Protein AF-A0A1Q7GPV8-F1 (afdb_monomer)

Sequence (602 aa):
MKRSWLGILMLTAGCQPEAHRLLLVDFTLADPLKLETTAAPWHDAGYRVEYRRFYPHLTRADLARYRTVVVLAGREPERTSDALTIGDLAILTEWIRRDGVVVLAYEPDLSAARKAGTLDRWIMNRWLAAQGAGITIGDDPVDVPAVPLPSSSLDNAGFAPFPAGRNHPLSVRNRSQMLARGTSNALVAASRVGDGLIVVASRNLLAAAREDPRTRDFLVALARWTRRPAEWATVDAAVRPAPLRLANAPKQILVHAPLLAPPAGADAMLLPEPVQPLDREDKPLIPSWIAHQGLRVLWSRYTPQSFESSLDFAETAALNALATIIPAPALADTIGTRNIWRSTAEELQTTSFRWFPGVALIELPSAGADEVDRHGDLTPVPCGLDSLFWRSSLRPAYRTLARLGGAHPDVLAGVALDLDSAMTPYADAGFCDADYRVGLAGLGLERAELDRLTALPPVVRYDTLLERGFLARYFTALENAVAERATAMRTEVRRLHPDVRFAFRATTPPADWFSIGLLRGLSSHEAPALLLVRERHARELMQLYNERGIVALSAFQLAPEQGRSTADWARLRPLVFGEHAGFWLDGTSSDSLARVIRRFAK

Nearest PDB structures (foldseek):
  3eoe-assembly1_D  TM=2.294E-01  e=2.016E-03  Toxoplasma gondii
  6li1-assembly1_A  TM=4.814E-01  e=2.347E-01  Homo sapiens
  3eoe-assembly1_C  TM=2.144E-01  e=5.839E-03  Toxoplasma gondii
  7z4r-assembly1_A  TM=2.244E-01  e=9.663E-03  Plasmodium falciparum 3D7
  5v56-assembly1_A  TM=5.575E-01  e=7.128E+00  Homo sapiens

Structure (mmCIF, N/CA/C/O backbone):
data_AF-A0A1Q7GPV8-F1
#
_entry.id   AF-A0A1Q7GPV8-F1
#
loop_
_atom_site.group_PDB
_atom_site.id
_atom_site.type_symbol
_atom_site.label_atom_id
_atom_site.label_alt_id
_atom_site.label_comp_id
_atom_site.label_asym_id
_atom_site.label_entity_id
_atom_site.label_seq_id
_atom_site.pdbx_PDB_ins_code
_atom_site.Cartn_x
_atom_site.Cartn_y
_atom_site.Cartn_z
_atom_site.occupancy
_atom_site.B_iso_or_equiv
_atom_site.auth_seq_id
_atom_site.auth_comp_id
_atom_site.auth_asym_id
_atom_site.auth_atom_id
_atom_site.pdbx_PDB_model_num
ATOM 1 N N . MET A 1 1 ? 15.267 -38.244 -43.825 1.00 46.03 1 MET A N 1
ATOM 2 C CA . MET A 1 1 ? 14.420 -37.046 -43.599 1.00 46.03 1 MET A CA 1
ATOM 3 C C . MET A 1 1 ? 13.696 -37.008 -42.243 1.00 46.03 1 MET A C 1
ATOM 5 O O . MET A 1 1 ? 13.482 -35.912 -41.754 1.00 46.03 1 MET A O 1
ATOM 9 N N . LYS A 1 2 ? 13.389 -38.131 -41.563 1.00 40.62 2 LYS A N 1
ATOM 10 C CA . LYS A 1 2 ? 12.730 -38.110 -40.229 1.00 40.62 2 LYS A CA 1
ATOM 11 C C . LYS A 1 2 ? 13.640 -37.794 -39.020 1.00 40.62 2 LYS A C 1
ATOM 13 O O . LYS A 1 2 ? 13.133 -37.412 -37.976 1.00 40.62 2 LYS A O 1
ATOM 18 N N . ARG A 1 3 ? 14.971 -37.906 -39.146 1.00 37.28 3 ARG A N 1
ATOM 19 C CA . ARG A 1 3 ? 15.926 -37.603 -38.052 1.00 37.28 3 ARG A CA 1
ATOM 20 C C . ARG A 1 3 ? 16.262 -36.112 -37.896 1.00 37.28 3 ARG A C 1
ATOM 22 O O . ARG A 1 3 ? 16.587 -35.692 -36.796 1.00 37.28 3 ARG A O 1
ATOM 29 N N . SER A 1 4 ? 16.113 -35.305 -38.948 1.00 40.06 4 SER A N 1
ATOM 30 C CA . SER A 1 4 ? 16.374 -33.855 -38.892 1.00 40.06 4 SER A CA 1
ATOM 31 C C . SER A 1 4 ? 15.231 -33.058 -38.250 1.00 40.06 4 SER A C 1
ATOM 33 O O . SER A 1 4 ? 15.464 -31.972 -37.738 1.00 40.06 4 SER A O 1
ATOM 35 N N . TRP A 1 5 ? 14.010 -33.604 -38.221 1.00 41.25 5 TRP A N 1
ATOM 36 C CA . TRP A 1 5 ? 12.854 -32.959 -37.584 1.00 41.25 5 TRP A CA 1
ATOM 37 C C . TRP A 1 5 ? 12.851 -33.099 -36.055 1.00 41.25 5 TRP A C 1
ATOM 39 O O . TRP A 1 5 ? 12.454 -32.164 -35.368 1.00 41.25 5 TRP A O 1
ATOM 49 N N . LEU A 1 6 ? 13.361 -34.211 -35.505 1.00 39.81 6 LEU A N 1
ATOM 50 C CA . LEU A 1 6 ? 13.476 -34.373 -34.047 1.00 39.81 6 LEU A CA 1
ATOM 51 C C . LEU A 1 6 ? 14.547 -33.456 -33.428 1.00 39.81 6 LEU A C 1
ATOM 53 O O . LEU A 1 6 ? 14.364 -32.987 -32.310 1.00 39.81 6 LEU A O 1
ATOM 57 N N . GLY A 1 7 ? 15.632 -33.164 -34.157 1.00 36.66 7 GLY A N 1
ATOM 58 C CA . GLY A 1 7 ? 16.676 -32.240 -33.694 1.00 36.66 7 GLY A CA 1
ATOM 59 C C . GLY A 1 7 ? 16.202 -30.785 -33.618 1.00 36.66 7 GLY A C 1
ATOM 60 O O . GLY A 1 7 ? 16.536 -30.082 -32.672 1.00 36.66 7 GLY A O 1
ATOM 61 N N . ILE A 1 8 ? 15.360 -30.354 -34.566 1.00 48.59 8 ILE A N 1
ATOM 62 C CA . ILE A 1 8 ? 14.782 -29.000 -34.582 1.00 48.59 8 ILE A CA 1
ATOM 63 C C . ILE A 1 8 ? 13.717 -28.843 -33.482 1.00 48.59 8 ILE A C 1
ATOM 65 O O . ILE A 1 8 ? 13.699 -27.820 -32.807 1.00 48.59 8 ILE A O 1
ATOM 69 N N . LEU A 1 9 ? 12.902 -29.875 -33.219 1.00 43.34 9 LEU A N 1
ATOM 70 C CA . LEU A 1 9 ? 11.907 -29.862 -32.133 1.00 43.34 9 LEU A CA 1
ATOM 71 C C . LEU A 1 9 ? 12.531 -29.878 -30.723 1.00 43.34 9 LEU A C 1
ATOM 73 O O . LEU A 1 9 ? 11.992 -29.241 -29.818 1.00 43.34 9 LEU A O 1
ATOM 77 N N . MET A 1 10 ? 13.678 -30.543 -30.525 1.00 37.94 10 MET A N 1
ATOM 78 C CA . MET A 1 10 ? 14.405 -30.494 -29.244 1.00 37.94 10 MET A CA 1
ATOM 79 C C . MET A 1 10 ? 15.175 -29.179 -29.026 1.00 37.94 10 MET A C 1
ATOM 81 O O . MET A 1 10 ? 15.314 -28.756 -27.882 1.00 37.94 10 MET A O 1
ATOM 85 N N . LEU A 1 11 ? 15.607 -28.488 -30.088 1.00 39.78 11 LEU A N 1
ATOM 86 C CA . LEU A 1 11 ? 16.243 -27.165 -29.979 1.00 39.78 11 LEU A CA 1
ATOM 87 C C . LEU A 1 11 ? 15.236 -26.039 -29.682 1.00 39.78 11 LEU A C 1
ATOM 89 O O . LEU A 1 11 ? 15.587 -25.070 -29.015 1.00 39.78 11 LEU A O 1
ATOM 93 N N . THR A 1 12 ? 13.970 -26.169 -30.090 1.00 42.94 12 THR A N 1
ATOM 94 C CA . THR A 1 12 ? 12.934 -25.163 -29.786 1.00 42.94 12 THR A CA 1
ATOM 95 C C . THR A 1 12 ? 12.341 -25.282 -28.381 1.00 42.94 12 THR A C 1
ATOM 97 O O . THR A 1 12 ? 11.853 -24.291 -27.846 1.00 42.94 12 THR A O 1
ATOM 100 N N . ALA A 1 13 ? 12.396 -26.462 -27.755 1.00 34.91 13 ALA A N 1
ATOM 101 C CA . ALA A 1 13 ? 11.860 -26.668 -26.406 1.00 34.91 13 ALA A CA 1
ATOM 102 C C . ALA A 1 13 ? 12.842 -26.265 -25.282 1.00 34.91 13 ALA A C 1
ATOM 104 O O . ALA A 1 13 ? 12.414 -26.031 -24.155 1.00 34.91 13 ALA A O 1
ATOM 105 N N . GLY A 1 14 ? 14.144 -26.159 -25.579 1.00 33.00 14 GLY A N 1
ATOM 106 C CA . GLY A 1 14 ? 15.197 -25.886 -24.589 1.00 33.00 14 GLY A CA 1
ATOM 107 C C . GLY A 1 14 ? 15.601 -24.415 -24.400 1.00 33.00 14 GLY A C 1
ATOM 108 O O . GLY A 1 14 ? 16.368 -24.131 -23.487 1.00 33.00 14 GLY A O 1
ATOM 109 N N . CYS A 1 15 ? 15.108 -23.477 -25.220 1.00 43.75 15 CYS A N 1
ATOM 110 C CA . CYS A 1 15 ? 15.633 -22.098 -25.282 1.00 43.75 15 CYS A CA 1
ATOM 111 C C . CYS A 1 15 ? 14.698 -20.985 -24.766 1.00 43.75 15 CYS A C 1
ATOM 113 O O . CYS A 1 15 ? 15.036 -19.816 -24.917 1.00 43.75 15 CYS A O 1
ATOM 115 N N . GLN A 1 16 ? 13.531 -21.281 -24.179 1.00 53.62 16 GLN A N 1
ATOM 116 C CA . GLN A 1 16 ? 12.544 -20.235 -23.838 1.00 53.62 16 GLN A CA 1
ATOM 117 C C . GLN A 1 16 ? 12.203 -19.966 -22.354 1.00 53.62 16 GLN A C 1
ATOM 119 O O . GLN A 1 16 ? 11.311 -19.145 -22.132 1.00 53.62 16 GLN A O 1
ATOM 124 N N . PRO A 1 17 ? 12.856 -20.531 -21.314 1.00 62.19 17 PRO A N 1
ATOM 125 C CA . PRO A 1 17 ? 12.422 -20.256 -19.942 1.00 62.19 17 PRO A CA 1
ATOM 126 C C . PRO A 1 17 ? 12.602 -18.780 -19.543 1.00 62.19 17 PRO A C 1
ATOM 128 O O . PRO A 1 17 ? 11.768 -18.252 -18.816 1.00 62.19 17 PRO A O 1
ATOM 131 N N . GLU A 1 18 ? 13.630 -18.087 -20.043 1.00 63.81 18 GLU A N 1
ATOM 132 C CA . GLU A 1 18 ? 13.923 -16.680 -19.703 1.00 63.81 18 GLU A CA 1
ATOM 133 C C . GLU A 1 18 ? 12.984 -15.675 -20.386 1.00 63.81 18 GLU A C 1
ATOM 135 O O . GLU A 1 18 ? 12.588 -14.681 -19.779 1.00 63.81 18 GLU A O 1
ATOM 140 N N . ALA A 1 19 ? 12.553 -15.952 -21.623 1.00 70.75 19 ALA A N 1
ATOM 141 C CA . ALA A 1 19 ? 11.663 -15.070 -22.390 1.00 70.75 19 ALA A CA 1
ATOM 142 C C . ALA A 1 19 ? 10.269 -14.900 -21.757 1.00 70.75 19 ALA A C 1
ATOM 144 O O . ALA A 1 19 ? 9.507 -14.014 -22.147 1.00 70.75 19 ALA A O 1
ATOM 145 N N . HIS A 1 20 ? 9.942 -15.761 -20.796 1.00 86.75 20 HIS A N 1
ATOM 146 C CA . HIS A 1 20 ? 8.705 -15.745 -20.031 1.00 86.75 20 HIS A CA 1
ATOM 147 C C . HIS A 1 20 ? 8.895 -15.239 -18.604 1.00 86.75 20 HIS A C 1
ATOM 149 O O . HIS A 1 20 ? 7.932 -15.229 -17.849 1.00 86.75 20 HIS A O 1
ATOM 155 N N . ARG A 1 21 ? 10.100 -14.831 -18.200 1.00 95.06 21 ARG A N 1
ATOM 156 C CA . ARG A 1 21 ? 10.359 -14.358 -16.839 1.00 95.06 21 ARG A CA 1
ATOM 157 C C . ARG A 1 21 ? 10.449 -12.845 -16.817 1.00 95.06 21 ARG A C 1
ATOM 159 O O . ARG A 1 21 ? 11.179 -12.238 -17.603 1.00 95.06 21 ARG A O 1
ATOM 166 N N . LEU A 1 22 ? 9.696 -12.264 -15.894 1.00 97.25 22 LEU A N 1
ATOM 167 C CA . LEU A 1 22 ? 9.656 -10.836 -15.643 1.00 97.25 22 LEU A CA 1
ATOM 168 C C . LEU A 1 22 ? 10.121 -10.585 -14.216 1.00 97.25 22 LEU A C 1
ATOM 170 O O . LEU A 1 22 ? 9.566 -11.175 -13.293 1.00 97.25 22 LEU A O 1
ATOM 174 N N . LEU A 1 23 ? 11.112 -9.715 -14.046 1.00 98.19 23 LEU A N 1
ATOM 175 C CA . LEU A 1 23 ? 11.481 -9.194 -12.735 1.00 98.19 23 LEU A CA 1
ATOM 176 C C . LEU A 1 23 ? 10.681 -7.923 -12.468 1.00 98.19 23 LEU A C 1
ATOM 178 O O . LEU A 1 23 ? 10.746 -6.975 -13.247 1.00 98.19 23 LEU A O 1
ATOM 182 N N . LEU A 1 24 ? 9.950 -7.892 -11.366 1.00 98.19 24 LEU A N 1
ATOM 183 C CA . LEU A 1 24 ? 9.352 -6.681 -10.833 1.00 98.19 24 LEU A CA 1
ATOM 184 C C . LEU A 1 24 ? 10.223 -6.203 -9.667 1.00 98.19 24 LEU A C 1
ATOM 186 O O . LEU A 1 24 ? 10.534 -6.974 -8.757 1.00 98.19 24 LEU A O 1
ATOM 190 N N . VAL A 1 25 ? 10.624 -4.935 -9.700 1.00 97.25 25 VAL A N 1
ATOM 191 C CA . VAL A 1 25 ? 11.254 -4.247 -8.566 1.00 97.25 25 VAL A CA 1
ATOM 192 C C . VAL A 1 25 ? 10.448 -3.008 -8.218 1.00 97.25 25 VAL A C 1
ATOM 194 O O . VAL A 1 25 ? 9.912 -2.331 -9.096 1.00 97.25 25 VAL A O 1
ATOM 197 N N . ASP A 1 26 ? 10.349 -2.729 -6.924 1.00 95.50 26 ASP A N 1
ATOM 198 C CA . ASP A 1 26 ? 9.580 -1.610 -6.402 1.00 95.50 26 ASP A CA 1
ATOM 199 C C . ASP A 1 26 ? 10.391 -0.869 -5.350 1.00 95.50 26 ASP A C 1
ATOM 201 O O . ASP A 1 26 ? 10.612 -1.376 -4.251 1.00 95.50 26 ASP A O 1
ATOM 205 N N . PHE A 1 27 ? 10.784 0.354 -5.681 1.00 93.38 27 PHE A N 1
ATOM 206 C CA . PHE A 1 27 ? 11.590 1.211 -4.816 1.00 93.38 27 PHE A CA 1
ATOM 207 C C . PHE A 1 27 ? 10.818 1.729 -3.586 1.00 93.38 27 PHE A C 1
ATOM 209 O O . PHE A 1 27 ? 11.410 2.232 -2.631 1.00 93.38 27 PHE A O 1
ATOM 216 N N . THR A 1 28 ? 9.494 1.537 -3.542 1.00 90.31 28 THR A N 1
ATOM 217 C CA . THR A 1 28 ? 8.682 1.761 -2.334 1.00 90.31 28 THR A CA 1
ATOM 218 C C . THR A 1 28 ? 8.642 0.550 -1.394 1.00 90.31 28 THR A C 1
ATOM 220 O O . THR A 1 28 ? 8.182 0.689 -0.265 1.00 90.31 28 THR A O 1
ATOM 223 N N . LEU A 1 29 ? 9.170 -0.613 -1.805 1.00 92.06 29 LEU A N 1
ATOM 224 C CA . LEU A 1 29 ? 9.114 -1.892 -1.071 1.00 92.06 29 LEU A CA 1
ATOM 225 C C . LEU A 1 29 ? 7.683 -2.318 -0.702 1.00 92.06 29 LEU A C 1
ATOM 227 O O . LEU A 1 29 ? 7.457 -2.873 0.384 1.00 92.06 29 LEU A O 1
ATOM 231 N N . ALA A 1 30 ? 6.709 -2.023 -1.571 1.00 91.12 30 ALA A N 1
ATOM 232 C CA . ALA A 1 30 ? 5.316 -2.308 -1.276 1.00 91.12 30 ALA A CA 1
ATOM 233 C C . ALA A 1 30 ? 5.104 -3.790 -0.953 1.00 91.12 30 ALA A C 1
ATOM 235 O O . ALA A 1 30 ? 5.774 -4.686 -1.462 1.00 91.12 30 ALA A O 1
ATOM 236 N N . ASP A 1 31 ? 4.143 -4.054 -0.079 1.00 92.06 31 ASP A N 1
ATOM 237 C CA . ASP A 1 31 ? 3.734 -5.423 0.177 1.00 92.06 31 ASP A CA 1
ATOM 238 C C . ASP A 1 31 ? 3.207 -6.088 -1.110 1.00 92.06 31 ASP A C 1
ATOM 240 O O . ASP A 1 31 ? 2.516 -5.405 -1.877 1.00 92.06 31 ASP A O 1
ATOM 244 N N . PRO A 1 32 ? 3.482 -7.388 -1.344 1.00 91.56 32 PRO A N 1
ATOM 245 C CA . PRO A 1 32 ? 2.958 -8.143 -2.485 1.00 91.56 32 PRO A CA 1
ATOM 246 C C . PRO A 1 32 ? 1.468 -7.914 -2.755 1.00 91.56 32 PRO A C 1
ATOM 248 O O . PRO A 1 32 ? 1.084 -7.715 -3.906 1.00 91.56 32 PRO A O 1
ATOM 251 N N . LEU A 1 33 ? 0.657 -7.782 -1.696 1.00 88.38 33 LEU A N 1
ATOM 252 C CA . LEU A 1 33 ? -0.781 -7.500 -1.783 1.00 88.38 33 LEU A CA 1
ATOM 253 C C . LEU A 1 33 ? -1.115 -6.248 -2.610 1.00 88.38 33 LEU A C 1
ATOM 255 O O . LEU A 1 33 ? -2.163 -6.179 -3.246 1.00 88.38 33 LEU A O 1
ATOM 259 N N . LYS A 1 34 ? -0.233 -5.241 -2.611 1.00 88.50 34 LYS A N 1
ATOM 260 C CA . LYS A 1 34 ? -0.411 -3.990 -3.368 1.00 88.50 34 LYS A CA 1
ATOM 261 C C . LYS A 1 34 ? 0.028 -4.104 -4.827 1.00 88.50 34 LYS A C 1
ATOM 263 O O . LYS A 1 34 ? -0.253 -3.202 -5.614 1.00 88.50 34 LYS A O 1
ATOM 268 N N . LEU A 1 35 ? 0.753 -5.162 -5.183 1.00 92.06 35 LEU A N 1
ATOM 269 C CA . LEU A 1 35 ? 1.338 -5.360 -6.510 1.00 92.06 35 LEU A CA 1
ATOM 270 C C . LEU A 1 35 ? 0.612 -6.427 -7.328 1.00 92.06 35 LEU A C 1
ATOM 272 O O . LEU A 1 35 ? 0.841 -6.507 -8.533 1.00 92.06 35 LEU A O 1
ATOM 276 N N . GLU A 1 36 ? -0.317 -7.161 -6.717 1.00 87.88 36 GLU A N 1
ATOM 277 C CA . GLU A 1 36 ? -1.197 -8.128 -7.378 1.00 87.88 36 GLU A CA 1
ATOM 278 C C . GLU A 1 36 ? -1.871 -7.557 -8.635 1.00 87.88 36 GLU A C 1
ATOM 280 O O . GLU A 1 36 ? -1.841 -8.152 -9.715 1.00 87.88 36 GLU A O 1
ATOM 285 N N . THR A 1 37 ? -2.425 -6.345 -8.538 1.00 87.88 37 THR A N 1
ATOM 286 C CA . THR A 1 37 ? -3.101 -5.693 -9.670 1.00 87.88 37 THR A CA 1
ATOM 287 C C . THR A 1 37 ? -2.133 -5.285 -10.777 1.00 87.88 37 THR A C 1
ATOM 289 O O . THR A 1 37 ? -2.477 -5.386 -11.954 1.00 87.88 37 THR A O 1
ATOM 292 N N . THR A 1 38 ? -0.918 -4.878 -10.406 1.00 93.38 38 THR A N 1
ATOM 293 C CA . THR A 1 38 ? 0.163 -4.529 -11.334 1.00 93.38 38 THR A CA 1
ATOM 294 C C . THR A 1 38 ? 0.703 -5.764 -12.049 1.00 93.38 38 THR A C 1
ATOM 296 O O . THR A 1 38 ? 1.016 -5.690 -13.235 1.00 93.38 38 THR A O 1
ATOM 299 N N . ALA A 1 39 ? 0.815 -6.899 -11.353 1.00 94.44 39 ALA A N 1
ATOM 300 C CA . ALA A 1 39 ? 1.356 -8.149 -11.881 1.00 94.44 39 ALA A CA 1
ATOM 301 C C . ALA A 1 39 ? 0.357 -8.904 -12.774 1.00 94.44 39 ALA A C 1
ATOM 303 O O . ALA A 1 39 ? 0.769 -9.520 -13.762 1.00 94.44 39 ALA A O 1
ATOM 304 N N . ALA A 1 40 ? -0.944 -8.830 -12.468 1.00 91.38 40 ALA A N 1
ATOM 305 C CA . ALA A 1 40 ? -1.979 -9.627 -13.127 1.00 91.38 40 ALA A CA 1
ATOM 306 C C . ALA A 1 40 ? -1.968 -9.546 -14.672 1.00 91.38 40 ALA A C 1
ATOM 308 O O . ALA A 1 40 ? -1.951 -10.605 -15.302 1.00 91.38 40 ALA A O 1
ATOM 309 N N . PRO A 1 41 ? -1.876 -8.367 -15.328 1.00 93.50 41 PRO A N 1
ATOM 310 C CA . PRO A 1 41 ? -1.849 -8.307 -16.792 1.00 93.50 41 PRO A CA 1
ATOM 311 C C . PRO A 1 41 ? -0.646 -9.015 -17.429 1.00 93.50 41 PRO A C 1
ATOM 313 O O . PRO A 1 41 ? -0.757 -9.588 -18.514 1.00 93.50 41 PRO A O 1
ATOM 316 N N . TRP A 1 42 ? 0.507 -8.996 -16.757 1.00 95.19 42 TRP A N 1
ATOM 317 C CA . TRP A 1 42 ? 1.711 -9.689 -17.218 1.00 95.19 42 TRP A CA 1
ATOM 318 C C . TRP A 1 42 ? 1.554 -11.200 -17.072 1.00 95.19 42 TRP A C 1
ATOM 320 O O . TRP A 1 42 ? 1.893 -11.949 -17.992 1.00 95.19 42 TRP A O 1
ATOM 330 N N . HIS A 1 43 ? 0.982 -11.645 -15.953 1.00 92.81 43 HIS A N 1
ATOM 331 C CA . HIS A 1 43 ? 0.657 -13.049 -15.733 1.00 92.81 43 HIS A CA 1
ATOM 332 C C . HIS A 1 43 ? -0.336 -13.573 -16.786 1.00 92.81 43 HIS A C 1
ATOM 334 O O . HIS A 1 43 ? -0.071 -14.579 -17.443 1.00 92.81 43 HIS A O 1
ATOM 340 N N . ASP A 1 44 ? -1.407 -12.822 -17.056 1.00 91.88 44 ASP A N 1
ATOM 341 C CA . ASP A 1 44 ? -2.405 -13.107 -18.101 1.00 91.88 44 ASP A CA 1
ATOM 342 C C . ASP A 1 44 ? -1.807 -13.125 -19.526 1.00 91.88 44 ASP A C 1
ATOM 344 O O . ASP A 1 44 ? -2.344 -13.743 -20.457 1.00 91.88 44 ASP A O 1
ATOM 348 N N . ALA A 1 45 ? -0.678 -12.439 -19.726 1.00 91.81 45 ALA A N 1
ATOM 349 C CA . ALA A 1 45 ? 0.110 -12.471 -20.956 1.00 91.81 45 ALA A CA 1
ATOM 350 C C . ALA A 1 45 ? 1.102 -13.650 -21.021 1.00 91.81 45 ALA A C 1
ATOM 352 O O . ALA A 1 45 ? 1.803 -13.804 -22.028 1.00 91.81 45 ALA A O 1
ATOM 353 N N . GLY A 1 46 ? 1.147 -14.503 -19.995 1.00 92.88 46 GLY A N 1
ATOM 354 C CA . GLY A 1 46 ? 1.983 -15.699 -19.913 1.00 92.88 46 GLY A CA 1
ATOM 355 C C . GLY A 1 46 ? 3.383 -15.464 -19.342 1.00 92.88 46 GLY A C 1
ATOM 356 O O . GLY A 1 46 ? 4.270 -16.287 -19.594 1.00 92.88 46 GLY A O 1
ATOM 357 N N . TYR A 1 47 ? 3.601 -14.354 -18.625 1.00 95.00 47 TYR A N 1
ATOM 358 C CA . TYR A 1 47 ? 4.815 -14.160 -17.836 1.00 95.00 47 TYR A CA 1
ATOM 359 C C . TYR A 1 47 ? 4.729 -14.882 -16.488 1.00 95.00 47 TYR A C 1
ATOM 361 O O . TYR A 1 47 ? 3.721 -14.848 -15.787 1.00 95.00 47 TYR A O 1
ATOM 369 N N . ARG A 1 48 ? 5.855 -15.454 -16.077 1.00 95.56 48 ARG A N 1
ATOM 370 C CA . ARG A 1 48 ? 6.180 -15.748 -14.687 1.00 95.56 48 ARG A CA 1
ATOM 371 C C . ARG A 1 48 ? 6.757 -14.471 -14.070 1.00 95.56 48 ARG A C 1
ATOM 373 O O . ARG A 1 48 ? 7.913 -14.135 -14.334 1.00 95.56 48 ARG A O 1
ATOM 380 N N . VAL A 1 49 ? 5.936 -13.752 -13.310 1.00 96.88 49 VAL A N 1
ATOM 381 C CA . VAL A 1 49 ? 6.314 -12.489 -12.660 1.00 96.88 49 VAL A CA 1
ATOM 382 C C . VAL A 1 49 ? 6.976 -12.802 -11.325 1.00 96.88 49 VAL A C 1
ATOM 384 O O . VAL A 1 49 ? 6.354 -13.402 -10.458 1.00 96.88 49 VAL A O 1
ATOM 387 N N . GLU A 1 50 ? 8.238 -12.424 -11.158 1.00 97.06 50 GLU A N 1
ATOM 388 C CA . GLU A 1 50 ? 8.976 -12.582 -9.907 1.00 97.06 50 GLU A CA 1
ATOM 389 C C . GLU A 1 50 ? 9.254 -11.196 -9.307 1.00 97.06 50 GLU A C 1
ATOM 391 O O . GLU A 1 50 ? 9.795 -10.324 -9.981 1.00 97.06 50 GLU A O 1
ATOM 396 N N . TYR A 1 51 ? 8.869 -10.976 -8.052 1.00 97.38 51 TYR A N 1
ATOM 397 C CA . TYR A 1 51 ? 9.014 -9.720 -7.324 1.00 97.38 51 TYR A CA 1
ATOM 398 C C . TYR A 1 51 ? 10.130 -9.810 -6.285 1.00 97.38 51 TYR A C 1
ATOM 400 O O . TYR A 1 51 ? 10.085 -10.657 -5.392 1.00 97.38 51 TYR A O 1
ATOM 408 N N . ARG A 1 52 ? 11.121 -8.915 -6.367 1.00 96.31 52 ARG A N 1
ATOM 409 C CA . ARG A 1 52 ? 12.167 -8.778 -5.343 1.00 96.31 52 ARG A CA 1
ATOM 410 C C . ARG A 1 52 ? 11.902 -7.540 -4.489 1.00 96.31 52 ARG A C 1
ATOM 412 O O . ARG A 1 52 ? 12.306 -6.437 -4.845 1.00 96.31 52 ARG A O 1
ATOM 419 N N . ARG A 1 53 ? 11.222 -7.742 -3.356 1.00 92.69 53 ARG A N 1
ATOM 420 C CA . ARG A 1 53 ? 10.827 -6.670 -2.426 1.00 92.69 53 ARG A CA 1
ATOM 421 C C . ARG A 1 53 ? 12.018 -6.017 -1.745 1.00 92.69 53 ARG A C 1
ATOM 423 O O . ARG A 1 53 ? 12.262 -4.841 -1.938 1.00 92.69 53 ARG A O 1
ATOM 430 N N . PHE A 1 54 ? 12.759 -6.785 -0.952 1.00 92.56 54 PHE A N 1
ATOM 431 C CA . PHE A 1 54 ? 13.716 -6.264 0.030 1.00 92.56 54 PHE A CA 1
ATOM 432 C C . PHE A 1 54 ? 15.140 -6.052 -0.511 1.00 92.56 54 PHE A C 1
ATOM 434 O O . PHE A 1 54 ? 16.094 -6.043 0.259 1.00 92.56 54 PHE A O 1
ATOM 441 N N . TYR A 1 55 ? 15.274 -5.925 -1.833 1.00 94.00 55 TYR A N 1
ATOM 442 C CA . TYR A 1 55 ? 16.480 -5.464 -2.524 1.00 94.00 55 TYR A CA 1
ATOM 443 C C . TYR A 1 55 ? 16.078 -4.987 -3.932 1.00 94.00 55 TYR A C 1
ATOM 445 O O . TYR A 1 55 ? 16.210 -5.742 -4.904 1.00 94.00 55 TYR A O 1
ATOM 453 N N . PRO A 1 56 ? 15.506 -3.775 -4.067 1.00 93.62 56 PRO A N 1
ATOM 454 C CA . PRO A 1 56 ? 14.940 -3.300 -5.332 1.00 93.62 56 PRO A CA 1
ATOM 455 C C . PRO A 1 56 ? 16.008 -2.909 -6.371 1.00 93.62 56 PRO A C 1
ATOM 457 O O . PRO A 1 56 ? 15.660 -2.558 -7.497 1.00 93.62 56 PRO A O 1
ATOM 460 N N . HIS A 1 57 ? 17.297 -3.004 -6.027 1.00 95.12 57 HIS A N 1
ATOM 461 C CA . HIS A 1 57 ? 18.410 -2.724 -6.933 1.00 95.12 57 HIS A CA 1
ATOM 462 C C . HIS A 1 57 ? 18.701 -3.884 -7.880 1.00 95.12 57 HIS A C 1
ATOM 464 O O . HIS A 1 57 ? 18.569 -5.058 -7.526 1.00 95.12 57 HIS A O 1
ATOM 470 N N . LEU A 1 58 ? 19.113 -3.556 -9.100 1.00 96.44 58 LEU A N 1
ATOM 471 C CA . LEU A 1 58 ? 19.390 -4.504 -10.170 1.00 96.44 58 LEU A CA 1
ATOM 472 C C . LEU A 1 58 ? 20.818 -5.046 -10.082 1.00 96.44 58 LEU A C 1
ATOM 474 O O . LEU A 1 58 ? 21.778 -4.333 -9.792 1.00 96.44 58 LEU A O 1
ATOM 478 N N . THR A 1 59 ? 20.969 -6.328 -10.398 1.00 96.00 59 THR A N 1
ATOM 479 C CA . THR A 1 59 ? 22.241 -7.054 -10.332 1.00 96.00 59 THR A CA 1
ATOM 480 C C . THR A 1 59 ? 22.583 -7.676 -11.679 1.00 96.00 59 THR A C 1
ATOM 482 O O . THR A 1 59 ? 21.725 -7.839 -12.548 1.00 96.00 59 THR A O 1
ATOM 485 N N . ARG A 1 60 ? 23.845 -8.068 -11.880 1.00 95.94 60 ARG A N 1
ATOM 486 C CA . ARG A 1 60 ? 24.250 -8.707 -13.145 1.00 95.94 60 ARG A CA 1
ATOM 487 C C . ARG A 1 60 ? 23.588 -10.068 -13.372 1.00 95.94 60 ARG A C 1
ATOM 489 O O . ARG A 1 60 ? 23.331 -10.417 -14.520 1.00 95.94 60 ARG A O 1
ATOM 496 N N . ALA A 1 61 ? 23.299 -10.822 -12.312 1.00 94.94 61 ALA A N 1
ATOM 497 C CA . ALA A 1 61 ? 22.604 -12.106 -12.399 1.00 94.94 61 ALA A CA 1
ATOM 498 C C . ALA A 1 61 ? 21.187 -11.966 -12.974 1.00 94.94 61 ALA A C 1
ATOM 500 O O . ALA A 1 61 ? 20.694 -12.889 -13.621 1.00 94.94 61 ALA A O 1
ATOM 501 N N . ASP A 1 62 ? 20.549 -10.808 -12.785 1.00 96.38 62 ASP A N 1
ATOM 502 C CA . ASP A 1 62 ? 19.197 -10.569 -13.282 1.00 96.38 62 ASP A CA 1
ATOM 503 C C . ASP A 1 62 ? 19.145 -10.577 -14.820 1.00 96.38 62 ASP A C 1
ATOM 505 O O . ASP A 1 62 ? 18.229 -11.164 -15.397 1.00 96.38 62 ASP A O 1
ATOM 509 N N . LEU A 1 63 ? 20.185 -10.053 -15.482 1.00 95.38 63 LEU A N 1
ATOM 510 C CA . LEU A 1 63 ? 20.323 -10.033 -16.948 1.00 95.38 63 LEU A CA 1
ATOM 511 C C . LEU A 1 63 ? 20.337 -11.428 -17.588 1.00 95.38 63 LEU A C 1
ATOM 513 O O . LEU A 1 63 ? 20.098 -11.546 -18.785 1.00 95.38 63 LEU A O 1
ATOM 517 N N . ALA A 1 64 ? 20.704 -12.461 -16.826 1.00 92.00 64 ALA A N 1
ATOM 518 C CA . ALA A 1 64 ? 20.747 -13.846 -17.295 1.00 92.00 64 ALA A CA 1
ATOM 519 C C . ALA A 1 64 ? 19.477 -14.632 -16.936 1.00 92.00 64 ALA A C 1
ATOM 521 O O . ALA A 1 64 ? 19.313 -15.760 -17.374 1.00 92.00 64 ALA A O 1
ATOM 522 N N . ARG A 1 65 ? 18.600 -14.087 -16.086 1.00 93.88 65 ARG A N 1
ATOM 523 C CA . ARG A 1 65 ? 17.408 -14.794 -15.592 1.00 93.88 65 ARG A CA 1
ATOM 524 C C . ARG A 1 65 ? 16.117 -14.238 -16.174 1.00 93.88 65 ARG A C 1
ATOM 526 O O . ARG A 1 65 ? 15.141 -14.980 -16.297 1.00 93.88 65 ARG A O 1
ATOM 533 N N . TYR A 1 66 ? 16.102 -12.949 -16.489 1.00 96.50 66 TYR A N 1
ATOM 534 C CA . TYR A 1 66 ? 14.903 -12.222 -16.867 1.00 96.50 66 TYR A CA 1
ATOM 535 C C . TYR A 1 66 ? 15.124 -11.491 -18.179 1.00 96.50 66 TYR A C 1
ATOM 537 O O . TYR A 1 66 ? 16.091 -10.753 -18.344 1.00 96.50 66 TYR A O 1
ATOM 545 N N . ARG A 1 67 ? 14.167 -11.632 -19.092 1.00 94.12 67 ARG A N 1
ATOM 546 C CA . ARG A 1 67 ? 14.153 -10.832 -20.316 1.00 94.12 67 ARG A CA 1
ATOM 547 C C . ARG A 1 67 ? 13.517 -9.463 -20.096 1.00 94.12 67 ARG A C 1
ATOM 549 O O . ARG A 1 67 ? 13.948 -8.469 -20.678 1.00 94.12 67 ARG A O 1
ATOM 556 N N . THR A 1 68 ? 12.484 -9.407 -19.262 1.00 97.56 68 THR A N 1
ATOM 557 C CA . THR A 1 68 ? 11.719 -8.187 -18.988 1.00 97.56 68 THR A CA 1
ATOM 558 C C . THR A 1 68 ? 11.927 -7.752 -17.544 1.00 97.56 68 THR A C 1
ATOM 560 O O . THR A 1 68 ? 11.876 -8.580 -16.637 1.00 97.56 68 THR A O 1
ATOM 563 N N . VAL A 1 69 ? 12.121 -6.452 -17.329 1.00 98.38 69 VAL A N 1
ATOM 564 C CA . VAL A 1 69 ? 12.106 -5.833 -16.003 1.00 98.38 69 VAL A CA 1
ATOM 565 C C . VAL A 1 69 ? 11.053 -4.731 -15.952 1.00 98.38 69 VAL A C 1
ATOM 567 O O . VAL A 1 69 ? 10.976 -3.889 -16.848 1.00 98.38 69 VAL A O 1
ATOM 570 N N . VAL A 1 70 ? 10.239 -4.747 -14.901 1.00 98.50 70 VAL A N 1
ATOM 571 C CA . VAL A 1 70 ? 9.322 -3.665 -14.541 1.00 98.50 70 VAL A CA 1
ATOM 572 C C . VAL A 1 70 ? 9.898 -2.963 -13.323 1.00 98.50 70 VAL A C 1
ATOM 574 O O . VAL A 1 70 ? 10.024 -3.555 -12.253 1.00 98.50 70 VAL A O 1
ATOM 577 N N . VAL A 1 71 ? 10.255 -1.696 -13.507 1.00 98.25 71 VAL A N 1
ATOM 578 C CA . VAL A 1 71 ? 10.797 -0.830 -12.465 1.00 98.25 71 VAL A CA 1
ATOM 579 C C . VAL A 1 71 ? 9.694 0.108 -12.008 1.00 98.25 71 VAL A C 1
ATOM 581 O O . VAL A 1 71 ? 9.347 1.051 -12.723 1.00 98.25 71 VAL A O 1
ATOM 584 N N . LEU A 1 72 ? 9.147 -0.147 -10.821 1.00 97.31 72 LEU A N 1
ATOM 585 C CA . LEU A 1 72 ? 8.240 0.780 -10.157 1.00 97.31 72 LEU A CA 1
ATOM 586 C C . LEU A 1 72 ? 9.069 1.779 -9.359 1.00 97.31 72 LEU A C 1
ATOM 588 O O . LEU A 1 72 ? 9.738 1.407 -8.393 1.00 97.31 72 LEU A O 1
ATOM 592 N N . ALA A 1 73 ? 9.056 3.033 -9.803 1.00 93.06 73 ALA A N 1
ATOM 593 C CA . ALA A 1 73 ? 9.853 4.085 -9.196 1.00 93.06 73 ALA A CA 1
ATOM 594 C C . ALA A 1 73 ? 9.447 4.366 -7.748 1.00 93.06 73 ALA A C 1
ATOM 596 O O . ALA A 1 73 ? 8.339 4.033 -7.309 1.00 93.06 73 ALA A O 1
ATOM 597 N N . GLY A 1 74 ? 10.368 5.009 -7.037 1.00 87.62 74 GLY A N 1
ATOM 598 C CA . GLY A 1 74 ? 10.137 5.528 -5.706 1.00 87.62 74 GLY A CA 1
ATOM 599 C C . GLY A 1 74 ? 9.275 6.790 -5.705 1.00 87.62 74 GLY A C 1
ATOM 600 O O . GLY A 1 74 ? 8.675 7.197 -6.703 1.00 87.62 74 GLY A O 1
ATOM 601 N N . ARG A 1 75 ? 9.202 7.411 -4.530 1.00 87.56 75 ARG A N 1
ATOM 602 C CA . ARG A 1 75 ? 8.457 8.639 -4.247 1.00 87.56 75 ARG A CA 1
ATOM 603 C C . ARG A 1 75 ? 9.388 9.798 -3.859 1.00 87.56 75 ARG A C 1
ATOM 605 O O . ARG A 1 75 ? 8.895 10.844 -3.433 1.00 87.56 75 ARG A O 1
ATOM 612 N N . GLU A 1 76 ? 10.698 9.652 -4.055 1.00 85.75 76 GLU A N 1
ATOM 613 C CA . GLU A 1 76 ? 11.698 10.684 -3.757 1.00 85.75 76 GLU A CA 1
ATOM 614 C C . GLU A 1 76 ? 11.600 11.862 -4.744 1.00 85.75 76 GLU A C 1
ATOM 616 O O . GLU A 1 76 ? 11.335 11.647 -5.930 1.00 85.75 76 GLU A O 1
ATOM 621 N N . PRO A 1 77 ? 11.875 13.119 -4.338 1.00 83.50 77 PRO A N 1
ATOM 622 C CA . PRO A 1 77 ? 12.299 13.597 -3.029 1.00 83.50 77 PRO A CA 1
ATOM 623 C C . PRO A 1 77 ? 11.169 13.863 -2.030 1.00 83.50 77 PRO A C 1
ATOM 625 O O . PRO A 1 77 ? 11.469 14.181 -0.879 1.00 83.50 77 PRO A O 1
ATOM 628 N N . GLU A 1 78 ? 9.907 13.852 -2.462 1.00 84.25 78 GLU A N 1
ATOM 629 C CA . GLU A 1 78 ? 8.805 14.386 -1.651 1.00 84.25 78 GLU A CA 1
ATOM 630 C C . GLU A 1 78 ? 8.252 13.406 -0.626 1.00 84.25 78 GLU A C 1
ATOM 632 O O . GLU A 1 78 ? 7.601 13.823 0.333 1.00 84.25 78 GLU A O 1
ATOM 637 N N . ARG A 1 79 ? 8.514 12.113 -0.805 1.00 80.38 79 ARG A N 1
ATOM 638 C CA . ARG A 1 79 ? 8.276 11.095 0.210 1.00 80.38 79 ARG A CA 1
ATOM 639 C C . ARG A 1 79 ? 9.459 10.147 0.256 1.00 80.38 79 ARG A C 1
ATOM 641 O O . ARG A 1 79 ? 10.087 9.896 -0.769 1.00 80.38 79 ARG A O 1
ATOM 648 N N . THR A 1 80 ? 9.713 9.609 1.439 1.00 76.25 80 THR A N 1
ATOM 649 C CA . THR A 1 80 ? 10.851 8.734 1.662 1.00 76.25 80 THR A CA 1
ATOM 650 C C . THR A 1 80 ? 10.628 7.380 0.991 1.00 76.25 80 THR A C 1
ATOM 652 O O . THR A 1 80 ? 9.583 6.735 1.128 1.00 76.25 80 THR A O 1
ATOM 655 N N . SER A 1 81 ? 11.580 7.002 0.146 1.00 81.38 81 SER A N 1
ATOM 656 C CA . SER A 1 81 ? 11.684 5.692 -0.492 1.00 81.38 81 SER A CA 1
ATOM 657 C C . SER A 1 81 ? 13.099 5.506 -1.019 1.00 81.38 81 SER A C 1
ATOM 659 O O . SER A 1 81 ? 13.906 6.434 -1.007 1.00 81.38 81 SER A O 1
ATOM 661 N N . ASP A 1 82 ? 13.380 4.337 -1.576 1.00 87.44 82 ASP A N 1
ATOM 662 C CA . ASP A 1 82 ? 14.608 4.173 -2.339 1.00 87.44 82 ASP A CA 1
ATOM 663 C C . ASP A 1 82 ? 14.440 4.898 -3.683 1.00 87.44 82 ASP A C 1
ATOM 665 O O . ASP A 1 82 ? 13.317 5.151 -4.132 1.00 87.44 82 ASP A O 1
ATOM 669 N N . ALA A 1 83 ? 15.550 5.242 -4.325 1.00 90.31 83 ALA A N 1
ATOM 670 C CA . ALA A 1 83 ? 15.570 5.810 -5.668 1.00 90.31 83 ALA A CA 1
ATOM 671 C C . ALA A 1 83 ? 16.530 5.010 -6.550 1.00 90.31 83 ALA A C 1
ATOM 673 O O . ALA A 1 83 ? 17.439 4.337 -6.054 1.00 90.31 83 ALA A O 1
ATOM 674 N N . LEU A 1 84 ? 16.357 5.115 -7.868 1.00 93.69 84 LEU A N 1
ATOM 675 C CA . LEU A 1 84 ? 17.275 4.505 -8.832 1.00 93.69 84 LEU A CA 1
ATOM 676 C C . LEU A 1 84 ? 18.719 4.983 -8.614 1.00 93.69 84 LEU A C 1
ATOM 678 O O . LEU A 1 84 ? 19.011 6.180 -8.636 1.00 93.69 84 LEU A O 1
ATOM 682 N N . THR A 1 85 ? 19.640 4.036 -8.468 1.00 93.88 85 THR A N 1
ATOM 683 C CA . THR A 1 85 ? 21.068 4.311 -8.277 1.00 93.88 85 THR A CA 1
ATOM 684 C C . THR A 1 85 ? 21.812 4.375 -9.607 1.00 93.88 85 THR A C 1
ATOM 686 O O . THR A 1 85 ? 21.333 3.931 -10.652 1.00 93.88 85 THR A O 1
ATOM 689 N N . ILE A 1 86 ? 23.050 4.875 -9.580 1.00 94.00 86 ILE A N 1
ATOM 690 C CA . ILE A 1 86 ? 23.932 4.841 -10.761 1.00 94.00 86 ILE A CA 1
ATOM 691 C C . ILE A 1 86 ? 24.159 3.403 -11.260 1.00 94.00 86 ILE A C 1
ATOM 693 O O . ILE A 1 86 ? 24.225 3.182 -12.473 1.00 94.00 86 ILE A O 1
ATOM 697 N N . GLY A 1 87 ? 24.243 2.425 -10.353 1.00 95.19 87 GLY A N 1
ATOM 698 C CA . GLY A 1 87 ? 24.363 1.013 -10.704 1.00 95.19 87 GLY A CA 1
ATOM 699 C C . GLY A 1 87 ? 23.129 0.474 -11.416 1.00 95.19 87 GLY A C 1
ATOM 700 O O . GLY A 1 87 ? 23.266 -0.179 -12.451 1.00 95.19 87 GLY A O 1
ATOM 701 N N . ASP A 1 88 ? 21.934 0.823 -10.939 1.00 97.00 88 ASP A N 1
ATOM 702 C CA . ASP A 1 88 ? 20.677 0.417 -11.575 1.00 97.00 88 ASP A CA 1
ATOM 703 C C . ASP A 1 88 ? 20.619 0.899 -13.028 1.00 97.00 88 ASP A C 1
ATOM 705 O O . ASP A 1 88 ? 20.347 0.122 -13.943 1.00 97.00 88 ASP A O 1
ATOM 709 N N . LEU A 1 89 ? 20.979 2.163 -13.276 1.00 97.00 89 LEU A N 1
ATOM 710 C CA . LEU A 1 89 ? 21.021 2.736 -14.626 1.00 97.00 89 LEU A CA 1
ATOM 711 C C . LEU A 1 89 ? 22.028 2.030 -15.546 1.00 97.00 89 LEU A C 1
ATOM 713 O O . LEU A 1 89 ? 21.789 1.905 -16.756 1.00 97.00 89 LEU A O 1
ATOM 717 N N . ALA A 1 90 ? 23.157 1.576 -14.995 1.00 96.12 90 ALA A N 1
ATOM 718 C CA . ALA A 1 90 ? 24.145 0.804 -15.738 1.00 96.12 90 ALA A CA 1
ATOM 719 C C . ALA A 1 90 ? 23.581 -0.566 -16.146 1.00 96.12 90 ALA A C 1
ATOM 721 O O . ALA A 1 90 ? 23.683 -0.934 -17.319 1.00 96.12 90 ALA A O 1
ATOM 722 N N . ILE A 1 91 ? 22.916 -1.269 -15.223 1.00 97.81 91 ILE A N 1
ATOM 723 C CA . ILE A 1 91 ? 22.281 -2.562 -15.506 1.00 97.81 91 ILE A CA 1
ATOM 724 C C . ILE A 1 91 ? 21.126 -2.411 -16.497 1.00 97.81 91 ILE A C 1
ATOM 726 O O . ILE A 1 91 ? 21.078 -3.167 -17.460 1.00 97.81 91 ILE A O 1
ATOM 730 N N . LEU A 1 92 ? 20.264 -1.398 -16.362 1.00 97.88 92 LEU A N 1
ATOM 731 C CA . LEU A 1 92 ? 19.201 -1.118 -17.339 1.00 97.88 92 LEU A CA 1
ATOM 732 C C . LEU A 1 92 ? 19.752 -0.870 -18.750 1.00 97.88 92 LEU A C 1
ATOM 734 O O . LEU A 1 92 ? 19.168 -1.313 -19.739 1.00 97.88 92 LEU A O 1
ATOM 738 N N . THR A 1 93 ? 20.889 -0.174 -18.856 1.00 96.62 93 THR A N 1
ATOM 739 C CA . THR A 1 93 ? 21.564 0.066 -20.143 1.00 96.62 93 THR A CA 1
ATOM 740 C C . THR A 1 93 ? 22.101 -1.231 -20.748 1.00 96.62 93 THR A C 1
ATOM 742 O O . THR A 1 93 ? 22.034 -1.425 -21.961 1.00 96.62 93 THR A O 1
ATOM 745 N N . GLU A 1 94 ? 22.646 -2.126 -19.925 1.00 96.31 94 GLU A N 1
ATOM 746 C CA . GLU A 1 94 ? 23.078 -3.450 -20.375 1.00 96.31 94 GLU A CA 1
ATOM 747 C C . GLU A 1 94 ? 21.885 -4.317 -20.801 1.00 96.31 94 GLU A C 1
ATOM 749 O O . GLU A 1 94 ? 21.954 -4.998 -21.822 1.00 96.31 94 GLU A O 1
ATOM 754 N N . TRP A 1 95 ? 20.772 -4.208 -20.079 1.00 96.50 95 TRP A N 1
ATOM 755 C CA . TRP A 1 95 ? 19.533 -4.942 -20.315 1.00 96.50 95 TRP A CA 1
ATOM 756 C C . TRP A 1 95 ? 18.981 -4.726 -21.724 1.00 96.50 95 TRP A C 1
ATOM 758 O O . TRP A 1 95 ? 18.785 -5.678 -22.475 1.00 96.50 95 TRP A O 1
ATOM 768 N N . ILE A 1 96 ? 18.800 -3.464 -22.122 1.00 94.75 96 ILE A N 1
ATOM 769 C CA . ILE A 1 96 ? 18.285 -3.114 -23.455 1.00 94.75 96 ILE A CA 1
ATOM 770 C C . ILE A 1 96 ? 19.272 -3.454 -24.579 1.00 94.75 96 ILE A C 1
ATOM 772 O O . ILE A 1 96 ? 18.860 -3.741 -25.697 1.00 94.75 96 ILE A O 1
ATOM 776 N N . ARG A 1 97 ? 20.585 -3.448 -24.307 1.00 93.12 97 ARG A N 1
ATOM 777 C CA . ARG A 1 97 ? 21.601 -3.846 -25.299 1.00 93.12 97 ARG A CA 1
ATOM 778 C C . ARG A 1 97 ? 21.597 -5.348 -25.567 1.00 93.12 97 ARG A C 1
ATOM 780 O O . ARG A 1 97 ? 22.072 -5.764 -26.618 1.00 93.12 97 ARG A O 1
ATOM 787 N N . ARG A 1 98 ? 21.072 -6.140 -24.633 1.00 91.62 98 ARG A N 1
ATOM 788 C CA . ARG A 1 98 ? 20.916 -7.594 -24.726 1.00 91.62 98 ARG A CA 1
ATOM 789 C C . ARG A 1 98 ? 19.487 -7.987 -25.106 1.00 91.62 98 ARG A C 1
ATOM 791 O O . ARG A 1 98 ? 18.960 -8.914 -24.520 1.00 91.62 98 ARG A O 1
ATOM 798 N N . ASP A 1 99 ? 18.847 -7.244 -26.010 1.00 91.12 99 ASP A N 1
ATOM 799 C CA . ASP A 1 99 ? 17.471 -7.488 -26.492 1.00 91.12 99 ASP A CA 1
ATOM 800 C C . ASP A 1 99 ? 16.342 -7.466 -25.435 1.00 91.12 99 ASP A C 1
ATOM 802 O O . ASP A 1 99 ? 15.179 -7.782 -25.725 1.00 91.12 99 ASP A O 1
ATOM 806 N N . GLY A 1 100 ? 16.665 -7.053 -24.209 1.00 95.25 100 GLY A N 1
ATOM 807 C CA . GLY A 1 100 ? 15.732 -7.056 -23.099 1.00 95.25 100 GLY A CA 1
ATOM 808 C C . GLY A 1 100 ? 14.729 -5.902 -23.134 1.00 95.25 100 GLY A C 1
ATOM 809 O O . GLY A 1 100 ? 14.870 -4.912 -23.861 1.00 95.25 100 GLY A O 1
ATOM 810 N N . VAL A 1 101 ? 13.700 -6.034 -22.299 1.00 97.31 101 VAL A N 1
ATOM 811 C CA . VAL A 1 101 ? 12.611 -5.059 -22.176 1.00 97.31 101 VAL A CA 1
ATOM 812 C C . VAL A 1 101 ? 12.668 -4.376 -20.818 1.00 97.31 101 VAL A C 1
ATOM 814 O O . VAL A 1 101 ? 12.630 -5.046 -19.788 1.00 97.31 101 VAL A O 1
ATOM 817 N N . VAL A 1 102 ? 12.691 -3.045 -20.823 1.00 98.50 102 VAL A N 1
ATOM 818 C CA . VAL A 1 102 ? 12.619 -2.211 -19.621 1.00 98.50 102 VAL A CA 1
ATOM 819 C C . VAL A 1 102 ? 11.298 -1.457 -19.613 1.00 98.50 102 VAL A C 1
ATOM 821 O O . VAL A 1 102 ? 11.029 -0.651 -20.501 1.00 98.50 102 VAL A O 1
ATOM 824 N N . VAL A 1 103 ? 10.487 -1.686 -18.586 1.00 98.56 103 VAL A N 1
ATOM 825 C CA . VAL A 1 103 ? 9.261 -0.930 -18.326 1.00 98.56 103 VAL A CA 1
ATOM 826 C C . VAL A 1 103 ? 9.529 0.000 -17.150 1.00 98.56 103 VAL A C 1
ATOM 828 O O . VAL A 1 103 ? 9.720 -0.457 -16.025 1.00 98.56 103 VAL A O 1
ATOM 831 N N . LEU A 1 104 ? 9.561 1.304 -17.410 1.00 98.44 104 LEU A N 1
ATOM 832 C CA . LEU A 1 104 ? 9.695 2.335 -16.387 1.00 98.44 104 LEU A CA 1
ATOM 833 C C . LEU A 1 104 ? 8.309 2.816 -15.973 1.00 98.44 104 LEU A C 1
ATOM 835 O O . LEU A 1 104 ? 7.583 3.406 -16.779 1.00 98.44 104 LEU A O 1
ATOM 839 N N . ALA A 1 105 ? 7.963 2.578 -14.713 1.00 97.06 105 ALA A N 1
ATOM 840 C CA . ALA A 1 105 ? 6.724 3.043 -14.120 1.00 97.06 105 ALA A CA 1
ATOM 841 C C . ALA A 1 105 ? 7.019 4.181 -13.145 1.00 97.06 105 ALA A C 1
ATOM 843 O O . ALA A 1 105 ? 7.465 3.941 -12.025 1.00 97.06 105 ALA A O 1
ATOM 844 N N . TYR A 1 106 ? 6.805 5.423 -13.575 1.00 94.94 106 TYR A N 1
ATOM 845 C CA . TYR A 1 106 ? 7.043 6.584 -12.718 1.00 94.94 106 TYR A CA 1
ATOM 846 C C . TYR A 1 106 ? 5.900 6.781 -11.719 1.00 94.94 106 TYR A C 1
ATOM 848 O O . TYR A 1 106 ? 4.735 6.525 -12.035 1.00 94.94 106 TYR A O 1
ATOM 856 N N . GLU A 1 107 ? 6.215 7.292 -10.532 1.00 91.12 107 GLU A N 1
ATOM 857 C CA . GLU A 1 107 ? 5.197 7.725 -9.578 1.00 91.12 107 GLU A CA 1
ATOM 858 C C . GLU A 1 107 ? 4.571 9.050 -10.054 1.00 91.12 107 GLU A C 1
ATOM 860 O O . GLU A 1 107 ? 5.309 9.998 -10.351 1.00 91.12 107 GLU A O 1
ATOM 865 N N . PRO A 1 108 ? 3.237 9.144 -10.176 1.00 85.81 108 PRO A N 1
ATOM 866 C CA . PRO A 1 108 ? 2.555 10.414 -10.392 1.00 85.81 108 PRO A CA 1
ATOM 867 C C . PRO A 1 108 ? 2.281 11.145 -9.071 1.00 85.81 108 PRO A C 1
ATOM 869 O O . PRO A 1 108 ? 2.166 10.531 -8.012 1.00 85.81 108 PRO A O 1
ATOM 872 N N . ASP A 1 109 ? 2.087 12.461 -9.131 1.00 83.56 109 ASP A N 1
ATOM 873 C CA . ASP A 1 109 ? 1.710 13.233 -7.943 1.00 83.56 109 ASP A CA 1
ATOM 874 C C . ASP A 1 109 ? 0.378 12.748 -7.325 1.00 83.56 109 ASP A C 1
ATOM 876 O O . ASP A 1 109 ? -0.640 12.575 -8.007 1.00 83.56 109 ASP A O 1
ATOM 880 N N . LEU A 1 110 ? 0.364 12.591 -5.995 1.00 70.94 110 LEU A N 1
ATOM 881 C CA . LEU A 1 110 ? -0.797 12.113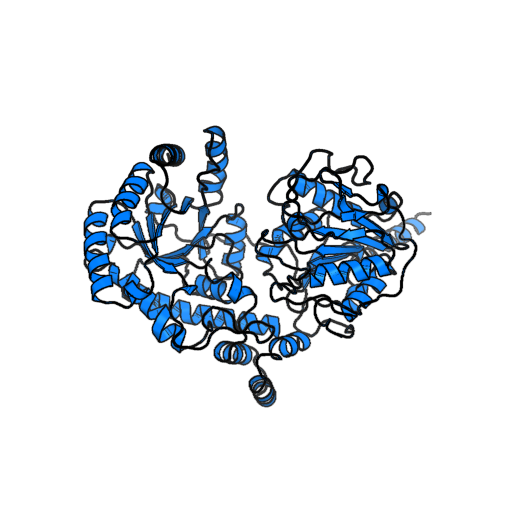 -5.231 1.00 70.94 110 LEU A CA 1
ATOM 882 C C . LEU A 1 110 ? -1.925 13.153 -5.204 1.00 70.94 110 LEU A C 1
ATOM 884 O O . LEU A 1 110 ? -3.109 12.814 -5.256 1.00 70.94 110 LEU A O 1
ATOM 888 N N . SER A 1 111 ? -1.571 14.435 -5.106 1.00 67.62 111 SER A N 1
ATOM 889 C CA . SER A 1 111 ? -2.492 15.563 -5.246 1.00 67.62 111 SER A CA 1
ATOM 890 C C . SER A 1 111 ? -1.756 16.833 -5.670 1.00 67.62 111 SER A C 1
ATOM 892 O O . SER A 1 111 ? -0.537 16.905 -5.563 1.00 67.62 111 SER A O 1
ATOM 894 N N . ALA A 1 112 ? -2.487 17.879 -6.076 1.00 65.38 112 ALA A N 1
ATOM 895 C CA . ALA A 1 112 ? -1.876 19.185 -6.358 1.00 65.38 112 ALA A CA 1
ATOM 896 C C . ALA A 1 112 ? -1.096 19.756 -5.150 1.00 65.38 112 ALA A C 1
ATOM 898 O O . ALA A 1 112 ? -0.167 20.536 -5.326 1.00 65.38 112 ALA A O 1
ATOM 899 N N . ALA A 1 113 ? -1.456 19.345 -3.928 1.00 62.09 113 ALA A N 1
ATOM 900 C CA . ALA A 1 113 ? -0.784 19.725 -2.686 1.00 62.09 113 ALA A CA 1
ATOM 901 C C . ALA A 1 113 ? 0.217 18.668 -2.174 1.00 62.09 113 ALA A C 1
ATOM 903 O O . ALA A 1 113 ? 0.931 18.925 -1.209 1.00 62.09 113 ALA A O 1
ATOM 904 N N . ARG A 1 114 ? 0.255 17.469 -2.773 1.00 70.31 114 ARG A N 1
ATOM 905 C CA . ARG A 1 114 ? 1.113 16.345 -2.369 1.00 70.31 114 ARG A CA 1
ATOM 906 C C . ARG A 1 114 ? 1.811 15.765 -3.593 1.00 70.31 114 ARG A C 1
ATOM 908 O O . ARG A 1 114 ? 1.276 14.879 -4.261 1.00 70.31 114 ARG A O 1
ATOM 915 N N . LYS A 1 115 ? 3.009 16.278 -3.850 1.00 79.94 115 LYS A N 1
ATOM 916 C CA . LYS A 1 115 ? 3.917 15.784 -4.886 1.00 79.94 115 LYS A CA 1
ATOM 917 C C . LYS A 1 115 ? 4.571 14.466 -4.465 1.00 79.94 115 LYS A C 1
ATOM 919 O O . LYS A 1 115 ? 4.636 14.170 -3.270 1.00 79.94 115 LYS A O 1
ATOM 924 N N . ALA A 1 116 ? 5.020 13.679 -5.435 1.00 83.56 116 ALA A N 1
ATOM 925 C CA . ALA A 1 116 ? 5.786 12.454 -5.206 1.00 83.56 116 ALA A CA 1
ATOM 926 C C . ALA A 1 116 ? 6.657 12.138 -6.425 1.00 83.56 116 ALA A C 1
ATOM 928 O O . ALA A 1 116 ? 6.215 12.365 -7.546 1.00 83.56 116 ALA A O 1
ATOM 929 N N . GLY A 1 117 ? 7.848 11.569 -6.227 1.00 87.31 117 GLY A N 1
ATOM 930 C CA . GLY A 1 117 ? 8.635 10.949 -7.300 1.00 87.31 117 GLY A CA 1
ATOM 931 C C . GLY A 1 117 ? 9.379 11.912 -8.234 1.00 87.31 117 GLY A C 1
ATOM 932 O O . GLY A 1 117 ? 9.758 11.506 -9.335 1.00 87.31 117 GLY A O 1
ATOM 933 N N . THR A 1 118 ? 9.599 13.181 -7.861 1.00 90.06 118 THR A N 1
ATOM 934 C CA . THR A 1 118 ? 10.319 14.129 -8.739 1.00 90.06 118 THR A CA 1
ATOM 935 C C . THR A 1 118 ? 11.766 13.704 -9.028 1.00 90.06 118 THR A C 1
ATOM 937 O O . THR A 1 118 ? 12.243 13.896 -10.147 1.00 90.06 118 THR A O 1
ATOM 940 N N . LEU A 1 119 ? 12.481 13.108 -8.067 1.00 92.19 119 LEU A N 1
ATOM 941 C CA . LEU A 1 119 ? 13.867 12.653 -8.237 1.00 92.19 119 LEU A CA 1
ATOM 942 C C . LEU A 1 119 ? 13.885 11.456 -9.176 1.00 92.19 119 LEU A C 1
ATOM 944 O O . LEU A 1 119 ? 14.649 11.447 -10.136 1.00 92.19 119 LEU A O 1
ATOM 948 N N . ASP A 1 120 ? 13.004 10.488 -8.943 1.00 92.56 120 ASP A N 1
ATOM 949 C CA . ASP A 1 120 ? 12.855 9.316 -9.795 1.00 92.56 120 ASP A CA 1
ATOM 950 C C . ASP A 1 120 ? 12.518 9.697 -11.242 1.00 92.56 120 ASP A C 1
ATOM 952 O O . ASP A 1 120 ? 13.210 9.270 -12.170 1.00 92.56 120 ASP A O 1
ATOM 956 N N . ARG A 1 121 ? 11.523 10.573 -11.456 1.00 93.88 121 ARG A N 1
ATOM 957 C CA . ARG A 1 121 ? 11.189 11.097 -12.794 1.00 93.88 121 ARG A CA 1
ATOM 958 C C . ARG A 1 121 ? 12.379 11.798 -13.437 1.00 93.88 121 ARG A C 1
ATOM 960 O O . ARG A 1 121 ? 12.648 11.595 -14.623 1.00 93.88 121 ARG A O 1
ATOM 967 N N . TRP A 1 122 ? 13.115 12.601 -12.669 1.00 95.12 122 TRP A N 1
ATOM 968 C CA . TRP A 1 122 ? 14.317 13.274 -13.153 1.00 95.12 122 TRP A CA 1
ATOM 969 C C . TRP A 1 122 ? 15.382 12.264 -13.597 1.00 95.12 122 TRP A C 1
ATOM 971 O O . TRP A 1 122 ? 15.915 12.388 -14.701 1.00 95.12 122 TRP A O 1
ATOM 981 N N . ILE A 1 123 ? 15.655 11.237 -12.786 1.00 95.94 123 ILE A N 1
ATOM 982 C CA . ILE A 1 123 ? 16.631 10.180 -13.084 1.00 95.94 123 ILE A CA 1
ATOM 983 C C . ILE A 1 123 ? 16.212 9.401 -14.335 1.00 95.94 123 ILE A C 1
ATOM 985 O O . ILE A 1 123 ? 17.017 9.244 -15.259 1.00 95.94 123 ILE A O 1
ATOM 989 N N . MET A 1 124 ? 14.946 8.985 -14.410 1.00 96.88 124 MET A N 1
ATOM 990 C CA . MET A 1 124 ? 14.378 8.313 -15.579 1.00 96.88 124 MET A CA 1
ATOM 991 C C . MET A 1 124 ? 14.523 9.169 -16.838 1.00 96.88 124 MET A C 1
ATOM 993 O O . MET A 1 124 ? 15.005 8.674 -17.852 1.00 96.88 124 MET A O 1
ATOM 997 N N . ASN A 1 125 ? 14.206 10.465 -16.776 1.00 97.12 125 ASN A N 1
ATOM 998 C CA . ASN A 1 125 ? 14.373 11.388 -17.902 1.00 97.12 125 ASN A CA 1
ATOM 999 C C . ASN A 1 125 ? 15.840 11.519 -18.344 1.00 97.12 125 ASN A C 1
ATOM 1001 O O . ASN A 1 125 ? 16.121 11.548 -19.546 1.00 97.12 125 ASN A O 1
ATOM 1005 N N . ARG A 1 126 ? 16.800 11.561 -17.406 1.00 97.00 126 ARG A N 1
ATOM 1006 C CA . ARG A 1 126 ? 18.235 11.567 -17.748 1.00 97.00 126 ARG A CA 1
ATOM 1007 C C . ARG A 1 126 ? 18.666 10.277 -18.425 1.00 97.00 126 ARG A C 1
ATOM 1009 O O . ARG A 1 126 ? 19.421 10.333 -19.396 1.00 97.00 126 ARG A O 1
ATOM 1016 N N . TRP A 1 127 ? 18.174 9.139 -17.951 1.00 97.44 127 TRP A N 1
ATOM 1017 C CA . TRP A 1 127 ? 18.470 7.848 -18.554 1.00 97.44 127 TRP A CA 1
ATOM 1018 C C . TRP A 1 127 ? 17.825 7.693 -19.938 1.00 97.44 127 TRP A C 1
ATOM 1020 O O . TR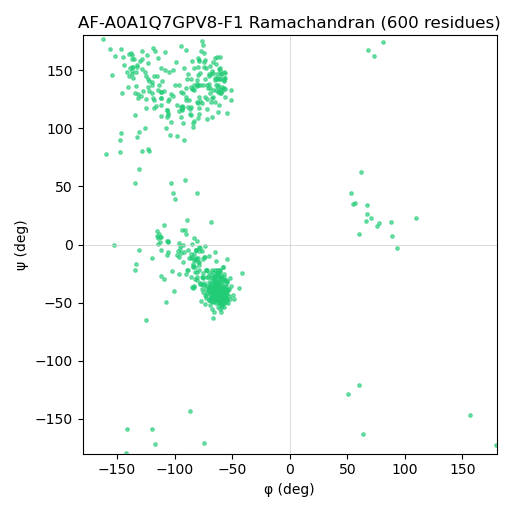P A 1 127 ? 18.524 7.356 -20.890 1.00 97.44 127 TRP A O 1
ATOM 1030 N N . LEU A 1 128 ? 16.544 8.041 -20.098 1.00 97.50 128 LEU A N 1
ATOM 1031 C CA . LEU A 1 128 ? 15.832 8.043 -21.384 1.00 97.50 128 LEU A CA 1
ATOM 1032 C C . LEU A 1 128 ? 16.542 8.921 -22.425 1.00 97.50 128 LEU A C 1
ATOM 1034 O O . LEU A 1 128 ? 16.722 8.509 -23.575 1.00 97.50 128 LEU A O 1
ATOM 1038 N N . ALA A 1 129 ? 16.998 10.110 -22.020 1.00 96.31 129 ALA A N 1
ATOM 1039 C CA . ALA A 1 129 ? 17.791 10.990 -22.872 1.00 96.31 129 ALA A CA 1
ATOM 1040 C C . ALA A 1 129 ? 19.142 10.361 -23.249 1.00 96.31 129 ALA A C 1
ATOM 1042 O O . ALA A 1 129 ? 19.545 10.440 -24.410 1.00 96.31 129 ALA A O 1
ATOM 1043 N N . ALA A 1 130 ? 19.818 9.697 -22.305 1.00 96.81 130 ALA A N 1
ATOM 1044 C CA . ALA A 1 130 ? 21.084 9.018 -22.566 1.00 96.81 130 ALA A CA 1
ATOM 1045 C C . ALA A 1 130 ? 20.937 7.873 -23.582 1.00 96.81 130 ALA A C 1
ATOM 1047 O O . ALA A 1 130 ? 21.778 7.731 -24.469 1.00 96.81 130 ALA A O 1
ATOM 1048 N N . GLN A 1 131 ? 19.827 7.127 -23.529 1.00 96.81 131 GLN A N 1
ATOM 1049 C CA . GLN A 1 131 ? 19.514 6.095 -24.526 1.00 96.81 131 GLN A CA 1
ATOM 1050 C C . GLN A 1 131 ? 19.042 6.669 -25.871 1.00 96.81 131 GLN A C 1
ATOM 1052 O O . GLN A 1 131 ? 18.933 5.931 -26.844 1.00 96.81 131 GLN A O 1
ATOM 1057 N N . GLY A 1 132 ? 18.756 7.974 -25.957 1.00 96.06 132 GLY A N 1
ATOM 1058 C CA . GLY A 1 132 ? 18.196 8.596 -27.158 1.00 96.06 132 GLY A CA 1
ATOM 1059 C C . GLY A 1 132 ? 16.736 8.208 -27.420 1.00 96.06 132 GLY A C 1
ATOM 1060 O O . GLY A 1 132 ? 16.283 8.313 -28.562 1.00 96.06 132 GLY A O 1
ATOM 1061 N N . ALA A 1 133 ? 16.005 7.779 -26.382 1.00 95.56 133 ALA A N 1
ATOM 1062 C CA . ALA A 1 133 ? 14.655 7.219 -26.481 1.00 95.56 133 ALA A CA 1
ATOM 1063 C C . ALA A 1 133 ? 13.617 8.214 -27.023 1.00 95.56 133 ALA A C 1
ATOM 1065 O O . ALA A 1 133 ? 12.579 7.817 -27.532 1.00 95.56 133 ALA A O 1
ATOM 1066 N N . GLY A 1 134 ? 13.870 9.523 -26.924 1.00 95.56 134 GLY A N 1
ATOM 1067 C CA . GLY A 1 134 ? 12.933 10.539 -27.411 1.00 95.56 134 GLY A CA 1
ATOM 1068 C C . GLY A 1 134 ? 11.612 10.588 -26.637 1.00 95.56 134 GLY A C 1
ATOM 1069 O O . GLY A 1 134 ? 10.638 11.107 -27.168 1.00 95.56 134 GLY A O 1
ATOM 1070 N N . ILE A 1 135 ? 11.590 10.060 -25.410 1.00 96.44 135 ILE A N 1
ATOM 1071 C CA . ILE A 1 135 ? 10.467 10.120 -24.471 1.00 96.44 135 ILE A CA 1
ATOM 1072 C C . ILE A 1 135 ? 10.911 10.958 -23.272 1.00 96.44 135 ILE A C 1
ATOM 1074 O O . ILE A 1 135 ? 11.994 10.723 -22.734 1.00 96.44 135 ILE A O 1
ATOM 1078 N N . THR A 1 136 ? 10.068 11.896 -22.848 1.00 97.06 136 THR A N 1
ATOM 1079 C CA . THR A 1 136 ? 10.268 12.703 -21.639 1.00 97.06 136 THR A CA 1
ATOM 1080 C C . THR A 1 136 ? 8.989 12.708 -20.811 1.00 97.06 136 THR A C 1
ATOM 1082 O O . THR A 1 136 ? 7.914 13.008 -21.333 1.00 97.06 136 THR A O 1
ATOM 1085 N N . ILE A 1 137 ? 9.109 12.407 -19.522 1.00 96.50 137 ILE A N 1
ATOM 1086 C CA . ILE A 1 137 ? 8.035 12.503 -18.532 1.00 96.50 137 ILE A CA 1
ATOM 1087 C C . ILE A 1 137 ? 7.898 13.973 -18.124 1.00 96.50 137 ILE A C 1
ATOM 1089 O O . ILE A 1 137 ? 8.883 14.570 -17.687 1.00 96.50 137 ILE A O 1
ATOM 1093 N N . GLY A 1 138 ? 6.715 14.560 -18.313 1.00 93.50 138 GLY A N 1
ATOM 1094 C CA . GLY A 1 138 ? 6.426 15.944 -17.929 1.00 93.50 138 GLY A CA 1
ATOM 1095 C C . GLY A 1 138 ? 6.237 16.136 -16.421 1.00 93.50 138 GLY A C 1
ATOM 1096 O O . GLY A 1 138 ? 6.141 15.172 -15.667 1.00 93.50 138 GLY A O 1
ATOM 1097 N N . ASP A 1 139 ? 6.138 17.393 -15.989 1.00 85.44 139 ASP A N 1
ATOM 1098 C CA . ASP A 1 139 ? 6.049 17.750 -14.566 1.00 85.44 139 ASP A CA 1
ATOM 1099 C C . ASP A 1 139 ? 4.611 17.957 -14.076 1.00 85.44 139 ASP A C 1
ATOM 1101 O O . ASP A 1 139 ? 4.334 17.725 -12.904 1.00 85.44 139 ASP A O 1
ATOM 1105 N N . ASP A 1 140 ? 3.680 18.316 -14.962 1.00 87.19 140 ASP A N 1
ATOM 1106 C CA . ASP A 1 140 ? 2.302 18.634 -14.574 1.00 87.19 140 ASP A CA 1
ATOM 1107 C C . ASP A 1 140 ? 1.386 17.408 -14.687 1.00 87.19 140 ASP A C 1
ATOM 1109 O O . ASP A 1 140 ? 1.182 16.904 -15.796 1.00 87.19 140 ASP A O 1
ATOM 1113 N N . PRO A 1 141 ? 0.807 16.912 -13.580 1.00 88.00 141 PRO A N 1
ATOM 1114 C CA . PRO A 1 141 ? -0.051 15.742 -13.627 1.00 88.00 141 PRO A CA 1
ATOM 1115 C C . PRO A 1 141 ? -1.383 16.041 -14.332 1.00 88.00 141 PRO A C 1
ATOM 1117 O O . PRO A 1 141 ? -1.978 17.110 -14.191 1.00 88.00 141 PRO A O 1
ATOM 1120 N N . VAL A 1 142 ? -1.894 15.044 -15.046 1.00 89.06 142 VAL A N 1
ATOM 1121 C CA . VAL A 1 142 ? -3.200 15.024 -15.706 1.00 89.06 142 VAL A CA 1
ATOM 1122 C C . VAL A 1 142 ? -3.995 13.810 -15.239 1.00 89.06 142 VAL A C 1
ATOM 1124 O O . VAL A 1 142 ? -3.437 12.739 -15.012 1.00 89.06 142 VAL A O 1
ATOM 1127 N N . ASP A 1 143 ? -5.308 13.967 -15.120 1.00 90.25 143 ASP A N 1
ATOM 1128 C CA . ASP A 1 143 ? -6.239 12.881 -14.805 1.00 90.25 143 ASP A CA 1
ATOM 1129 C C . ASP A 1 143 ? -7.287 12.821 -15.918 1.00 90.25 143 ASP A C 1
ATOM 1131 O O . ASP A 1 143 ? -8.332 13.472 -15.872 1.00 90.25 143 ASP A O 1
ATOM 1135 N N . VAL A 1 144 ? -6.914 12.156 -17.012 1.00 90.75 144 VAL A N 1
ATOM 1136 C CA . VAL A 1 144 ? -7.733 12.041 -18.222 1.00 90.75 144 VAL A CA 1
ATOM 1137 C C . VAL A 1 144 ? -7.753 10.589 -18.695 1.00 90.75 144 VAL A C 1
ATOM 1139 O O . VAL A 1 144 ? -6.754 9.884 -18.533 1.00 90.75 144 VAL A O 1
ATOM 1142 N N . PRO A 1 145 ? -8.852 10.123 -19.314 1.00 91.56 145 PRO A N 1
ATOM 1143 C CA . PRO A 1 145 ? -8.880 8.807 -19.936 1.00 91.56 145 PRO A CA 1
ATOM 1144 C C . PRO A 1 145 ? -7.780 8.660 -20.993 1.00 91.56 145 PRO A C 1
ATOM 1146 O O . PRO A 1 145 ? -7.498 9.596 -21.747 1.00 91.56 145 PRO A O 1
ATOM 1149 N N . ALA A 1 146 ? -7.202 7.466 -21.077 1.00 92.00 146 ALA A N 1
ATOM 1150 C CA . ALA A 1 146 ? -6.290 7.094 -22.144 1.00 92.00 146 ALA A CA 1
ATOM 1151 C C . ALA A 1 146 ? -7.058 6.485 -23.317 1.00 92.00 146 ALA A C 1
ATOM 1153 O O . ALA A 1 146 ? -8.014 5.737 -23.136 1.00 92.00 146 ALA A O 1
ATOM 1154 N N . VAL A 1 147 ? -6.616 6.789 -24.532 1.00 92.00 147 VAL A N 1
ATOM 1155 C CA . VAL A 1 147 ? -7.135 6.227 -25.779 1.00 92.00 147 VAL A CA 1
ATOM 1156 C C . VAL A 1 147 ? -6.000 5.456 -26.458 1.00 92.00 147 VAL A C 1
ATOM 1158 O O . VAL A 1 147 ? -4.992 6.087 -26.804 1.00 92.00 147 VAL A O 1
ATOM 1161 N N . PRO A 1 148 ? -6.126 4.129 -26.652 1.00 89.31 148 PRO A N 1
ATOM 1162 C CA . PRO A 1 148 ? -5.183 3.348 -27.451 1.00 89.31 148 PRO A CA 1
ATOM 1163 C C . PRO A 1 148 ? -5.072 3.915 -28.868 1.00 89.31 148 PRO A C 1
ATOM 1165 O O . PRO A 1 148 ? -6.068 4.367 -29.441 1.00 89.31 148 PRO A O 1
ATOM 1168 N N . LEU A 1 149 ? -3.876 3.902 -29.458 1.00 83.19 149 LEU A N 1
ATOM 1169 C CA . LEU A 1 149 ? -3.716 4.381 -30.830 1.00 83.19 149 LEU A CA 1
ATOM 1170 C C . LEU A 1 149 ? -4.011 3.290 -31.874 1.00 83.19 149 LEU A C 1
ATOM 1172 O O . LEU A 1 149 ? -3.447 2.203 -31.768 1.00 83.19 149 LEU A O 1
ATOM 1176 N N . PRO A 1 150 ? -4.770 3.601 -32.949 1.00 62.75 150 PRO A N 1
ATOM 1177 C CA . PRO A 1 150 ? -4.978 2.704 -34.096 1.00 62.75 150 PRO A CA 1
ATOM 1178 C C . PRO A 1 150 ? -3.696 2.251 -34.789 1.00 62.75 150 PRO A C 1
ATOM 1180 O O . PRO A 1 150 ? -3.660 1.187 -35.388 1.00 62.75 150 PRO A O 1
ATOM 1183 N N . SER A 1 151 ? -2.654 3.080 -34.722 1.00 58.19 151 SER A N 1
ATOM 1184 C CA . SER A 1 151 ? -1.332 2.806 -35.282 1.00 58.19 151 SER A CA 1
ATOM 1185 C C . SER A 1 151 ? -0.362 2.170 -34.281 1.00 58.19 151 SER A C 1
ATOM 1187 O O . SER A 1 151 ? 0.795 1.958 -34.633 1.00 58.19 151 SER A O 1
ATOM 1189 N N . SER A 1 152 ? -0.780 1.937 -33.031 1.00 60.22 152 SER A N 1
ATOM 1190 C CA . SER A 1 152 ? 0.027 1.160 -32.087 1.00 60.22 152 SER A CA 1
ATOM 1191 C C . SER A 1 152 ? -0.078 -0.313 -32.473 1.00 60.22 152 SER A C 1
ATOM 1193 O O . SER A 1 152 ? -1.171 -0.779 -32.774 1.00 60.22 152 SER A O 1
ATOM 1195 N N . SER A 1 153 ? 1.025 -1.062 -32.453 1.00 61.19 153 SER A N 1
ATOM 1196 C CA . SER A 1 153 ? 1.063 -2.506 -32.772 1.00 61.19 153 SER A CA 1
ATOM 1197 C C . SER A 1 153 ? 0.351 -3.390 -31.730 1.00 61.19 153 SER A C 1
ATOM 1199 O O . SER A 1 153 ? 0.584 -4.592 -31.639 1.00 61.19 153 SER A O 1
ATOM 1201 N N . LEU A 1 154 ? -0.530 -2.797 -30.923 1.00 72.44 154 LEU A N 1
ATOM 1202 C CA . LEU A 1 154 ? -1.352 -3.439 -29.910 1.00 72.44 154 LEU A CA 1
ATOM 1203 C C . LEU A 1 154 ? -2.701 -3.857 -30.521 1.00 72.44 154 LEU A C 1
ATOM 1205 O O . LEU A 1 154 ? -3.754 -3.476 -30.012 1.00 72.44 154 LEU A O 1
ATOM 1209 N N . ASP A 1 155 ? -2.674 -4.652 -31.599 1.00 59.06 155 ASP A N 1
ATOM 1210 C CA . ASP A 1 155 ? -3.828 -4.986 -32.466 1.00 59.06 155 ASP A CA 1
ATOM 1211 C C . ASP A 1 155 ? -5.060 -5.574 -31.733 1.00 59.06 155 ASP A C 1
ATOM 1213 O O . ASP A 1 155 ? -6.151 -5.635 -32.294 1.00 59.06 155 ASP A O 1
ATOM 1217 N N . ASN A 1 156 ? -4.916 -5.978 -30.464 1.00 60.66 156 ASN A N 1
ATOM 1218 C CA . ASN A 1 156 ? -5.971 -6.580 -29.640 1.00 60.66 156 ASN A CA 1
ATOM 1219 C C . ASN A 1 156 ? -6.437 -5.718 -28.449 1.00 60.66 156 ASN A C 1
ATOM 1221 O O . ASN A 1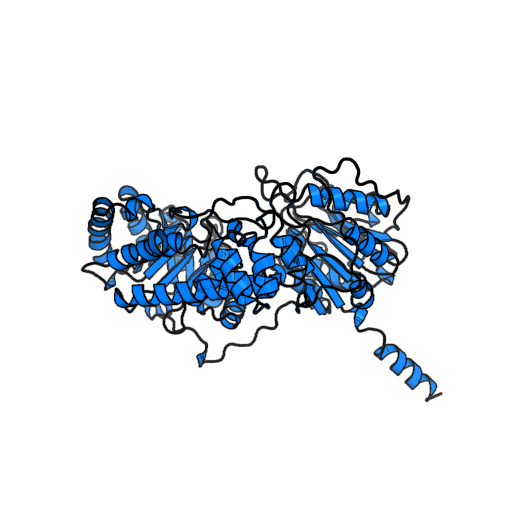 156 ? -7.275 -6.178 -27.679 1.00 60.66 156 ASN A O 1
ATOM 1225 N N . ALA A 1 157 ? -5.909 -4.505 -28.255 1.00 61.38 157 ALA A N 1
ATOM 1226 C CA . ALA A 1 157 ? -6.239 -3.678 -27.085 1.00 61.38 157 ALA A CA 1
ATOM 1227 C C . ALA A 1 157 ? -7.631 -3.012 -27.153 1.00 61.38 157 ALA A C 1
ATOM 1229 O O . ALA A 1 157 ? -8.104 -2.462 -26.159 1.00 61.38 157 ALA A O 1
ATOM 1230 N N . GLY A 1 158 ? -8.281 -3.024 -28.325 1.00 64.81 158 GLY A N 1
ATOM 1231 C CA . GLY A 1 158 ? -9.449 -2.183 -28.601 1.00 64.81 158 GLY A CA 1
ATOM 1232 C C . GLY A 1 158 ? -9.083 -0.691 -28.669 1.00 64.81 158 GLY A C 1
ATOM 1233 O O . GLY A 1 158 ? -7.987 -0.289 -28.301 1.00 64.81 158 GLY A O 1
ATOM 1234 N N . PHE A 1 159 ? -9.990 0.157 -29.167 1.00 74.62 159 PHE A N 1
ATOM 1235 C CA . PHE A 1 159 ? -9.753 1.612 -29.314 1.00 74.62 159 PHE A CA 1
ATOM 1236 C C . PHE A 1 159 ? -10.645 2.468 -28.410 1.00 74.62 159 PHE A C 1
ATOM 1238 O O . PHE A 1 159 ? -10.707 3.690 -28.553 1.00 74.62 159 PHE A O 1
ATOM 1245 N N . ALA A 1 160 ? -11.370 1.833 -27.490 1.00 85.62 160 ALA A N 1
ATOM 1246 C CA . ALA A 1 160 ? -12.221 2.543 -26.552 1.00 85.62 160 ALA A CA 1
ATOM 1247 C C . ALA A 1 160 ? -11.358 3.274 -25.507 1.00 85.62 160 ALA A C 1
ATOM 1249 O O . ALA A 1 160 ? -10.415 2.679 -24.982 1.00 85.62 160 ALA A O 1
ATOM 1250 N N . PRO A 1 161 ? -11.686 4.532 -25.158 1.00 89.94 161 PRO A N 1
ATOM 1251 C CA . PRO A 1 161 ? -11.049 5.203 -24.036 1.00 89.94 161 PRO A CA 1
ATOM 1252 C C . PRO A 1 161 ? -11.215 4.399 -22.741 1.00 89.94 161 PRO A C 1
ATOM 1254 O O . PRO A 1 161 ? -12.293 3.848 -22.493 1.00 89.94 161 PRO A O 1
ATOM 1257 N N . PHE A 1 162 ? -10.180 4.371 -21.909 1.00 91.06 162 PHE A N 1
ATOM 1258 C CA . PHE A 1 162 ? -10.146 3.674 -20.624 1.00 91.06 162 PHE A CA 1
ATOM 1259 C C . PHE A 1 162 ? -9.584 4.590 -19.522 1.00 91.06 162 PHE A C 1
ATOM 1261 O O . PHE A 1 162 ? -8.836 5.526 -19.824 1.00 91.06 162 PHE A O 1
ATOM 1268 N N . PRO A 1 163 ? -9.957 4.392 -18.245 1.00 90.31 163 PRO A N 1
ATOM 1269 C CA . PRO A 1 163 ? -9.413 5.188 -17.151 1.00 90.31 163 PRO A CA 1
ATOM 1270 C C . PRO A 1 163 ? -7.926 4.876 -16.955 1.00 90.31 163 PRO A C 1
ATOM 1272 O O . PRO A 1 163 ? -7.534 3.722 -16.795 1.00 90.31 163 PRO A O 1
ATOM 1275 N N . ALA A 1 164 ? -7.102 5.922 -16.966 1.00 87.50 164 ALA A N 1
ATOM 1276 C CA . ALA A 1 164 ? -5.654 5.820 -16.789 1.00 87.50 164 ALA A CA 1
ATOM 1277 C C . ALA A 1 164 ? -5.185 6.287 -15.401 1.00 87.50 164 ALA A C 1
ATOM 1279 O O . ALA A 1 164 ? -4.000 6.174 -15.089 1.00 87.50 164 ALA A O 1
ATOM 1280 N N . GLY A 1 165 ? -6.097 6.838 -14.594 1.00 86.88 165 GLY A N 1
ATOM 1281 C CA . GLY A 1 165 ? -5.784 7.528 -13.347 1.00 86.88 165 GLY A CA 1
ATOM 1282 C C . GLY A 1 165 ? -4.940 8.789 -13.558 1.00 86.88 165 GLY A C 1
ATOM 1283 O O . GLY A 1 165 ? -4.798 9.306 -14.672 1.00 86.88 165 GLY A O 1
ATOM 1284 N N . ARG A 1 166 ? -4.325 9.266 -12.473 1.00 88.75 166 ARG A N 1
ATOM 1285 C CA . ARG A 1 166 ? -3.352 10.366 -12.532 1.00 88.75 166 ARG A CA 1
ATOM 1286 C C . ARG A 1 166 ? -2.068 9.920 -13.218 1.00 88.75 166 ARG A C 1
ATOM 1288 O O . ARG A 1 166 ? -1.482 8.909 -12.840 1.00 88.75 166 ARG A O 1
ATOM 1295 N N . ASN A 1 167 ? -1.614 10.713 -14.177 1.00 91.38 167 ASN A N 1
ATOM 1296 C CA . ASN A 1 167 ? -0.420 10.483 -14.985 1.00 91.38 167 ASN A CA 1
ATOM 1297 C C . ASN A 1 167 ? 0.342 11.789 -15.185 1.00 91.38 167 ASN A C 1
ATOM 1299 O O . ASN A 1 167 ? -0.233 12.859 -15.044 1.00 91.38 167 ASN A O 1
ATOM 1303 N N . HIS A 1 168 ? 1.597 11.711 -15.614 1.00 92.94 168 HIS A N 1
ATOM 1304 C CA . HIS A 1 168 ? 2.285 12.854 -16.205 1.00 92.94 168 HIS A CA 1
ATOM 1305 C C . HIS A 1 168 ? 2.253 12.716 -17.733 1.00 92.94 168 HIS A C 1
ATOM 1307 O O . HIS A 1 168 ? 2.455 11.615 -18.256 1.00 92.94 168 HIS A O 1
ATOM 1313 N N . PRO A 1 169 ? 1.991 13.798 -18.484 1.00 93.94 169 PRO A N 1
ATOM 1314 C CA . PRO A 1 169 ? 2.014 13.745 -19.932 1.00 93.94 169 PRO A CA 1
ATOM 1315 C C . PRO A 1 169 ? 3.416 13.363 -20.408 1.00 93.94 169 PRO A C 1
ATOM 1317 O O . PRO A 1 169 ? 4.419 13.938 -19.983 1.00 93.94 169 PRO A O 1
ATOM 1320 N N . LEU A 1 170 ? 3.479 12.401 -21.321 1.00 96.75 170 LEU A N 1
ATOM 1321 C CA . LEU A 1 170 ? 4.710 11.986 -21.970 1.00 96.75 170 LEU A CA 1
ATOM 1322 C C . LEU A 1 170 ? 4.873 12.770 -23.273 1.00 96.75 170 LEU A C 1
ATOM 1324 O O . LEU A 1 170 ? 4.052 12.674 -24.193 1.00 96.75 170 LEU A O 1
ATOM 1328 N N . SER A 1 171 ? 5.954 13.541 -23.350 1.00 95.75 171 SER A N 1
ATOM 1329 C CA . SER A 1 171 ? 6.406 14.148 -24.599 1.00 95.75 171 SER A CA 1
ATOM 1330 C C . SER A 1 171 ? 7.173 13.102 -25.396 1.00 95.75 171 SER A C 1
ATOM 1332 O O . SER A 1 171 ? 8.156 12.552 -24.903 1.00 95.75 171 SER A O 1
ATOM 1334 N N . VAL A 1 172 ? 6.733 12.833 -26.623 1.00 94.75 172 VAL A N 1
ATOM 1335 C CA . VAL A 1 172 ? 7.382 11.882 -27.535 1.00 94.75 172 VAL A CA 1
ATOM 1336 C C . VAL A 1 172 ? 7.918 12.604 -28.763 1.00 94.75 172 VAL A C 1
ATOM 1338 O O . VAL A 1 172 ? 7.307 13.559 -29.243 1.00 94.75 172 VAL A O 1
ATOM 1341 N N . ARG A 1 173 ? 9.055 12.149 -29.291 1.00 93.56 173 ARG A N 1
ATOM 1342 C CA . ARG A 1 173 ? 9.657 12.717 -30.503 1.00 93.56 173 ARG A CA 1
ATOM 1343 C C . ARG A 1 173 ? 8.805 12.414 -31.730 1.00 93.56 173 ARG A C 1
ATOM 1345 O O . ARG A 1 173 ? 8.561 13.308 -32.534 1.00 93.56 173 ARG A O 1
ATOM 1352 N N . ASN A 1 174 ? 8.353 11.167 -31.849 1.00 89.19 174 ASN A N 1
ATOM 1353 C CA . ASN A 1 174 ? 7.587 10.684 -32.993 1.00 89.19 174 ASN A CA 1
ATOM 1354 C C . ASN A 1 174 ? 6.269 10.051 -32.537 1.00 89.19 174 ASN A C 1
ATOM 1356 O O . ASN A 1 174 ? 6.184 9.438 -31.476 1.00 89.19 174 ASN A O 1
ATOM 1360 N N . ARG A 1 175 ? 5.228 10.155 -33.371 1.00 88.25 175 ARG A N 1
ATOM 1361 C CA . ARG A 1 175 ? 3.900 9.590 -33.064 1.00 88.25 175 ARG A CA 1
ATOM 1362 C C . ARG A 1 175 ? 3.892 8.062 -32.971 1.00 88.25 175 ARG A C 1
ATOM 1364 O O . ARG A 1 175 ? 3.081 7.526 -32.231 1.00 88.25 175 ARG A O 1
ATOM 1371 N N . SER A 1 176 ? 4.793 7.381 -33.677 1.00 88.25 176 SER A N 1
ATOM 1372 C CA . SER A 1 176 ? 4.993 5.923 -33.614 1.00 88.25 176 SER A CA 1
ATOM 1373 C C . SER A 1 176 ? 5.385 5.424 -32.215 1.00 88.25 176 SER A C 1
ATOM 1375 O O . SER A 1 176 ? 5.180 4.260 -31.896 1.00 88.25 176 SER A O 1
ATOM 1377 N N . GLN A 1 177 ? 5.930 6.303 -31.369 1.00 92.31 177 GLN A N 1
ATOM 1378 C CA . GLN A 1 177 ? 6.332 5.991 -29.997 1.00 92.31 177 GLN A CA 1
ATOM 1379 C C . GLN A 1 177 ? 5.155 6.024 -29.021 1.00 92.31 177 GLN A C 1
ATOM 1381 O O . GLN A 1 177 ? 5.291 5.613 -27.876 1.00 92.31 177 GLN A O 1
ATOM 1386 N N . MET A 1 178 ? 4.001 6.546 -29.430 1.00 92.38 178 MET A N 1
ATOM 1387 C CA . MET A 1 178 ? 2.818 6.661 -28.586 1.00 92.38 178 MET A CA 1
ATOM 1388 C C . MET A 1 178 ? 2.000 5.369 -28.676 1.00 92.38 178 MET A C 1
ATOM 1390 O O . MET A 1 178 ? 1.607 4.954 -29.762 1.00 92.38 178 MET A O 1
ATOM 1394 N N . LEU A 1 179 ? 1.722 4.741 -27.534 1.00 92.69 179 LEU A N 1
ATOM 1395 C CA . LEU A 1 179 ? 0.882 3.538 -27.459 1.00 92.69 179 LEU A CA 1
ATOM 1396 C C . LEU A 1 179 ? -0.543 3.880 -27.012 1.00 92.69 179 LEU A C 1
ATOM 1398 O O . LEU A 1 179 ? -1.518 3.380 -27.570 1.00 92.69 179 LEU A O 1
ATOM 1402 N N . ALA A 1 180 ? -0.666 4.798 -26.053 1.00 93.31 180 ALA A N 1
ATOM 1403 C CA . ALA A 1 180 ? -1.937 5.374 -25.636 1.00 93.31 180 ALA A CA 1
ATOM 1404 C C . ALA A 1 180 ? -1.781 6.868 -25.344 1.00 93.31 180 ALA A C 1
ATOM 1406 O O . ALA A 1 180 ? -0.718 7.320 -24.904 1.00 93.31 180 ALA A O 1
ATOM 1407 N N . ARG A 1 181 ? -2.844 7.640 -25.579 1.00 92.62 181 ARG A N 1
ATOM 1408 C CA . ARG A 1 181 ? -2.832 9.103 -25.448 1.00 92.62 181 ARG A CA 1
ATOM 1409 C C . ARG A 1 181 ? -3.958 9.640 -24.587 1.00 92.62 181 ARG A C 1
ATOM 1411 O O . ARG A 1 181 ? -5.042 9.073 -24.574 1.00 92.62 181 ARG A O 1
ATOM 1418 N N . GLY A 1 182 ? -3.710 10.774 -23.946 1.00 89.75 182 GLY A N 1
ATOM 1419 C CA . GLY A 1 182 ? -4.762 11.621 -23.397 1.00 89.75 182 GLY A CA 1
ATOM 1420 C C . GLY A 1 182 ? -5.280 12.593 -24.462 1.00 89.75 182 GLY A C 1
ATOM 1421 O O . GLY A 1 182 ? -5.330 12.286 -25.658 1.00 89.75 182 GLY A O 1
ATOM 1422 N N . THR A 1 183 ? -5.610 13.812 -24.038 1.00 82.25 183 THR A N 1
ATOM 1423 C CA . THR A 1 183 ? -6.128 14.866 -24.924 1.00 82.25 183 THR A CA 1
ATOM 1424 C C . THR A 1 183 ? -5.144 15.221 -26.044 1.00 82.25 183 THR A C 1
ATOM 1426 O O . THR A 1 183 ? -5.520 15.221 -27.216 1.00 82.25 183 THR A O 1
ATOM 1429 N N . SER A 1 184 ? -3.879 15.471 -25.697 1.00 79.56 184 SER A N 1
ATOM 1430 C CA . SER A 1 184 ? -2.841 15.935 -26.635 1.00 79.56 184 SER A CA 1
ATOM 1431 C C . SER A 1 184 ? -1.497 15.211 -26.510 1.00 79.56 184 SER A C 1
ATOM 1433 O O . SER A 1 184 ? -0.742 15.186 -27.478 1.00 79.56 184 SER A O 1
ATOM 1435 N N . ASN A 1 185 ? -1.209 14.595 -25.361 1.00 90.38 185 ASN A N 1
ATOM 1436 C CA . ASN A 1 185 ? 0.080 13.971 -25.054 1.00 90.38 185 ASN A CA 1
ATOM 1437 C C . ASN A 1 185 ? -0.044 12.452 -24.893 1.00 90.38 185 ASN A C 1
ATOM 1439 O O . ASN A 1 185 ? -1.138 11.929 -24.649 1.00 90.38 185 ASN A O 1
ATOM 1443 N N . ALA A 1 186 ? 1.083 11.745 -25.007 1.00 94.25 186 ALA A N 1
ATOM 1444 C CA . ALA A 1 186 ? 1.130 10.321 -24.703 1.00 94.25 186 ALA A CA 1
ATOM 1445 C C . ALA A 1 186 ? 0.927 10.104 -23.194 1.00 94.25 186 ALA A C 1
ATOM 1447 O O . ALA A 1 186 ? 1.350 10.919 -22.377 1.00 94.25 186 ALA A O 1
ATOM 1448 N N . LEU A 1 187 ? 0.278 9.002 -22.832 1.00 95.00 187 LEU A N 1
ATOM 1449 C CA . LEU A 1 187 ? 0.200 8.501 -21.453 1.00 95.00 187 LEU A CA 1
ATOM 1450 C C . LEU A 1 187 ? 0.976 7.191 -21.298 1.00 95.00 187 LEU A C 1
ATOM 1452 O O . LEU A 1 187 ? 1.505 6.906 -20.229 1.00 95.00 187 LEU A O 1
ATOM 1456 N N . VAL A 1 188 ? 1.093 6.438 -22.395 1.00 95.81 188 VAL A N 1
ATOM 1457 C CA . VAL A 1 188 ? 1.975 5.278 -22.519 1.00 95.81 188 VAL A CA 1
ATOM 1458 C C . VAL A 1 188 ? 2.792 5.452 -23.786 1.00 95.81 188 VAL A C 1
ATOM 1460 O O . VAL A 1 188 ? 2.231 5.699 -24.861 1.00 95.81 188 VAL A O 1
ATOM 1463 N N . ALA A 1 189 ? 4.109 5.335 -23.662 1.00 95.81 189 ALA A N 1
ATOM 1464 C CA . ALA A 1 189 ? 5.033 5.478 -24.775 1.00 95.81 189 ALA A CA 1
ATOM 1465 C C . ALA A 1 189 ? 6.063 4.349 -24.794 1.00 95.81 189 ALA A C 1
ATOM 1467 O O . ALA A 1 189 ? 6.379 3.768 -23.758 1.00 95.81 189 ALA A O 1
ATOM 1468 N N . ALA A 1 190 ? 6.602 4.059 -25.972 1.00 96.06 190 ALA A N 1
ATOM 1469 C CA . ALA A 1 190 ? 7.658 3.086 -26.157 1.00 96.06 190 ALA A CA 1
ATOM 1470 C C . ALA A 1 190 ? 8.713 3.568 -27.155 1.00 96.06 190 ALA A C 1
ATOM 1472 O O . ALA A 1 190 ? 8.435 4.350 -28.062 1.00 96.06 190 ALA A O 1
ATOM 1473 N N . SER A 1 191 ? 9.941 3.093 -26.979 1.00 95.56 191 SER A N 1
ATOM 1474 C CA . SER A 1 191 ? 11.055 3.347 -27.888 1.00 95.56 191 SER A CA 1
ATOM 1475 C C . SER A 1 191 ? 11.881 2.083 -28.044 1.00 95.56 191 SER A C 1
ATOM 1477 O O . SER A 1 191 ? 12.235 1.438 -27.056 1.00 95.56 191 SER A O 1
ATOM 1479 N N . ARG A 1 192 ? 12.252 1.763 -29.282 1.00 94.44 192 ARG A N 1
ATOM 1480 C CA . ARG A 1 192 ? 13.152 0.645 -29.572 1.00 94.44 192 ARG A CA 1
ATOM 1481 C C . ARG A 1 192 ? 14.606 1.097 -29.443 1.00 94.44 192 ARG A C 1
ATOM 1483 O O . ARG A 1 192 ? 14.951 2.149 -29.967 1.00 94.44 192 ARG A O 1
ATOM 1490 N N . VAL A 1 193 ? 15.474 0.341 -28.779 1.00 91.62 193 VAL A N 1
ATOM 1491 C CA . VAL A 1 193 ? 16.911 0.657 -28.649 1.00 91.62 193 VAL A CA 1
ATOM 1492 C C . VAL A 1 193 ? 17.718 -0.542 -29.128 1.00 91.62 193 VAL A C 1
ATOM 1494 O O . VAL A 1 193 ? 17.872 -1.517 -28.403 1.00 91.62 193 VAL A O 1
ATOM 1497 N N . GLY A 1 194 ? 18.219 -0.487 -30.366 1.00 87.75 194 GLY A N 1
ATOM 1498 C CA . GLY A 1 194 ? 18.763 -1.680 -31.021 1.00 87.75 194 GLY A CA 1
ATOM 1499 C C . GLY A 1 194 ? 17.680 -2.755 -31.142 1.00 87.75 194 GLY A C 1
ATOM 1500 O O . GLY A 1 194 ? 16.623 -2.489 -31.723 1.00 87.75 194 GLY A O 1
ATOM 1501 N N . ASP A 1 195 ? 17.937 -3.918 -30.548 1.00 89.50 195 ASP A N 1
ATOM 1502 C CA . ASP A 1 195 ? 16.979 -5.022 -30.438 1.00 89.50 195 ASP A CA 1
ATOM 1503 C C . ASP A 1 195 ? 16.232 -5.041 -29.099 1.00 89.50 195 ASP A C 1
ATOM 1505 O O . ASP A 1 195 ? 15.429 -5.935 -28.883 1.00 89.50 195 ASP A O 1
ATOM 1509 N N . GLY A 1 196 ? 16.484 -4.087 -28.196 1.00 94.75 196 GLY A N 1
ATOM 1510 C CA . GLY A 1 196 ? 15.765 -3.941 -26.930 1.00 94.75 196 GLY A CA 1
ATOM 1511 C C . GLY A 1 196 ? 14.600 -2.956 -27.007 1.00 94.75 196 GLY A C 1
ATOM 1512 O O . GLY A 1 196 ? 14.442 -2.199 -27.974 1.00 94.75 196 GLY A O 1
ATOM 1513 N N . LEU A 1 197 ? 13.795 -2.926 -25.946 1.00 96.44 197 LEU A N 1
ATOM 1514 C CA . LEU A 1 197 ? 12.594 -2.097 -25.863 1.00 96.44 197 LEU A CA 1
ATOM 1515 C C . LEU A 1 197 ? 12.520 -1.350 -24.530 1.00 96.44 197 LEU A C 1
ATOM 1517 O O . LEU A 1 197 ? 12.723 -1.929 -23.466 1.00 96.44 197 LEU A O 1
ATOM 1521 N N . ILE A 1 198 ? 12.165 -0.069 -24.595 1.00 97.88 198 ILE A N 1
ATOM 1522 C CA . ILE A 1 198 ? 11.808 0.743 -23.433 1.00 97.88 198 ILE A CA 1
ATOM 1523 C C . ILE A 1 198 ? 10.320 1.066 -23.515 1.00 97.88 198 ILE A C 1
ATOM 1525 O O . ILE A 1 198 ? 9.861 1.549 -24.548 1.00 97.88 198 ILE A O 1
ATOM 1529 N N . VAL A 1 199 ? 9.589 0.850 -22.424 1.00 97.81 199 VAL A N 1
ATOM 1530 C CA . VAL A 1 199 ? 8.195 1.268 -22.239 1.00 97.81 199 VAL A CA 1
ATOM 1531 C C . VAL A 1 199 ? 8.126 2.214 -21.044 1.00 97.81 199 VAL A C 1
ATOM 1533 O O . VAL A 1 199 ? 8.754 1.963 -20.021 1.00 97.81 199 VAL A O 1
ATOM 1536 N N . VAL A 1 200 ? 7.366 3.300 -21.165 1.00 98.25 200 VAL A N 1
ATOM 1537 C CA . VAL A 1 200 ? 7.158 4.289 -20.102 1.00 98.25 200 VAL A CA 1
ATOM 1538 C C . VAL A 1 200 ? 5.661 4.450 -19.859 1.00 98.25 200 VAL A C 1
ATOM 1540 O O . VAL A 1 200 ? 4.907 4.743 -20.790 1.00 98.25 200 VAL A O 1
ATOM 1543 N N . ALA A 1 201 ? 5.244 4.268 -18.610 1.00 97.25 201 ALA A N 1
ATOM 1544 C CA . ALA A 1 201 ? 3.874 4.452 -18.130 1.00 97.25 201 ALA A CA 1
ATOM 1545 C C . ALA A 1 201 ? 3.901 4.967 -16.681 1.00 97.25 201 ALA A C 1
ATOM 1547 O O . ALA A 1 201 ? 4.954 4.963 -16.048 1.00 97.25 201 ALA A O 1
ATOM 1548 N N . SER A 1 202 ? 2.771 5.419 -16.135 1.00 95.56 202 SER A N 1
ATOM 1549 C CA . SER A 1 202 ? 2.703 5.698 -14.694 1.00 95.56 202 SER A CA 1
ATOM 1550 C C . SER A 1 202 ? 2.501 4.412 -13.895 1.00 95.56 202 SER A C 1
ATOM 1552 O O . SER A 1 202 ? 1.878 3.458 -14.369 1.00 95.56 202 SER A O 1
ATOM 1554 N N . ARG A 1 203 ? 2.963 4.413 -12.642 1.00 93.88 203 ARG A N 1
ATOM 1555 C CA . ARG A 1 203 ? 2.666 3.363 -11.662 1.00 93.88 203 ARG A CA 1
ATOM 1556 C C . ARG A 1 203 ? 1.157 3.161 -11.489 1.00 93.88 203 ARG A C 1
ATOM 1558 O O . ARG A 1 203 ? 0.697 2.023 -11.488 1.00 93.88 203 ARG A O 1
ATOM 1565 N N . ASN A 1 204 ? 0.391 4.252 -11.407 1.00 91.00 204 ASN A N 1
ATOM 1566 C CA . ASN A 1 204 ? -1.065 4.205 -11.245 1.00 91.00 204 ASN A CA 1
ATOM 1567 C C . ASN A 1 204 ? -1.755 3.481 -12.401 1.00 91.00 204 ASN A C 1
ATOM 1569 O O . ASN A 1 204 ? -2.604 2.630 -12.160 1.00 91.00 204 ASN A O 1
ATOM 1573 N N . LEU A 1 205 ? -1.369 3.780 -13.646 1.00 93.56 205 LEU A N 1
ATOM 1574 C CA . LEU A 1 205 ? -1.946 3.134 -14.823 1.00 93.56 205 LEU A CA 1
ATOM 1575 C C . LEU A 1 205 ? -1.677 1.627 -14.789 1.00 93.56 205 LEU A C 1
ATOM 1577 O O . LEU A 1 205 ? -2.605 0.846 -14.981 1.00 93.56 205 LEU A O 1
ATOM 1581 N N . LEU A 1 206 ? -0.440 1.210 -14.490 1.00 94.19 206 LEU A N 1
ATOM 1582 C CA . LEU A 1 206 ? -0.100 -0.214 -14.403 1.00 94.19 206 LEU A CA 1
ATOM 1583 C C . LEU A 1 206 ? -0.863 -0.939 -13.281 1.00 94.19 206 LEU A C 1
ATOM 1585 O O . LEU A 1 206 ? -1.217 -2.102 -13.452 1.00 94.19 206 LEU A O 1
ATOM 1589 N N . ALA A 1 207 ? -1.160 -0.256 -12.172 1.00 90.69 207 ALA A N 1
ATOM 1590 C CA . ALA A 1 207 ? -1.915 -0.809 -11.047 1.00 90.69 207 ALA A CA 1
ATOM 1591 C C . ALA A 1 207 ? -3.447 -0.805 -11.253 1.00 90.69 207 ALA A C 1
ATOM 1593 O O . ALA A 1 207 ? -4.166 -1.466 -10.500 1.00 90.69 207 ALA A O 1
ATOM 1594 N N . ALA A 1 208 ? -3.961 -0.102 -12.268 1.00 88.56 208 ALA A N 1
ATOM 1595 C CA . ALA A 1 208 ? -5.396 0.119 -12.484 1.00 88.56 208 ALA A CA 1
ATOM 1596 C C . ALA A 1 208 ? -6.118 -1.030 -13.218 1.00 88.56 208 ALA A C 1
ATOM 1598 O O . ALA A 1 208 ? -7.305 -0.922 -13.531 1.00 88.56 208 ALA A O 1
ATOM 1599 N N . ALA A 1 209 ? -5.442 -2.155 -13.484 1.00 83.50 209 ALA A N 1
ATOM 1600 C CA . ALA A 1 209 ? -6.009 -3.282 -14.231 1.00 83.50 209 ALA A CA 1
ATOM 1601 C C . ALA A 1 209 ? -7.321 -3.828 -13.635 1.00 83.50 209 ALA A C 1
ATOM 1603 O O . ALA A 1 209 ? -8.176 -4.322 -14.362 1.00 83.50 209 ALA A O 1
ATOM 1604 N N . ARG A 1 210 ? -7.506 -3.739 -12.313 1.00 79.00 210 ARG A N 1
ATOM 1605 C CA . ARG A 1 210 ? -8.722 -4.222 -11.637 1.00 79.00 210 ARG A CA 1
ATOM 1606 C C . ARG A 1 210 ? -9.846 -3.179 -11.550 1.00 79.00 210 ARG A C 1
ATOM 1608 O O . ARG A 1 210 ? -10.937 -3.505 -11.088 1.00 79.00 210 ARG A O 1
ATOM 1615 N N . GLU A 1 211 ? -9.610 -1.938 -11.980 1.00 78.38 211 GLU A N 1
ATOM 1616 C CA . GLU A 1 211 ? -10.605 -0.859 -11.898 1.00 78.38 211 GLU A CA 1
ATOM 1617 C C . GLU A 1 211 ? -11.575 -0.850 -13.086 1.00 78.38 211 GLU A C 1
ATOM 1619 O O . GLU A 1 211 ? -12.766 -0.579 -12.901 1.00 78.38 211 GLU A O 1
ATOM 1624 N N . ASP A 1 212 ? -11.081 -1.168 -14.288 1.00 84.56 212 ASP A N 1
ATOM 1625 C CA . ASP A 1 212 ? -11.850 -1.181 -15.536 1.00 84.56 212 ASP A CA 1
ATOM 1626 C C . ASP A 1 212 ? -11.352 -2.297 -16.480 1.00 84.56 212 ASP A C 1
ATOM 1628 O O . ASP A 1 212 ? -10.148 -2.380 -16.749 1.00 84.56 212 ASP A O 1
ATOM 1632 N N . PRO A 1 213 ? -12.249 -3.139 -17.034 1.00 87.00 213 PRO A N 1
ATOM 1633 C CA . PRO A 1 213 ? -11.869 -4.206 -17.961 1.00 87.00 213 PRO A CA 1
ATOM 1634 C C . PRO A 1 213 ? -11.082 -3.721 -19.184 1.00 87.00 213 PRO A C 1
ATOM 1636 O O . PRO A 1 213 ? -10.180 -4.415 -19.638 1.00 87.00 213 PRO A O 1
ATOM 1639 N N . ARG A 1 214 ? -11.361 -2.513 -19.693 1.00 90.31 214 ARG A N 1
ATOM 1640 C CA . ARG A 1 214 ? -10.650 -1.951 -20.853 1.00 90.31 214 ARG A CA 1
ATOM 1641 C C . ARG A 1 214 ? -9.204 -1.609 -20.512 1.00 90.31 214 ARG A C 1
ATOM 1643 O O . ARG A 1 214 ? -8.318 -1.806 -21.339 1.00 90.31 214 ARG A O 1
ATOM 1650 N N . THR A 1 215 ? -8.959 -1.127 -19.291 1.00 91.94 215 THR A N 1
ATOM 1651 C CA . THR A 1 215 ? -7.598 -0.899 -18.790 1.00 91.94 215 THR A CA 1
ATOM 1652 C C . THR A 1 215 ? -6.845 -2.224 -18.701 1.00 91.94 215 THR A C 1
ATOM 1654 O O . THR A 1 215 ? -5.706 -2.308 -19.160 1.00 91.94 215 THR A O 1
ATOM 1657 N N . ARG A 1 216 ? -7.491 -3.287 -18.195 1.00 91.19 216 ARG A N 1
ATOM 1658 C CA . ARG A 1 216 ? -6.910 -4.640 -18.185 1.00 91.19 216 ARG A CA 1
ATOM 1659 C C . ARG A 1 216 ? -6.568 -5.125 -19.588 1.00 91.19 216 ARG A C 1
ATOM 1661 O O . ARG A 1 216 ? -5.439 -5.550 -19.806 1.00 91.19 216 ARG A O 1
ATOM 1668 N N . ASP A 1 217 ? -7.507 -5.053 -20.526 1.00 90.94 217 ASP A N 1
ATOM 1669 C CA . ASP A 1 217 ? -7.313 -5.547 -21.892 1.00 90.94 217 ASP A CA 1
ATOM 1670 C C . ASP A 1 217 ? -6.144 -4.836 -22.587 1.00 90.94 217 ASP A C 1
ATOM 1672 O O . ASP A 1 217 ? -5.291 -5.489 -23.196 1.00 90.94 217 ASP A O 1
ATOM 1676 N N . PHE A 1 218 ? -6.038 -3.513 -22.415 1.00 93.19 218 PHE A N 1
ATOM 1677 C CA . PHE A 1 218 ? -4.893 -2.739 -22.892 1.00 93.19 218 PHE A CA 1
ATOM 1678 C C . PHE A 1 218 ? -3.573 -3.207 -22.262 1.00 93.19 218 PHE A C 1
ATOM 1680 O O . PHE A 1 218 ? -2.598 -3.430 -22.979 1.00 93.19 218 PHE A O 1
ATOM 1687 N N . LEU A 1 219 ? -3.524 -3.391 -20.939 1.00 94.19 219 LEU A N 1
ATOM 1688 C CA . LEU A 1 219 ? -2.309 -3.820 -20.237 1.00 94.19 219 LEU A CA 1
ATOM 1689 C C . LEU A 1 219 ? -1.893 -5.254 -20.591 1.00 94.19 219 LEU A C 1
ATOM 1691 O O . LEU A 1 219 ? -0.703 -5.528 -20.743 1.00 94.19 219 LEU A O 1
ATOM 1695 N N . VAL A 1 220 ? -2.852 -6.161 -20.787 1.00 93.56 220 VAL A N 1
ATOM 1696 C CA . VAL A 1 220 ? -2.587 -7.528 -21.261 1.00 93.56 220 VAL A CA 1
ATOM 1697 C C . VAL A 1 220 ? -2.052 -7.495 -22.693 1.00 93.56 220 VAL A C 1
ATOM 1699 O O . VAL A 1 220 ? -1.107 -8.216 -23.018 1.00 93.56 220 VAL A O 1
ATOM 1702 N N . ALA A 1 221 ? -2.619 -6.653 -23.562 1.00 92.69 221 ALA A N 1
ATOM 1703 C CA . ALA A 1 221 ? -2.112 -6.463 -24.917 1.00 92.69 221 ALA A CA 1
ATOM 1704 C C . ALA A 1 221 ? -0.684 -5.896 -24.908 1.00 92.69 221 ALA A C 1
ATOM 1706 O O . ALA A 1 221 ? 0.176 -6.428 -25.610 1.00 92.69 221 ALA A O 1
ATOM 1707 N N . LEU A 1 222 ? -0.412 -4.895 -24.064 1.00 93.81 222 LEU A N 1
ATOM 1708 C CA . LEU A 1 222 ? 0.920 -4.326 -23.862 1.00 93.81 222 LEU A CA 1
ATOM 1709 C C . LEU A 1 222 ? 1.924 -5.402 -23.428 1.00 93.81 222 LEU A C 1
ATOM 1711 O O . LEU A 1 222 ? 2.966 -5.553 -24.061 1.00 93.81 222 LEU A O 1
ATOM 1715 N N . ALA A 1 223 ? 1.590 -6.198 -22.412 1.00 94.25 223 ALA A N 1
ATOM 1716 C CA . ALA A 1 223 ? 2.448 -7.276 -21.927 1.00 94.25 223 ALA A CA 1
ATOM 1717 C C . ALA A 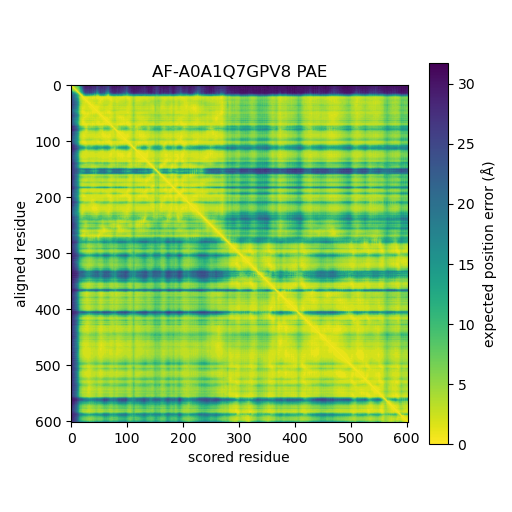1 223 ? 2.664 -8.389 -22.973 1.00 94.25 223 ALA A C 1
ATOM 1719 O O . ALA A 1 223 ? 3.742 -8.967 -23.082 1.00 94.25 223 ALA A O 1
ATOM 1720 N N . ARG A 1 224 ? 1.667 -8.710 -23.805 1.00 92.00 224 ARG A N 1
ATOM 1721 C CA . ARG A 1 224 ? 1.868 -9.658 -24.918 1.00 92.00 224 ARG A CA 1
ATOM 1722 C C . ARG A 1 224 ? 2.804 -9.083 -25.975 1.00 92.00 224 ARG A C 1
ATOM 1724 O O . ARG A 1 224 ? 3.665 -9.804 -26.477 1.00 92.00 224 ARG A O 1
ATOM 1731 N N . TRP A 1 225 ? 2.647 -7.803 -26.289 1.00 90.69 225 TRP A N 1
ATOM 1732 C CA . TRP A 1 225 ? 3.458 -7.096 -27.272 1.00 90.69 225 TRP A CA 1
ATOM 1733 C C . TRP A 1 225 ? 4.930 -6.991 -26.848 1.00 90.69 225 TRP A C 1
ATOM 1735 O O . TRP A 1 225 ? 5.824 -7.226 -27.663 1.00 90.69 225 TRP A O 1
ATOM 1745 N N . THR A 1 226 ? 5.225 -6.802 -25.555 1.00 92.50 226 THR A N 1
ATOM 1746 C CA . THR A 1 226 ? 6.608 -6.836 -25.032 1.00 92.50 226 THR A CA 1
ATOM 1747 C C . THR A 1 226 ? 7.292 -8.201 -25.157 1.00 92.50 226 THR A C 1
ATOM 1749 O O . THR A 1 226 ? 8.483 -8.315 -24.887 1.00 92.50 226 THR A O 1
ATOM 1752 N N . ARG A 1 227 ? 6.592 -9.260 -25.578 1.00 89.25 227 ARG A N 1
ATOM 1753 C CA . ARG A 1 227 ? 7.193 -10.580 -25.843 1.00 89.25 227 ARG A CA 1
ATOM 1754 C C . ARG A 1 227 ? 7.517 -10.814 -27.315 1.00 89.25 227 ARG A C 1
ATOM 1756 O O . ARG A 1 227 ? 8.099 -11.849 -27.646 1.00 89.25 227 ARG A O 1
ATOM 1763 N N . ARG A 1 228 ? 7.140 -9.889 -28.204 1.00 87.81 228 ARG A N 1
ATOM 1764 C CA . ARG A 1 228 ? 7.140 -10.093 -29.658 1.00 87.81 228 ARG A CA 1
ATOM 1765 C C . ARG A 1 228 ? 8.019 -9.062 -30.380 1.00 87.81 228 ARG A C 1
ATOM 1767 O O . ARG A 1 228 ? 7.489 -8.130 -30.973 1.00 87.81 228 ARG A O 1
ATOM 1774 N N . PRO A 1 229 ? 9.353 -9.253 -30.414 1.00 87.50 229 PRO A N 1
ATOM 1775 C CA . PRO A 1 229 ? 10.293 -8.319 -31.046 1.00 87.50 229 PRO A CA 1
ATOM 1776 C C . PRO A 1 229 ? 9.961 -7.913 -32.481 1.00 87.50 229 PRO A C 1
ATOM 1778 O O . PRO A 1 229 ? 10.162 -6.765 -32.868 1.00 87.50 229 PRO A O 1
ATOM 1781 N N . ALA A 1 230 ? 9.410 -8.841 -33.268 1.00 84.75 230 ALA A N 1
ATOM 1782 C CA . ALA A 1 230 ? 8.996 -8.566 -34.641 1.00 84.75 230 ALA A CA 1
ATOM 1783 C C . ALA A 1 230 ? 7.924 -7.462 -34.731 1.00 84.75 230 ALA A C 1
ATOM 1785 O O . ALA A 1 230 ? 7.901 -6.704 -35.696 1.00 84.75 230 ALA A O 1
ATOM 1786 N N . GLU A 1 231 ? 7.073 -7.330 -33.710 1.00 85.62 231 GLU A N 1
ATOM 1787 C CA . GLU A 1 231 ? 6.014 -6.316 -33.639 1.00 85.62 231 GLU A CA 1
ATOM 1788 C C . GLU A 1 231 ? 6.536 -4.940 -33.176 1.00 85.62 231 GLU A C 1
ATOM 1790 O O . GLU A 1 231 ? 5.781 -3.965 -33.163 1.00 85.62 231 GLU A O 1
ATOM 1795 N N . TRP A 1 232 ? 7.819 -4.826 -32.803 1.00 88.81 232 TRP A N 1
ATOM 1796 C CA . TRP A 1 232 ? 8.434 -3.558 -32.379 1.00 88.81 232 TRP A CA 1
ATOM 1797 C C . TRP A 1 232 ? 8.949 -2.729 -33.555 1.00 88.81 232 TRP A C 1
ATOM 1799 O O . TRP A 1 232 ? 9.292 -1.565 -33.374 1.00 88.81 232 TRP A O 1
ATOM 1809 N N . ALA A 1 233 ? 9.007 -3.300 -34.762 1.00 83.38 233 ALA A N 1
ATOM 1810 C CA . ALA A 1 233 ? 9.502 -2.614 -35.958 1.00 83.38 233 ALA A CA 1
ATOM 1811 C C . ALA A 1 233 ? 8.674 -1.370 -36.335 1.00 83.38 233 ALA A C 1
ATOM 1813 O O . ALA A 1 233 ? 9.173 -0.482 -37.021 1.00 83.38 233 ALA A O 1
ATOM 1814 N N . THR A 1 234 ? 7.425 -1.302 -35.878 1.00 81.56 234 THR A N 1
ATOM 1815 C CA . THR A 1 234 ? 6.512 -0.165 -36.056 1.00 81.56 234 THR A CA 1
ATOM 1816 C C . THR A 1 234 ? 6.795 0.997 -35.098 1.00 81.56 234 THR A C 1
ATOM 1818 O O . THR A 1 234 ? 6.305 2.102 -35.329 1.00 81.56 234 THR A O 1
ATOM 1821 N N . VAL A 1 235 ? 7.578 0.768 -34.038 1.00 86.38 235 VAL A N 1
ATOM 1822 C CA . VAL A 1 235 ? 8.021 1.797 -33.094 1.00 86.38 235 VAL A CA 1
ATOM 1823 C C . VAL A 1 235 ? 9.385 2.309 -33.532 1.00 86.38 235 VAL A C 1
ATOM 1825 O O . VAL A 1 235 ? 10.312 1.534 -33.796 1.00 86.38 235 VAL A O 1
ATOM 1828 N N . ASP A 1 236 ? 9.525 3.632 -33.586 1.00 84.19 236 ASP A N 1
ATOM 1829 C CA . ASP A 1 236 ? 10.782 4.238 -34.006 1.00 84.19 236 ASP A CA 1
ATOM 1830 C C . ASP A 1 236 ? 11.945 3.858 -33.085 1.00 84.19 236 ASP A C 1
ATOM 1832 O O . ASP A 1 236 ? 11.828 3.768 -31.855 1.00 84.19 236 ASP A O 1
ATOM 1836 N N . ALA A 1 237 ? 13.100 3.658 -33.720 1.00 86.88 237 ALA A N 1
ATOM 1837 C CA . ALA A 1 237 ? 14.348 3.439 -33.017 1.00 86.88 237 ALA A CA 1
ATOM 1838 C C . ALA A 1 237 ? 14.780 4.708 -32.277 1.00 86.88 237 ALA A C 1
ATOM 1840 O O . ALA A 1 237 ? 14.555 5.834 -32.725 1.00 86.88 237 ALA A O 1
ATOM 1841 N N . ALA A 1 238 ? 15.468 4.513 -31.163 1.00 88.00 238 ALA A N 1
ATOM 1842 C CA . ALA A 1 238 ? 16.162 5.555 -30.449 1.00 88.00 238 ALA A CA 1
ATOM 1843 C C . ALA A 1 238 ? 17.283 6.122 -31.322 1.00 88.00 238 ALA A C 1
ATOM 1845 O O . ALA A 1 238 ? 18.025 5.398 -31.988 1.00 88.00 238 ALA A O 1
ATOM 1846 N N . VAL A 1 239 ? 17.404 7.447 -31.317 1.00 87.12 239 VAL A N 1
ATOM 1847 C CA . VAL A 1 239 ? 18.371 8.179 -32.145 1.00 87.12 239 VAL A CA 1
ATOM 1848 C C . VAL A 1 239 ? 18.962 9.310 -31.314 1.00 87.12 239 VAL A C 1
ATOM 1850 O O . VAL A 1 239 ? 18.241 9.942 -30.536 1.00 87.12 239 VAL A O 1
ATOM 1853 N N . ARG A 1 240 ? 20.247 9.611 -31.543 1.00 85.50 240 ARG A N 1
ATOM 1854 C CA . ARG A 1 240 ? 21.044 10.613 -30.808 1.00 85.50 240 ARG A CA 1
ATOM 1855 C C . ARG A 1 240 ? 21.184 10.268 -29.314 1.00 85.50 240 ARG A C 1
ATOM 1857 O O . ARG A 1 240 ? 20.705 11.040 -28.483 1.00 85.50 240 ARG A O 1
ATOM 1864 N N . PRO A 1 241 ? 21.814 9.129 -28.960 1.00 89.38 241 PRO A N 1
ATOM 1865 C CA . PRO A 1 241 ? 22.185 8.880 -27.572 1.00 89.38 241 PRO A CA 1
ATOM 1866 C C . PRO A 1 241 ? 23.132 9.981 -27.080 1.00 89.38 241 PRO A C 1
ATOM 1868 O O . PRO A 1 241 ? 23.938 10.516 -27.847 1.00 89.38 241 PRO A O 1
ATOM 1871 N N . ALA A 1 242 ? 23.027 10.319 -25.801 1.00 89.69 242 ALA A N 1
ATOM 1872 C CA . ALA A 1 242 ? 23.848 11.335 -25.154 1.00 89.69 242 ALA A CA 1
ATOM 1873 C C . ALA A 1 242 ? 24.580 10.732 -23.947 1.00 89.69 242 ALA A C 1
ATOM 1875 O O . ALA A 1 242 ? 24.109 9.752 -23.369 1.00 89.69 242 ALA A O 1
ATOM 1876 N N . PRO A 1 243 ? 25.715 11.307 -23.515 1.00 91.50 243 PRO A N 1
ATOM 1877 C CA . PRO A 1 243 ? 26.324 10.905 -22.256 1.00 91.50 243 PRO A CA 1
ATOM 1878 C C . PRO A 1 243 ? 25.327 11.068 -21.105 1.00 91.50 243 PRO A C 1
ATOM 1880 O O . PRO A 1 243 ? 24.669 12.107 -20.998 1.00 91.50 243 PRO A O 1
ATOM 1883 N N . LEU A 1 244 ? 25.239 10.063 -20.231 1.00 93.50 244 LEU A N 1
ATOM 1884 C CA . LEU A 1 244 ? 24.427 10.147 -19.023 1.00 93.50 244 LEU A CA 1
ATOM 1885 C C . LEU A 1 244 ? 24.977 11.266 -18.129 1.00 93.50 244 LEU A C 1
ATOM 1887 O O . LEU A 1 244 ? 26.103 11.192 -17.640 1.00 93.50 244 LEU A O 1
ATOM 1891 N N . ARG A 1 245 ? 24.184 12.324 -17.940 1.00 91.25 245 ARG A N 1
ATOM 1892 C CA . ARG A 1 245 ? 24.532 13.471 -17.094 1.00 91.25 245 ARG A CA 1
ATOM 1893 C C . ARG A 1 245 ? 23.626 13.492 -15.878 1.00 91.25 245 ARG A C 1
ATOM 1895 O O . ARG A 1 245 ? 22.441 13.787 -15.997 1.00 91.25 245 ARG A O 1
ATOM 1902 N N . LEU A 1 246 ? 24.225 13.207 -14.729 1.00 91.69 246 LEU A N 1
ATOM 1903 C CA . LEU A 1 246 ? 23.555 13.195 -13.430 1.00 91.69 246 LEU A CA 1
ATOM 1904 C C . LEU A 1 246 ? 23.930 14.399 -12.547 1.00 91.69 246 LEU A C 1
ATOM 1906 O O . LEU A 1 246 ? 23.467 14.512 -11.417 1.00 91.69 246 LEU A O 1
ATOM 1910 N N . ALA A 1 247 ? 24.741 15.324 -13.071 1.00 86.12 247 ALA A N 1
ATOM 1911 C CA . ALA A 1 247 ? 25.003 16.599 -12.415 1.00 86.12 247 ALA A CA 1
ATOM 1912 C C . ALA A 1 247 ? 23.701 17.414 -12.284 1.00 86.12 247 ALA A C 1
ATOM 1914 O O . ALA A 1 247 ? 22.880 17.421 -13.206 1.00 86.12 247 ALA A O 1
ATOM 1915 N N . ASN A 1 248 ? 23.546 18.131 -11.167 1.00 88.25 248 ASN A N 1
ATOM 1916 C CA . ASN A 1 248 ? 22.376 18.963 -10.838 1.00 88.25 248 ASN A CA 1
ATOM 1917 C C . ASN A 1 248 ? 21.078 18.172 -10.589 1.00 88.25 248 ASN A C 1
ATOM 1919 O O . ASN A 1 248 ? 19.990 18.632 -10.941 1.00 88.25 248 ASN A O 1
ATOM 1923 N N . ALA A 1 249 ? 21.192 16.971 -10.023 1.00 89.88 249 ALA A N 1
ATOM 1924 C CA . ALA A 1 249 ? 20.035 16.234 -9.532 1.00 89.88 249 ALA A CA 1
ATOM 1925 C C . ALA A 1 249 ? 19.344 17.000 -8.378 1.00 89.88 249 ALA A C 1
ATOM 19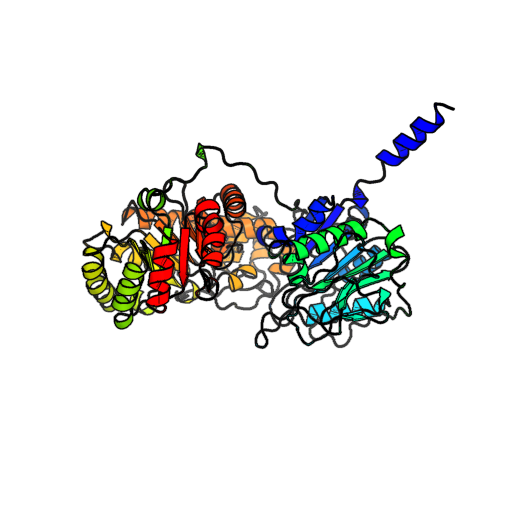27 O O . ALA A 1 249 ? 20.041 17.653 -7.598 1.00 89.88 249 ALA A O 1
ATOM 1928 N N . PRO A 1 250 ? 18.003 16.919 -8.239 1.00 89.25 250 PRO A N 1
ATOM 1929 C CA . PRO A 1 250 ? 17.268 17.567 -7.144 1.00 89.25 250 PRO A CA 1
ATOM 1930 C C . PRO A 1 250 ? 17.736 17.151 -5.740 1.00 89.25 250 PRO A C 1
ATOM 1932 O O . PRO A 1 250 ? 17.658 17.937 -4.801 1.00 89.25 250 PRO A O 1
ATOM 1935 N N . LYS A 1 251 ? 18.228 15.916 -5.611 1.00 88.62 251 LYS A N 1
ATOM 1936 C CA . LYS A 1 251 ? 18.887 15.350 -4.430 1.00 88.62 251 LYS A CA 1
ATOM 1937 C C . LYS A 1 251 ? 20.109 14.549 -4.880 1.00 88.62 251 LYS A C 1
ATOM 1939 O O . LYS A 1 251 ? 20.224 14.193 -6.054 1.00 88.62 251 LYS A O 1
ATOM 1944 N N . GLN A 1 252 ? 21.015 14.263 -3.948 1.00 87.81 252 GLN A N 1
ATOM 1945 C CA . GLN A 1 252 ? 22.155 13.390 -4.208 1.00 87.81 252 GLN A CA 1
ATOM 1946 C C . GLN A 1 252 ? 21.675 12.007 -4.665 1.00 87.81 252 GLN A C 1
ATOM 1948 O O . GLN A 1 252 ? 20.803 11.408 -4.044 1.00 87.81 252 GLN A O 1
ATOM 1953 N N . ILE A 1 253 ? 22.265 11.506 -5.749 1.00 89.75 253 ILE A N 1
ATOM 1954 C CA . ILE A 1 253 ? 21.993 10.161 -6.260 1.00 89.75 253 ILE A CA 1
ATOM 1955 C C . ILE A 1 253 ? 23.016 9.213 -5.656 1.00 89.75 253 ILE A C 1
ATOM 1957 O O . ILE A 1 253 ? 24.221 9.478 -5.712 1.00 89.75 253 ILE A O 1
ATOM 1961 N N . LEU A 1 254 ? 22.535 8.105 -5.103 1.00 87.75 254 LEU A N 1
ATOM 1962 C CA . LEU A 1 254 ? 23.393 7.094 -4.511 1.00 87.75 254 LEU A CA 1
ATOM 1963 C C . LEU A 1 254 ? 24.253 6.410 -5.583 1.00 87.75 254 LEU A C 1
ATOM 1965 O O . LEU A 1 254 ? 23.788 6.002 -6.656 1.00 87.75 254 LEU A O 1
ATOM 1969 N N . VAL A 1 255 ? 25.542 6.293 -5.269 1.00 87.44 255 VAL A N 1
ATOM 1970 C CA . VAL A 1 255 ? 26.510 5.539 -6.064 1.00 87.44 255 VAL A CA 1
ATOM 1971 C C . VAL A 1 255 ? 26.547 4.128 -5.495 1.00 87.44 255 VAL A C 1
ATOM 1973 O O . VAL A 1 255 ? 27.344 3.839 -4.607 1.00 87.44 255 VAL A O 1
ATOM 1976 N N . HIS A 1 256 ? 25.688 3.256 -6.017 1.00 84.69 256 HIS A N 1
ATOM 1977 C CA . HIS A 1 256 ? 25.757 1.828 -5.726 1.00 84.69 256 HIS A CA 1
ATOM 1978 C C . HIS A 1 256 ? 26.339 1.081 -6.916 1.00 84.69 256 HIS A C 1
ATOM 1980 O O . HIS A 1 256 ? 25.863 1.246 -8.039 1.00 84.69 256 HIS A O 1
ATOM 1986 N N . ALA A 1 257 ? 27.402 0.306 -6.716 1.00 86.56 257 ALA A N 1
ATOM 1987 C CA . ALA A 1 257 ? 27.975 -0.484 -7.800 1.00 86.56 257 ALA A CA 1
ATOM 1988 C C . ALA A 1 257 ? 27.114 -1.738 -8.027 1.00 86.56 257 ALA A C 1
ATOM 1990 O O . ALA A 1 257 ? 26.758 -2.394 -7.050 1.00 86.56 257 ALA A O 1
ATOM 1991 N N . PRO A 1 258 ? 26.819 -2.136 -9.281 1.00 89.88 258 PRO A N 1
ATOM 1992 C CA . PRO A 1 258 ? 26.004 -3.319 -9.513 1.00 89.88 258 PRO A CA 1
ATOM 1993 C C . PRO A 1 258 ? 26.660 -4.576 -8.945 1.00 89.88 258 PRO A C 1
ATOM 1995 O O . PRO A 1 258 ? 27.754 -4.968 -9.382 1.00 89.88 258 PRO A O 1
ATOM 1998 N N . LEU A 1 259 ? 25.970 -5.232 -8.013 1.00 92.75 259 LEU A N 1
ATOM 1999 C CA . LEU A 1 259 ? 26.398 -6.524 -7.498 1.00 92.75 259 LEU A CA 1
ATOM 2000 C C . LEU A 1 259 ? 26.326 -7.598 -8.590 1.00 92.75 259 LEU A C 1
ATOM 2002 O O . LEU A 1 259 ? 25.586 -7.496 -9.576 1.00 92.75 259 LEU A O 1
ATOM 2006 N N . LEU A 1 260 ? 27.114 -8.659 -8.410 1.00 94.62 260 LEU A N 1
ATOM 2007 C CA . LEU A 1 260 ? 27.046 -9.827 -9.288 1.00 94.62 260 LEU A CA 1
ATOM 2008 C C . LEU A 1 260 ? 25.710 -10.554 -9.146 1.00 94.62 260 LEU A C 1
ATOM 2010 O O . LEU A 1 260 ? 25.131 -10.943 -10.152 1.00 94.62 260 LEU A O 1
ATOM 2014 N N . ALA A 1 261 ? 25.221 -10.694 -7.919 1.00 94.81 261 ALA A N 1
ATOM 2015 C CA . ALA A 1 261 ? 23.943 -11.301 -7.587 1.00 94.81 261 ALA A CA 1
ATOM 2016 C C . ALA A 1 261 ? 23.328 -10.561 -6.388 1.00 94.81 261 ALA A C 1
ATOM 2018 O O . ALA A 1 261 ? 24.066 -9.872 -5.675 1.00 94.81 261 ALA A O 1
ATOM 2019 N N . PRO A 1 262 ? 22.011 -10.691 -6.154 1.00 93.75 262 PRO A N 1
ATOM 2020 C CA . PRO A 1 262 ? 21.371 -10.135 -4.967 1.00 93.75 262 PRO A CA 1
ATOM 2021 C C . PRO A 1 262 ? 21.970 -10.742 -3.690 1.00 93.75 262 PRO A C 1
ATOM 2023 O O . PRO A 1 262 ? 22.440 -11.887 -3.729 1.00 93.75 262 PRO A O 1
ATOM 2026 N N . PRO A 1 263 ? 21.956 -10.016 -2.560 1.00 94.31 263 PRO A N 1
ATOM 2027 C CA . PRO A 1 263 ? 22.412 -10.571 -1.295 1.00 94.31 263 PRO A CA 1
ATOM 2028 C C . PRO A 1 263 ? 21.549 -11.771 -0.882 1.00 94.31 263 PRO A C 1
ATOM 2030 O O . PRO A 1 263 ? 20.363 -11.863 -1.211 1.00 94.31 263 PRO A O 1
ATOM 2033 N N . ALA A 1 264 ? 22.149 -12.706 -0.143 1.00 90.62 264 ALA A N 1
ATOM 2034 C CA . ALA A 1 264 ? 21.430 -13.865 0.375 1.00 90.62 264 ALA A CA 1
ATOM 2035 C C . ALA A 1 264 ? 20.269 -13.411 1.277 1.00 90.62 264 ALA A C 1
ATOM 2037 O O . ALA A 1 264 ? 20.469 -12.588 2.165 1.00 90.62 264 ALA A O 1
ATOM 2038 N N . GLY A 1 265 ? 19.064 -13.946 1.056 1.00 88.56 265 GLY A N 1
ATOM 2039 C CA . GLY A 1 265 ? 17.850 -13.523 1.767 1.00 88.56 265 GLY A CA 1
ATOM 2040 C C . GLY A 1 265 ? 17.035 -12.431 1.063 1.00 88.56 265 GLY A C 1
ATOM 2041 O O . GLY A 1 265 ? 15.948 -12.097 1.534 1.00 88.56 265 GLY A O 1
ATOM 2042 N N . ALA A 1 266 ? 17.501 -11.919 -0.082 1.00 92.62 266 ALA A N 1
ATOM 2043 C CA . ALA A 1 266 ? 16.74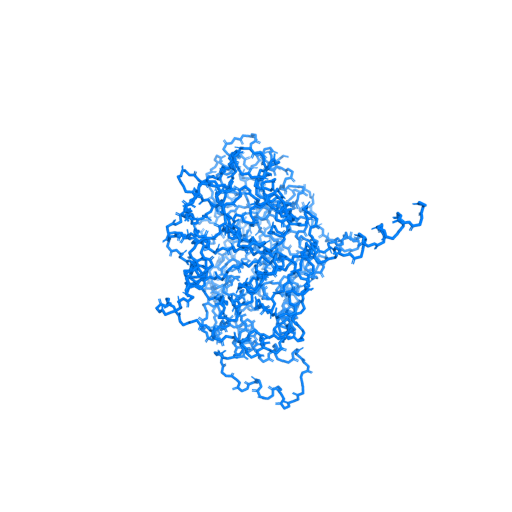2 -11.033 -0.968 1.00 92.62 266 ALA A CA 1
ATOM 2044 C C . ALA A 1 266 ? 16.170 -11.775 -2.192 1.00 92.62 266 ALA A C 1
ATOM 2046 O O . ALA A 1 266 ? 16.268 -11.313 -3.333 1.00 92.62 266 ALA A O 1
ATOM 2047 N N . ASP A 1 267 ? 15.601 -12.957 -1.962 1.00 89.12 267 ASP A N 1
ATOM 2048 C CA . ASP A 1 267 ? 15.030 -13.781 -3.023 1.00 89.12 267 ASP A CA 1
ATOM 2049 C C . ASP A 1 267 ? 13.788 -13.135 -3.652 1.00 89.12 267 ASP A C 1
ATOM 2051 O O . ASP A 1 267 ? 13.012 -12.434 -2.998 1.00 89.12 267 ASP A O 1
ATOM 2055 N N . ALA A 1 268 ? 13.597 -13.389 -4.947 1.00 93.94 268 ALA A N 1
ATOM 2056 C CA . ALA A 1 268 ? 12.391 -12.977 -5.651 1.00 93.94 268 ALA A CA 1
ATOM 2057 C C . ALA A 1 268 ? 11.267 -14.003 -5.431 1.00 93.94 268 ALA A C 1
ATOM 2059 O O . ALA A 1 268 ? 11.478 -15.207 -5.600 1.00 93.94 268 ALA A O 1
ATOM 2060 N N . MET A 1 269 ? 10.071 -13.522 -5.094 1.00 93.62 269 MET A N 1
ATOM 2061 C CA . MET A 1 269 ? 8.856 -14.329 -4.920 1.00 93.62 269 MET A CA 1
ATOM 2062 C C . MET A 1 269 ? 7.970 -14.275 -6.166 1.00 93.62 269 MET A C 1
ATOM 2064 O O . MET A 1 269 ? 8.073 -13.340 -6.949 1.00 93.62 269 MET A O 1
ATOM 2068 N N . LEU A 1 270 ? 7.105 -15.264 -6.380 1.00 93.62 270 LEU A N 1
ATOM 2069 C CA . LEU A 1 270 ? 6.189 -15.278 -7.526 1.00 93.62 270 LEU A CA 1
ATOM 2070 C C . LEU A 1 270 ? 4.973 -14.368 -7.269 1.00 93.62 270 LEU A C 1
ATOM 2072 O O . LEU A 1 270 ? 4.406 -14.442 -6.186 1.00 93.62 270 LEU A O 1
ATOM 2076 N N . LEU A 1 271 ? 4.560 -13.584 -8.272 1.00 91.75 271 LEU A N 1
ATOM 2077 C CA . LEU A 1 271 ? 3.285 -12.856 -8.304 1.00 91.75 271 LEU A CA 1
ATOM 2078 C C . LEU A 1 271 ? 2.398 -13.328 -9.486 1.00 91.75 271 LEU A C 1
ATOM 2080 O O . LEU A 1 271 ? 2.936 -13.606 -10.568 1.00 91.75 271 LEU A O 1
ATOM 2084 N N . PRO A 1 272 ? 1.058 -13.375 -9.349 1.00 84.56 272 PRO A N 1
ATOM 2085 C CA . PRO A 1 272 ? 0.317 -13.283 -8.087 1.00 84.56 272 PRO A CA 1
ATOM 2086 C C . PRO A 1 272 ? 0.761 -14.365 -7.093 1.00 84.56 272 PRO A C 1
ATOM 2088 O O . PRO A 1 272 ? 1.191 -15.446 -7.518 1.00 84.56 272 PRO A O 1
ATOM 2091 N N . GLU A 1 273 ? 0.713 -14.073 -5.791 1.00 80.19 273 GLU A N 1
ATOM 2092 C CA . GLU A 1 273 ? 0.963 -15.106 -4.781 1.00 80.19 273 GLU A CA 1
ATOM 2093 C C . GLU A 1 273 ? -0.098 -16.212 -4.948 1.00 80.19 273 GLU A C 1
ATOM 2095 O O . GLU A 1 273 ? -1.288 -15.923 -5.109 1.00 80.19 273 GLU A O 1
ATOM 2100 N N . PRO A 1 274 ? 0.306 -17.494 -5.008 1.00 74.50 274 PRO A N 1
ATOM 2101 C CA . PRO A 1 274 ? -0.633 -18.574 -5.255 1.00 74.50 274 PRO A CA 1
ATOM 2102 C C . PRO A 1 274 ? -1.575 -18.721 -4.062 1.00 74.50 274 PRO A C 1
ATOM 2104 O O . PRO A 1 274 ? -1.168 -19.215 -3.017 1.00 74.50 274 PRO A O 1
ATOM 2107 N N . VAL A 1 275 ? -2.838 -18.348 -4.259 1.00 77.50 275 VAL A N 1
ATOM 2108 C CA . VAL A 1 275 ? -3.864 -18.456 -3.223 1.00 77.50 275 VAL A CA 1
ATOM 2109 C C . VAL A 1 275 ? -4.362 -19.893 -3.106 1.00 77.50 275 VAL A C 1
ATOM 2111 O O . VAL A 1 275 ? -4.817 -20.493 -4.088 1.00 77.50 275 VAL A O 1
ATOM 2114 N N . GLN A 1 276 ? -4.326 -20.439 -1.897 1.00 76.50 276 GLN A N 1
ATOM 2115 C CA . GLN A 1 276 ? -4.916 -21.728 -1.576 1.00 76.50 276 GLN A CA 1
ATOM 2116 C C . GLN A 1 276 ? -6.374 -21.554 -1.127 1.00 76.50 276 GLN A C 1
ATOM 2118 O O . GLN A 1 276 ? -6.695 -20.667 -0.330 1.00 76.50 276 GLN A O 1
ATOM 2123 N N . PRO A 1 277 ? -7.305 -22.387 -1.631 1.00 77.62 277 PRO A N 1
ATOM 2124 C CA . PRO A 1 277 ? -8.671 -22.386 -1.134 1.00 77.62 277 PRO A CA 1
ATOM 2125 C C . PRO A 1 277 ? -8.692 -22.685 0.364 1.00 77.62 277 PRO A C 1
ATOM 2127 O O . PRO A 1 277 ? -8.043 -23.621 0.817 1.00 77.62 277 PRO A O 1
ATOM 2130 N N . LEU A 1 278 ? -9.492 -21.926 1.112 1.00 75.50 278 LEU A N 1
ATOM 2131 C CA . LEU A 1 278 ? -9.680 -22.170 2.539 1.00 75.50 278 LEU A CA 1
ATOM 2132 C C . LEU A 1 278 ? -10.398 -23.494 2.775 1.00 75.50 278 LEU A C 1
ATOM 2134 O O . LEU A 1 278 ? -11.519 -23.695 2.278 1.00 75.50 278 LEU A O 1
ATOM 2138 N N . ASP A 1 279 ? -9.799 -24.332 3.615 1.00 76.31 279 ASP A N 1
ATOM 2139 C CA . ASP A 1 279 ? -10.472 -25.499 4.154 1.00 76.31 279 ASP A CA 1
ATOM 2140 C C . ASP A 1 279 ? -11.643 -25.078 5.045 1.00 76.31 279 ASP A C 1
ATOM 2142 O O . ASP A 1 279 ? -11.780 -23.936 5.492 1.00 76.31 279 ASP A O 1
ATOM 2146 N N . ARG A 1 280 ? -12.573 -26.009 5.275 1.00 67.69 280 ARG A N 1
ATOM 2147 C CA . ARG A 1 280 ? -13.784 -25.714 6.054 1.00 67.69 280 ARG A CA 1
ATOM 2148 C C . ARG A 1 280 ? -13.456 -25.284 7.487 1.00 67.69 280 ARG A C 1
ATOM 2150 O O . ARG A 1 280 ? -14.198 -24.470 8.030 1.00 67.69 280 ARG A O 1
ATOM 2157 N N . GLU A 1 281 ? -12.389 -25.830 8.062 1.00 69.38 281 GLU A N 1
ATOM 2158 C CA . GLU A 1 281 ? -11.917 -25.519 9.417 1.00 69.38 281 GLU A CA 1
ATOM 2159 C C . GLU A 1 281 ? -11.296 -24.118 9.509 1.00 69.38 281 GLU A C 1
ATOM 2161 O O . GLU A 1 281 ? -11.434 -23.460 10.536 1.00 69.38 281 GLU A O 1
ATOM 2166 N N . ASP A 1 282 ? -10.744 -23.609 8.406 1.00 75.75 282 ASP A N 1
ATOM 2167 C CA . ASP A 1 282 ? -10.119 -22.285 8.354 1.00 75.75 282 ASP A CA 1
ATOM 2168 C C . ASP A 1 282 ? -11.128 -21.148 8.144 1.00 75.75 282 ASP A C 1
ATOM 2170 O O . ASP A 1 282 ? -10.793 -19.966 8.256 1.00 75.75 282 ASP A O 1
ATOM 2174 N N . LYS A 1 283 ? -12.399 -21.462 7.861 1.00 82.75 283 LYS A N 1
ATOM 2175 C CA . LYS A 1 283 ? -13.420 -20.430 7.644 1.00 82.75 283 LYS A CA 1
ATOM 2176 C C . LYS A 1 283 ? -13.751 -19.697 8.951 1.00 82.75 283 LYS A C 1
ATOM 2178 O O . LYS A 1 283 ? -13.990 -20.339 9.972 1.00 82.75 283 LYS A O 1
ATOM 2183 N N . PRO A 1 284 ? -13.843 -18.354 8.932 1.00 88.00 284 PRO A N 1
ATOM 2184 C CA . PRO A 1 284 ? -14.198 -17.583 10.118 1.00 88.00 284 PRO A CA 1
ATOM 2185 C C . PRO A 1 284 ? -15.611 -17.909 10.611 1.00 88.00 284 PRO A C 1
ATOM 2187 O O . PRO A 1 284 ? -16.548 -18.031 9.816 1.00 88.00 284 PRO A O 1
ATOM 2190 N N . LEU A 1 285 ? -15.793 -17.948 11.933 1.00 90.62 285 LEU A N 1
ATOM 2191 C CA . LEU A 1 285 ? -17.112 -18.022 12.550 1.00 90.62 285 LEU A CA 1
ATOM 2192 C C . LEU A 1 285 ? -17.818 -16.672 12.394 1.00 90.62 285 LEU A C 1
ATOM 2194 O O . LEU A 1 285 ? -17.474 -15.682 13.044 1.00 90.62 285 LEU A O 1
ATOM 2198 N N . ILE A 1 286 ? -18.828 -16.630 11.525 1.00 91.31 286 ILE A N 1
ATOM 2199 C CA . ILE A 1 286 ? -19.605 -15.415 11.282 1.00 91.31 286 ILE A CA 1
ATOM 2200 C C . ILE A 1 286 ? -20.606 -15.214 12.433 1.00 91.31 286 ILE A C 1
ATOM 2202 O O . ILE A 1 286 ? -21.441 -16.091 12.670 1.00 91.31 286 ILE A O 1
ATOM 2206 N N . PRO A 1 287 ? -20.583 -14.064 13.136 1.00 90.88 287 PRO A N 1
ATOM 2207 C CA . PRO A 1 287 ? -21.564 -13.752 14.173 1.00 90.88 287 PRO A CA 1
ATOM 2208 C C . PRO A 1 287 ? -22.993 -13.796 13.632 1.00 90.88 287 PRO A C 1
ATOM 2210 O O . PRO A 1 287 ? -23.256 -13.301 12.537 1.00 90.88 287 PRO A O 1
ATOM 2213 N N . SER A 1 288 ? -23.937 -14.314 14.421 1.00 91.06 288 SER A N 1
ATOM 2214 C CA . SER A 1 288 ? -25.327 -14.495 13.981 1.00 91.06 288 SER A CA 1
ATOM 2215 C C . SER A 1 288 ? -25.956 -13.201 13.456 1.00 91.06 288 SER A C 1
ATOM 2217 O O . SER A 1 288 ? -26.585 -13.215 12.405 1.00 91.06 288 SER A O 1
ATOM 2219 N N . TRP A 1 289 ? -25.751 -12.062 14.118 1.00 90.00 289 TRP A N 1
ATOM 2220 C CA . TRP A 1 289 ? -26.298 -10.778 13.664 1.00 90.00 289 TRP A CA 1
ATOM 2221 C C . TRP A 1 289 ? -25.752 -10.342 12.290 1.00 90.00 289 TRP A C 1
ATOM 2223 O O . TRP A 1 289 ? -26.502 -9.778 11.495 1.00 90.00 289 TRP A O 1
ATOM 2233 N N . ILE A 1 290 ? -24.495 -10.681 11.970 1.00 93.38 290 ILE A N 1
ATOM 2234 C CA . ILE A 1 290 ? -23.911 -10.475 10.635 1.00 93.38 290 ILE A CA 1
ATOM 2235 C C . ILE A 1 290 ? -24.480 -11.498 9.650 1.00 93.38 290 ILE A C 1
ATOM 2237 O O . ILE A 1 290 ? -24.856 -11.129 8.547 1.00 93.38 290 ILE A O 1
ATOM 2241 N N . ALA A 1 291 ? -24.602 -12.769 10.036 1.00 91.19 291 ALA A N 1
ATOM 2242 C CA . ALA A 1 291 ? -25.129 -13.809 9.152 1.00 91.19 291 ALA A CA 1
ATOM 2243 C C . ALA A 1 291 ? -26.583 -13.541 8.712 1.00 91.19 291 ALA A C 1
ATOM 2245 O O . ALA A 1 291 ? -26.937 -13.820 7.571 1.00 91.19 291 ALA A O 1
ATOM 2246 N N . HIS A 1 292 ? -27.419 -12.977 9.592 1.00 89.50 292 HIS A N 1
ATOM 2247 C CA . HIS A 1 292 ? -28.831 -12.712 9.292 1.00 89.50 292 HIS A CA 1
ATOM 2248 C C . HIS A 1 292 ? -29.066 -11.400 8.533 1.00 89.50 292 HIS A C 1
ATOM 2250 O O . HIS A 1 292 ? -29.987 -11.327 7.724 1.00 89.50 292 HIS A O 1
ATOM 2256 N N . GLN A 1 293 ? -28.290 -10.347 8.814 1.00 88.56 293 GLN A N 1
ATOM 2257 C CA . GLN A 1 293 ? -28.557 -8.998 8.290 1.00 88.56 293 GLN A CA 1
ATOM 2258 C C . GLN A 1 293 ? -27.426 -8.436 7.414 1.00 88.56 293 GLN A C 1
ATOM 2260 O O . GLN A 1 293 ? -27.614 -7.420 6.742 1.00 88.56 293 GLN A O 1
ATOM 2265 N N . GLY A 1 294 ? -26.257 -9.068 7.395 1.00 93.06 294 GLY A N 1
ATOM 2266 C CA . GLY A 1 294 ? -25.014 -8.472 6.912 1.00 93.06 294 GLY A CA 1
ATOM 2267 C C . GLY A 1 294 ? -24.453 -7.434 7.890 1.00 93.06 294 GLY A C 1
ATOM 2268 O O . GLY A 1 294 ? -25.153 -6.919 8.763 1.00 93.06 294 GLY A O 1
ATOM 2269 N N . LEU A 1 295 ? -23.174 -7.110 7.743 1.00 95.56 295 LEU A N 1
ATOM 2270 C CA . LEU A 1 295 ? -22.481 -6.077 8.511 1.00 95.56 295 LEU A CA 1
ATOM 2271 C C . LEU A 1 295 ? -22.820 -4.688 7.940 1.00 95.56 295 LEU A C 1
ATOM 2273 O O . LEU A 1 295 ? -22.511 -4.419 6.785 1.00 95.56 295 LEU A O 1
ATOM 2277 N N . ARG A 1 296 ? -23.467 -3.802 8.708 1.00 95.81 296 ARG A N 1
ATOM 2278 C CA . ARG A 1 296 ? -23.891 -2.468 8.237 1.00 95.81 296 ARG A CA 1
ATOM 2279 C C . ARG A 1 296 ? -23.456 -1.408 9.237 1.00 95.81 296 ARG A C 1
ATOM 2281 O O . ARG A 1 296 ? -24.123 -1.199 10.251 1.00 95.81 296 ARG A O 1
ATOM 2288 N N . VAL A 1 297 ? -22.321 -0.775 8.960 1.00 96.12 297 VAL A N 1
ATOM 2289 C CA . VAL A 1 297 ? -21.607 0.053 9.941 1.00 96.12 297 VAL A CA 1
ATOM 2290 C C . VAL A 1 297 ? -21.707 1.535 9.595 1.00 96.12 297 VAL A C 1
ATOM 2292 O O . VAL A 1 297 ? -21.411 1.933 8.470 1.00 96.12 297 VAL A O 1
ATOM 2295 N N . LEU A 1 298 ? -22.047 2.369 10.575 1.00 95.31 298 LEU A N 1
ATOM 2296 C CA . LEU A 1 298 ? -21.747 3.800 10.523 1.00 95.31 298 LEU A CA 1
ATOM 2297 C C . LEU A 1 298 ? -20.418 4.051 11.230 1.00 95.31 298 LEU A C 1
ATOM 2299 O O . LEU A 1 298 ? -20.305 3.766 12.419 1.00 95.31 298 LEU A O 1
ATOM 2303 N N . TRP A 1 299 ? -19.428 4.583 10.520 1.00 93.94 299 TRP A N 1
ATOM 2304 C CA . TRP A 1 299 ? -18.201 5.095 11.120 1.00 93.94 299 TRP A CA 1
ATOM 2305 C C . TRP A 1 299 ? -18.335 6.602 11.311 1.00 93.94 299 TRP A C 1
ATOM 2307 O O . TRP A 1 299 ? -18.449 7.334 10.332 1.00 93.94 299 TRP A O 1
ATOM 2317 N N . SER A 1 300 ? -18.342 7.089 12.547 1.00 91.12 300 SER A N 1
ATOM 2318 C CA . SER A 1 300 ? -18.509 8.514 12.837 1.00 91.12 300 SER A CA 1
ATOM 2319 C C . SER A 1 300 ? -17.522 9.005 13.891 1.00 91.12 300 SER A C 1
ATOM 2321 O O . SER A 1 300 ? -16.944 8.237 14.660 1.00 91.12 300 SER A O 1
ATOM 2323 N N . ARG A 1 301 ? -17.298 10.320 13.926 1.00 87.31 301 ARG A N 1
ATOM 2324 C CA . ARG A 1 301 ? -16.591 10.952 15.044 1.00 87.31 301 ARG A CA 1
ATOM 2325 C C . ARG A 1 301 ? -17.566 11.147 16.194 1.00 87.31 301 ARG A C 1
ATOM 2327 O O . ARG A 1 301 ? -18.690 11.598 15.979 1.00 87.31 301 ARG A O 1
ATOM 2334 N N . TYR A 1 302 ? -17.126 10.834 17.406 1.00 82.94 302 TYR A N 1
ATOM 2335 C CA . TYR A 1 302 ? -17.942 11.046 18.587 1.00 82.94 302 TYR A CA 1
ATOM 2336 C C . TYR A 1 302 ? -17.962 12.528 18.964 1.00 82.94 302 TYR A C 1
ATOM 2338 O O . TYR A 1 302 ? -16.926 13.112 19.288 1.00 82.94 302 TYR A O 1
ATOM 2346 N N . THR A 1 303 ? -19.156 13.112 19.010 1.00 80.12 303 THR A N 1
ATOM 2347 C CA . THR A 1 303 ? -19.438 14.298 19.821 1.00 80.12 303 THR A CA 1
ATOM 2348 C C . THR A 1 303 ? -20.796 14.100 20.495 1.00 80.12 303 THR A C 1
ATOM 2350 O O . THR A 1 303 ? -21.673 13.497 19.875 1.00 80.12 303 THR A O 1
ATOM 2353 N N . PRO A 1 304 ? -21.019 14.612 21.721 1.00 75.19 304 PRO A N 1
ATOM 2354 C CA . PRO A 1 304 ? -22.323 14.488 22.374 1.00 75.19 304 PRO A CA 1
ATOM 2355 C C . PRO A 1 304 ? -23.475 15.048 21.526 1.00 75.19 304 PRO A C 1
ATOM 2357 O O . PRO A 1 304 ? -24.551 14.475 21.492 1.00 75.19 304 PRO A O 1
ATOM 2360 N N . GLN A 1 305 ? -23.230 16.142 20.798 1.00 76.88 305 GLN A N 1
ATOM 2361 C CA . GLN A 1 305 ? -24.233 16.835 19.978 1.00 76.88 305 GLN A CA 1
ATOM 2362 C C . GLN A 1 305 ? -24.564 16.085 18.683 1.00 76.88 305 GLN A C 1
ATOM 2364 O O . GLN A 1 305 ? -25.685 16.157 18.196 1.00 76.88 305 GLN A O 1
ATOM 2369 N N . SER A 1 306 ? -23.588 15.386 18.096 1.00 78.25 306 SER A N 1
ATOM 2370 C CA . SER A 1 306 ? -23.777 14.650 16.842 1.00 78.25 306 SER A CA 1
ATOM 2371 C C . SER A 1 306 ? -24.196 13.197 17.048 1.00 78.25 306 SER A C 1
ATOM 2373 O O . SER A 1 306 ? -24.441 12.509 16.057 1.00 78.25 306 SER A O 1
ATOM 2375 N N . PHE A 1 307 ? -24.213 12.703 18.289 1.00 83.44 307 PHE A N 1
ATOM 2376 C CA . PHE A 1 307 ? -24.491 11.299 18.577 1.00 83.44 307 PHE A CA 1
ATOM 2377 C C . PHE A 1 307 ? -25.950 10.939 18.280 1.00 83.44 307 PHE A C 1
ATOM 2379 O O . PHE A 1 307 ? -26.173 10.052 17.461 1.00 83.44 307 PHE A O 1
ATOM 2386 N N . GLU A 1 308 ? -26.906 11.705 18.814 1.00 84.38 308 GLU A N 1
ATOM 2387 C CA . GLU A 1 308 ? -28.349 11.547 18.551 1.00 84.38 308 GLU A CA 1
ATOM 2388 C C . GLU A 1 308 ? -28.643 11.598 17.039 1.00 84.38 308 GLU A C 1
ATOM 2390 O O . GLU A 1 308 ? -29.185 10.661 16.460 1.00 84.38 308 GLU A O 1
ATOM 2395 N N . SER A 1 309 ? -28.113 12.609 16.336 1.00 85.88 309 SER A N 1
ATOM 2396 C CA . SER A 1 309 ? -28.198 12.699 14.867 1.00 85.88 309 SER A CA 1
ATOM 2397 C C . SER A 1 309 ? -27.610 11.481 14.140 1.00 85.88 309 SER A C 1
ATOM 2399 O O . SER A 1 309 ? -28.101 11.094 13.076 1.00 85.88 309 SER A O 1
ATOM 2401 N N . SER A 1 310 ? -26.525 10.902 14.660 1.00 88.75 310 SER A N 1
ATOM 2402 C CA . SER A 1 310 ? -25.911 9.711 14.066 1.00 88.75 310 SER A CA 1
ATOM 2403 C C . SER A 1 310 ? -26.774 8.477 14.284 1.00 88.75 310 SER A C 1
ATOM 2405 O O . SER A 1 310 ? -26.842 7.628 13.394 1.00 88.75 310 SER A O 1
ATOM 2407 N N . LEU A 1 311 ? -27.435 8.391 15.438 1.00 88.94 311 LEU A N 1
ATOM 2408 C CA . LEU A 1 311 ? -28.346 7.314 15.786 1.00 88.94 311 LEU A CA 1
ATOM 2409 C C . LEU A 1 311 ? -29.612 7.359 14.921 1.00 88.94 311 LEU A C 1
ATOM 2411 O O . LEU A 1 311 ? -29.923 6.363 14.266 1.00 88.94 311 LEU A O 1
ATOM 2415 N N . ASP A 1 312 ? -30.242 8.529 14.798 1.00 89.62 312 ASP A N 1
ATOM 2416 C CA . ASP A 1 312 ? -31.406 8.764 13.930 1.00 89.62 312 ASP A CA 1
ATOM 2417 C C . ASP A 1 312 ? -31.113 8.401 12.469 1.00 89.62 312 ASP A C 1
ATOM 2419 O O . ASP A 1 312 ? -31.894 7.723 11.784 1.00 89.62 312 ASP A O 1
ATOM 2423 N N . PHE A 1 313 ? -29.947 8.829 11.974 1.00 91.19 313 PHE A N 1
ATOM 2424 C CA . PHE A 1 313 ? -29.494 8.483 10.633 1.00 91.19 313 PHE A CA 1
ATOM 2425 C C . PHE A 1 313 ? -29.296 6.970 10.492 1.00 91.19 313 PHE A C 1
ATOM 2427 O O . PHE A 1 313 ? -29.753 6.377 9.509 1.00 91.19 313 PHE A O 1
ATOM 2434 N N . ALA A 1 314 ? -28.628 6.333 11.459 1.00 91.81 314 ALA A N 1
ATOM 2435 C CA . ALA A 1 314 ? -28.362 4.901 11.440 1.00 91.81 314 ALA A CA 1
ATOM 2436 C C . ALA A 1 314 ? -29.658 4.077 11.456 1.00 91.81 314 ALA A C 1
ATOM 2438 O O . ALA A 1 314 ? -29.764 3.088 10.723 1.00 91.81 314 ALA A O 1
ATOM 2439 N N . GLU A 1 315 ? -30.664 4.507 12.220 1.00 92.12 315 GLU A N 1
ATOM 2440 C CA . GLU A 1 315 ? -31.977 3.862 12.276 1.00 92.12 315 GLU A CA 1
ATOM 2441 C C . GLU A 1 315 ? -32.723 4.034 10.950 1.00 92.12 315 GLU A C 1
ATOM 2443 O O . GLU A 1 315 ? -33.205 3.063 10.350 1.00 92.12 315 GLU A O 1
ATOM 2448 N N . THR A 1 316 ? -32.728 5.256 10.412 1.00 91.62 316 THR A N 1
ATOM 2449 C CA . THR A 1 316 ? -33.343 5.562 9.115 1.00 91.62 316 THR A CA 1
ATOM 2450 C C . THR A 1 316 ? -32.704 4.758 7.982 1.00 91.62 316 THR A C 1
ATOM 2452 O O . THR A 1 316 ? -33.414 4.285 7.087 1.00 91.62 316 THR A O 1
ATOM 2455 N N . ALA A 1 317 ? -31.385 4.555 8.033 1.00 89.56 317 ALA A N 1
ATOM 2456 C CA . ALA A 1 317 ? -30.609 3.773 7.075 1.00 89.56 317 ALA A CA 1
ATOM 2457 C C . ALA A 1 317 ? -30.652 2.250 7.319 1.00 89.56 317 ALA A C 1
ATOM 2459 O O . ALA A 1 317 ? -30.158 1.494 6.480 1.00 89.56 317 ALA A O 1
ATOM 2460 N N . ALA A 1 318 ? -31.286 1.785 8.403 1.00 91.81 318 ALA A N 1
ATOM 2461 C CA . ALA A 1 318 ? -31.324 0.380 8.821 1.00 91.81 318 ALA A CA 1
ATOM 2462 C C . ALA A 1 318 ? -29.926 -0.258 8.944 1.00 91.81 318 ALA A C 1
ATOM 2464 O O . ALA A 1 318 ? -29.685 -1.380 8.472 1.00 91.81 318 ALA A O 1
ATOM 2465 N N . LEU A 1 319 ? -29.007 0.493 9.552 1.00 94.25 319 LEU A N 1
ATOM 2466 C CA . LEU A 1 319 ? -27.699 0.004 9.976 1.00 94.25 319 LEU A CA 1
ATOM 2467 C C . LEU A 1 319 ? -27.860 -0.864 11.232 1.00 94.25 319 LEU A C 1
ATOM 2469 O O . LEU A 1 319 ? -28.906 -0.847 11.874 1.00 94.25 319 LEU A O 1
ATOM 2473 N N . ASN A 1 320 ? -26.840 -1.647 11.576 1.00 94.25 320 ASN A N 1
ATOM 2474 C CA . ASN A 1 320 ? -26.870 -2.501 12.770 1.00 94.25 320 ASN A CA 1
ATOM 2475 C C . ASN A 1 320 ? -25.626 -2.368 13.652 1.00 94.25 320 ASN A C 1
ATOM 2477 O O . ASN A 1 320 ? -25.600 -2.918 14.753 1.00 94.25 320 ASN A O 1
ATOM 2481 N N . ALA A 1 321 ? -24.630 -1.598 13.214 1.00 95.12 321 ALA A N 1
ATOM 2482 C CA . ALA A 1 321 ? -23.447 -1.292 13.993 1.00 95.12 321 ALA A CA 1
ATOM 2483 C C . ALA A 1 321 ? -23.070 0.190 13.896 1.00 95.12 321 ALA A C 1
ATOM 2485 O O . ALA A 1 321 ? -23.172 0.812 12.836 1.00 95.12 321 ALA A O 1
ATOM 2486 N N . LEU A 1 322 ? -22.585 0.731 15.009 1.00 94.00 322 LEU A N 1
ATOM 2487 C CA . LEU A 1 322 ? -22.111 2.102 15.132 1.00 94.00 322 LEU A CA 1
ATOM 2488 C C . LEU A 1 322 ? -20.680 2.083 15.672 1.00 94.00 322 LEU A C 1
ATOM 2490 O O . LEU A 1 322 ? -20.443 1.628 16.790 1.00 94.00 322 LEU A O 1
ATOM 2494 N N . ALA A 1 323 ? -19.733 2.578 14.884 1.00 94.25 323 ALA A N 1
ATOM 2495 C CA . ALA A 1 323 ? -18.347 2.753 15.280 1.00 94.25 323 ALA A CA 1
ATOM 2496 C C . ALA A 1 323 ? -18.060 4.241 15.492 1.00 94.25 323 ALA A C 1
ATOM 2498 O O . ALA A 1 323 ? -18.134 5.028 14.550 1.00 94.25 323 ALA A O 1
ATOM 2499 N N . THR A 1 324 ? -17.744 4.631 16.727 1.00 91.00 324 THR A N 1
ATOM 2500 C CA . THR A 1 324 ? -17.546 6.042 17.089 1.00 91.00 324 THR A CA 1
ATOM 2501 C C . THR A 1 324 ? -16.113 6.301 17.523 1.00 91.00 324 THR A C 1
ATOM 2503 O O . THR A 1 324 ? -15.671 5.751 18.534 1.00 91.00 324 THR A O 1
ATOM 2506 N N . ILE A 1 325 ? -15.403 7.172 16.808 1.00 91.31 325 ILE A N 1
ATOM 2507 C CA . ILE A 1 325 ? -14.044 7.578 17.173 1.00 91.31 325 ILE A CA 1
ATOM 2508 C C . ILE A 1 325 ? -14.089 8.612 18.288 1.00 91.31 325 ILE A C 1
ATOM 2510 O O . ILE A 1 325 ? -14.559 9.734 18.094 1.00 91.31 325 ILE A O 1
ATOM 2514 N N . ILE A 1 326 ? -13.608 8.201 19.457 1.00 89.06 326 ILE A N 1
ATOM 2515 C CA . ILE A 1 326 ? -13.495 9.007 20.663 1.00 89.06 326 ILE A CA 1
ATOM 2516 C C . ILE A 1 326 ? -12.113 9.675 20.654 1.00 89.06 326 ILE A C 1
ATOM 2518 O O . ILE A 1 326 ? -11.108 8.969 20.531 1.00 89.06 326 ILE A O 1
ATOM 2522 N N . PRO A 1 327 ? -12.034 11.009 20.813 1.00 86.94 327 PRO A N 1
ATOM 2523 C CA . PRO A 1 327 ? -10.757 11.708 20.894 1.00 86.94 327 PRO A CA 1
ATOM 2524 C C . PRO A 1 327 ? -9.881 11.153 22.022 1.00 86.94 327 PRO A C 1
ATOM 2526 O O . PRO A 1 327 ? -10.347 11.012 23.157 1.00 86.94 327 PRO A O 1
ATOM 2529 N N . ALA A 1 328 ? -8.599 10.905 21.748 1.00 84.69 328 ALA A N 1
ATOM 2530 C CA . ALA A 1 328 ? -7.675 10.342 22.739 1.00 84.69 328 ALA A CA 1
ATOM 2531 C C . ALA A 1 328 ? -7.627 11.103 24.089 1.00 84.69 328 ALA A C 1
ATOM 2533 O O . ALA A 1 328 ? -7.621 10.438 25.130 1.00 84.69 328 ALA A O 1
ATOM 2534 N N . PRO A 1 329 ? -7.692 12.454 24.143 1.00 81.69 329 PRO A N 1
ATOM 2535 C CA . PRO A 1 329 ? -7.753 13.178 25.417 1.00 81.69 329 PRO A CA 1
ATOM 2536 C C . PRO A 1 329 ? -8.973 12.814 26.273 1.00 81.69 329 PRO A C 1
ATOM 2538 O O . PRO A 1 329 ? -8.874 12.759 27.497 1.00 81.69 329 PRO A O 1
ATOM 2541 N N . ALA A 1 330 ? -10.114 12.514 25.645 1.00 79.50 330 ALA A N 1
ATOM 2542 C CA . ALA A 1 330 ? -11.327 12.126 26.359 1.00 79.50 330 ALA A CA 1
ATOM 2543 C C . ALA A 1 330 ? -11.212 10.729 26.989 1.00 79.50 330 ALA A C 1
ATOM 2545 O O . ALA A 1 330 ? -11.833 10.488 28.020 1.00 79.50 330 ALA A O 1
ATOM 2546 N N . LEU A 1 331 ? -10.392 9.838 26.414 1.00 79.50 331 LEU A N 1
ATOM 2547 C CA . LEU A 1 331 ? -10.091 8.513 26.976 1.00 79.50 331 LEU A CA 1
ATOM 2548 C C . LEU A 1 331 ? -9.123 8.575 28.166 1.00 79.50 331 LEU A C 1
ATOM 2550 O O . LEU A 1 331 ? -9.110 7.661 28.993 1.00 79.50 331 LEU A O 1
ATOM 2554 N N . ALA A 1 332 ? -8.305 9.627 28.248 1.00 75.50 332 ALA A N 1
ATOM 2555 C CA . ALA A 1 332 ? -7.396 9.855 29.369 1.00 75.50 332 ALA A CA 1
ATOM 2556 C C . ALA A 1 332 ? -8.112 10.470 30.588 1.00 75.50 332 ALA A C 1
ATOM 2558 O O . ALA A 1 332 ? -7.699 10.242 31.726 1.00 75.50 332 ALA A O 1
ATOM 2559 N N . ASP A 1 333 ? -9.197 11.219 30.366 1.00 78.06 333 ASP A N 1
ATOM 2560 C CA . ASP A 1 333 ? -10.014 11.815 31.423 1.00 78.06 333 ASP A CA 1
ATOM 2561 C C . ASP A 1 333 ? -11.099 10.842 31.919 1.00 78.06 333 ASP A C 1
ATOM 2563 O O . ASP A 1 333 ? -12.035 10.479 31.201 1.00 78.06 333 ASP A O 1
ATOM 2567 N N . THR A 1 334 ? -11.014 10.449 33.192 1.00 68.94 334 THR A N 1
ATOM 2568 C CA . THR A 1 334 ? -11.989 9.545 33.825 1.00 68.94 334 THR A CA 1
ATOM 2569 C C . THR A 1 334 ? -13.382 10.163 33.960 1.00 68.94 334 THR A C 1
ATOM 2571 O O . THR A 1 334 ? -14.366 9.419 33.928 1.00 68.94 334 THR A O 1
ATOM 2574 N N . ILE A 1 335 ? -13.502 11.489 34.093 1.00 68.94 335 ILE A N 1
ATOM 2575 C CA . ILE A 1 335 ? -14.800 12.176 34.172 1.00 68.94 335 ILE A CA 1
ATOM 2576 C C . ILE A 1 335 ? -15.416 12.270 32.774 1.00 68.94 335 ILE A C 1
ATOM 2578 O O . ILE A 1 335 ? -16.566 11.866 32.589 1.00 68.94 335 ILE A O 1
ATOM 2582 N N . GLY A 1 336 ? -14.639 12.720 31.784 1.00 66.88 336 GLY A N 1
ATOM 2583 C CA . GLY A 1 336 ? -15.023 12.735 30.372 1.00 66.88 336 GLY A CA 1
ATOM 2584 C C . GLY A 1 336 ? -15.478 11.362 29.873 1.00 66.88 336 GLY A C 1
ATOM 2585 O O . GLY A 1 336 ? -16.594 11.234 29.373 1.00 66.88 336 GLY A O 1
ATOM 2586 N N . THR A 1 337 ? -14.685 10.314 30.113 1.00 68.12 337 THR A N 1
ATOM 2587 C CA . THR A 1 337 ? -15.020 8.927 29.743 1.00 68.12 337 THR A CA 1
ATOM 2588 C C . THR A 1 337 ? -16.338 8.462 30.374 1.00 68.12 337 THR A C 1
ATOM 2590 O O . THR A 1 337 ? -17.180 7.876 29.695 1.00 68.12 337 THR A O 1
ATOM 2593 N N . ARG A 1 338 ? -16.559 8.735 31.670 1.00 68.12 338 ARG A N 1
ATOM 2594 C CA . ARG A 1 338 ? -17.807 8.360 32.361 1.00 68.12 338 ARG A CA 1
ATOM 2595 C C . ARG A 1 338 ? -19.025 9.102 31.824 1.00 68.12 338 ARG A C 1
ATOM 2597 O O . ARG A 1 338 ? -20.088 8.499 31.712 1.00 68.12 338 ARG A O 1
ATOM 2604 N N . ASN A 1 339 ? -18.887 10.387 31.510 1.00 70.62 339 ASN A N 1
ATOM 2605 C CA . ASN A 1 339 ? -19.982 11.181 30.956 1.00 70.62 339 ASN A CA 1
ATOM 2606 C C . ASN A 1 339 ? -20.364 10.703 29.554 1.00 70.62 339 ASN A C 1
ATOM 2608 O O . ASN A 1 339 ? -21.551 10.530 29.296 1.00 70.62 339 ASN A O 1
ATOM 2612 N N . ILE A 1 340 ? -19.366 10.429 28.705 1.00 69.69 340 ILE A N 1
ATOM 2613 C CA . ILE A 1 340 ? -19.548 9.825 27.378 1.00 69.69 340 ILE A CA 1
ATOM 2614 C C . ILE A 1 340 ? -20.295 8.501 27.499 1.00 69.69 340 ILE A C 1
ATOM 2616 O O . ILE A 1 340 ? -21.284 8.285 26.804 1.00 69.69 340 ILE A O 1
ATOM 2620 N N . TRP A 1 341 ? -19.844 7.628 28.404 1.00 69.69 341 TRP A N 1
ATOM 2621 C CA . TRP A 1 341 ? -20.493 6.344 28.627 1.00 69.69 341 TRP A CA 1
ATOM 2622 C C . TRP A 1 341 ? -21.947 6.499 29.067 1.00 69.69 341 TRP A C 1
ATOM 2624 O O . TRP A 1 341 ? -22.824 5.901 28.457 1.00 69.69 341 TRP A O 1
ATOM 2634 N N . ARG A 1 342 ? -22.208 7.305 30.102 1.00 70.81 342 ARG A N 1
ATOM 2635 C CA . ARG A 1 342 ? -23.550 7.443 30.676 1.00 70.81 342 ARG A CA 1
ATOM 2636 C C . ARG A 1 342 ? -24.572 7.891 29.630 1.00 70.81 342 ARG A C 1
ATOM 2638 O O . ARG A 1 342 ? -25.610 7.258 29.522 1.00 70.81 342 ARG A O 1
ATOM 2645 N N . SER A 1 343 ? -24.267 8.925 28.844 1.00 71.50 343 SER A N 1
ATOM 2646 C CA . SER A 1 343 ? -25.210 9.414 27.829 1.00 71.50 343 SER A CA 1
ATOM 2647 C C . SER A 1 343 ? -25.393 8.425 26.677 1.00 71.50 343 SER A C 1
ATOM 2649 O O . SER A 1 343 ? -26.510 8.180 26.247 1.00 71.50 343 SER A O 1
ATOM 2651 N N . THR A 1 344 ? -24.301 7.824 26.202 1.00 76.75 344 THR A N 1
ATOM 2652 C CA . THR A 1 344 ? -24.316 6.972 25.002 1.00 76.75 344 THR A CA 1
ATOM 2653 C C . THR A 1 344 ? -24.941 5.603 25.275 1.00 76.75 344 THR A C 1
ATOM 2655 O O . THR A 1 344 ? -25.681 5.067 24.453 1.00 76.75 344 THR A O 1
ATOM 2658 N N . ALA A 1 345 ? -24.642 5.009 26.431 1.00 74.06 345 ALA A N 1
ATOM 2659 C CA . ALA A 1 345 ? -25.085 3.662 26.765 1.00 74.06 345 ALA A CA 1
ATOM 2660 C C . ALA A 1 345 ? -26.580 3.580 27.048 1.00 74.06 345 ALA A C 1
ATOM 2662 O O . ALA A 1 345 ? -27.208 2.594 26.671 1.00 74.06 345 ALA A O 1
ATOM 2663 N N . GLU A 1 346 ? -27.134 4.571 27.748 1.00 77.81 346 GLU A N 1
ATOM 2664 C CA . GLU A 1 346 ? -28.566 4.634 28.056 1.00 77.81 346 GLU A CA 1
ATOM 2665 C C . GLU A 1 346 ? -29.388 4.743 26.769 1.00 77.81 346 GLU A C 1
ATOM 2667 O O . GLU A 1 346 ? -30.364 4.019 26.595 1.00 77.81 346 GLU A O 1
ATOM 2672 N N . GLU A 1 347 ? -28.940 5.573 25.828 1.00 81.81 347 GLU A N 1
ATOM 2673 C CA . GLU A 1 347 ? -29.602 5.752 24.538 1.00 81.81 347 GLU A CA 1
ATOM 2674 C C . GLU A 1 347 ? -29.534 4.470 23.692 1.00 81.81 347 GLU A C 1
ATOM 2676 O O . GLU A 1 347 ? -30.558 3.949 23.244 1.00 81.81 347 GLU A O 1
ATOM 2681 N N . LEU A 1 348 ? -28.342 3.873 23.567 1.00 85.12 348 LEU A N 1
ATOM 2682 C CA . LEU A 1 348 ? -28.142 2.659 22.774 1.00 85.12 348 LEU A CA 1
ATOM 2683 C C . LEU A 1 348 ? -28.881 1.430 23.321 1.00 85.12 348 LEU A C 1
ATOM 2685 O O . LEU A 1 348 ? -29.261 0.571 22.528 1.00 85.12 348 LEU A O 1
ATOM 2689 N N . GLN A 1 349 ? -29.126 1.332 24.631 1.00 82.62 349 GLN A N 1
ATOM 2690 C CA . GLN A 1 349 ? -29.913 0.236 25.224 1.00 82.62 349 GLN A CA 1
ATOM 2691 C C . GLN A 1 349 ? -31.343 0.160 24.700 1.00 82.62 349 GLN A C 1
ATOM 2693 O O . GLN A 1 349 ? -31.939 -0.916 24.685 1.00 82.62 349 GLN A O 1
ATOM 2698 N N . THR A 1 350 ? -31.905 1.296 24.287 1.00 84.31 350 THR A N 1
ATOM 2699 C CA . THR A 1 350 ? -33.255 1.341 23.715 1.00 84.31 350 THR A CA 1
ATOM 2700 C C . THR A 1 350 ? -33.284 0.889 22.253 1.00 84.31 350 THR A C 1
ATOM 2702 O O . THR A 1 350 ? -34.350 0.782 21.650 1.00 84.31 350 THR A O 1
ATOM 2705 N N . THR A 1 351 ? -32.116 0.572 21.689 1.00 85.62 351 THR A N 1
ATOM 2706 C CA . THR A 1 351 ? -31.924 0.214 20.286 1.00 85.62 351 THR A CA 1
ATOM 2707 C C . THR A 1 351 ? -31.363 -1.200 20.129 1.00 85.62 351 THR A C 1
ATOM 2709 O O . THR A 1 351 ? -30.893 -1.827 21.074 1.00 85.62 351 THR A O 1
ATOM 2712 N N . SER A 1 352 ? -31.355 -1.710 18.896 1.00 86.06 352 SER A N 1
ATOM 2713 C CA . SER A 1 352 ? -30.685 -2.969 18.548 1.00 86.06 352 SER A CA 1
ATOM 2714 C C . SER A 1 352 ? -29.250 -2.779 18.032 1.00 86.06 352 SER A C 1
ATOM 2716 O O . SER A 1 352 ? -28.697 -3.700 17.424 1.00 86.06 352 SER A O 1
ATOM 2718 N N . PHE A 1 353 ? -28.664 -1.586 18.183 1.00 90.25 353 PHE A N 1
ATOM 2719 C CA . PHE A 1 353 ? -27.349 -1.282 17.624 1.00 90.25 353 PHE A CA 1
ATOM 2720 C C . PHE A 1 353 ? -26.218 -1.963 18.387 1.00 90.25 353 PHE A C 1
ATOM 2722 O O . PHE A 1 353 ? -26.201 -2.051 19.612 1.00 90.25 353 PHE A O 1
ATOM 2729 N N . ARG A 1 354 ? -25.220 -2.408 17.625 1.00 92.44 354 ARG A N 1
ATOM 2730 C CA . ARG A 1 354 ? -23.949 -2.914 18.136 1.00 92.44 354 ARG A CA 1
ATOM 2731 C C . ARG A 1 354 ? -22.917 -1.795 18.148 1.00 92.44 354 ARG A C 1
ATOM 2733 O O . ARG A 1 354 ? -22.574 -1.262 17.093 1.00 92.44 354 ARG A O 1
ATOM 2740 N N . TRP A 1 355 ? -22.408 -1.444 19.321 1.00 92.75 355 TRP A N 1
ATOM 2741 C CA . TRP A 1 355 ? -21.484 -0.323 19.462 1.00 92.75 355 TRP A CA 1
ATOM 2742 C C . TRP A 1 355 ? -20.017 -0.761 19.455 1.00 92.75 355 TRP A C 1
ATOM 2744 O O . TRP A 1 355 ? -19.643 -1.752 20.087 1.00 92.75 355 TRP A O 1
ATOM 2754 N N . PHE A 1 356 ? -19.201 0.008 18.735 1.00 94.38 356 PHE A N 1
ATOM 2755 C CA . PHE A 1 356 ? -17.753 -0.129 18.616 1.00 94.38 356 PHE A CA 1
ATOM 2756 C C . PHE A 1 356 ? -17.087 1.222 18.918 1.00 94.38 356 PHE A C 1
ATOM 2758 O O . PHE A 1 356 ? -16.737 1.965 17.995 1.00 94.38 356 PHE A O 1
ATOM 2765 N N . PRO A 1 357 ? -16.913 1.596 20.195 1.00 93.06 357 PRO A N 1
ATOM 2766 C CA . PRO A 1 357 ? -16.120 2.765 20.530 1.00 93.06 357 PRO A CA 1
ATOM 2767 C C . PRO A 1 357 ? -14.677 2.545 20.068 1.00 93.06 357 PRO A C 1
ATOM 2769 O O . PRO A 1 357 ? -14.113 1.457 20.223 1.00 93.06 357 PRO A O 1
ATOM 2772 N N . GLY A 1 358 ? -14.076 3.576 19.486 1.00 93.62 358 GLY A N 1
ATOM 2773 C CA . GLY A 1 358 ? -12.736 3.486 18.931 1.00 93.62 358 GLY A CA 1
ATOM 2774 C C . GLY A 1 358 ? -11.894 4.725 19.137 1.00 93.62 358 GLY A C 1
ATOM 2775 O O . GLY A 1 358 ? -12.334 5.710 19.722 1.00 93.62 358 GLY A O 1
ATOM 2776 N N . VAL A 1 359 ? -10.670 4.659 18.631 1.00 93.94 359 VAL A N 1
ATOM 2777 C CA . VAL A 1 359 ? -9.683 5.742 18.665 1.00 93.94 359 VAL A CA 1
ATOM 2778 C C . VAL A 1 359 ? -8.880 5.730 17.367 1.00 93.94 359 VAL A C 1
ATOM 2780 O O . VAL A 1 359 ? -8.771 4.686 16.719 1.00 93.94 359 VAL A O 1
ATOM 2783 N N . ALA A 1 360 ? -8.320 6.869 16.968 1.00 93.75 360 ALA A N 1
ATOM 2784 C CA . ALA A 1 360 ? -7.358 6.898 15.874 1.00 93.75 360 ALA A CA 1
ATOM 2785 C C . ALA A 1 360 ? -5.952 6.562 16.372 1.00 93.75 360 ALA A C 1
ATOM 2787 O O . ALA A 1 360 ? -5.512 7.089 17.393 1.00 93.75 360 ALA A O 1
ATOM 2788 N N . LEU A 1 361 ? -5.240 5.690 15.653 1.00 92.75 361 LEU A N 1
ATOM 2789 C CA . LEU A 1 361 ? -3.923 5.218 16.081 1.00 92.75 361 LEU A CA 1
ATOM 2790 C C . LEU A 1 361 ? -2.922 6.373 16.236 1.00 92.75 361 LEU A C 1
ATOM 2792 O O . LEU A 1 361 ? -2.212 6.419 17.237 1.00 92.75 361 LEU A O 1
ATOM 2796 N N . ILE A 1 362 ? -2.924 7.335 15.307 1.00 89.81 362 ILE A N 1
ATOM 2797 C CA . ILE A 1 362 ? -2.033 8.507 15.367 1.00 89.81 362 ILE A CA 1
ATOM 2798 C C . ILE A 1 362 ? -2.347 9.461 16.532 1.00 89.81 362 ILE A C 1
ATOM 2800 O O . ILE A 1 362 ? -1.494 10.242 16.936 1.00 89.81 362 ILE A O 1
ATOM 2804 N N . GLU A 1 363 ? -3.573 9.433 17.065 1.00 89.00 363 GLU A N 1
ATOM 2805 C CA . GLU A 1 363 ? -3.978 10.311 18.171 1.00 89.00 363 GLU A CA 1
ATOM 2806 C C . GLU A 1 363 ? -3.544 9.765 19.533 1.00 89.00 363 GLU A C 1
ATOM 2808 O O . GLU A 1 363 ? -3.596 10.485 20.533 1.00 89.00 363 GLU A O 1
ATOM 2813 N N . LEU A 1 364 ? -3.133 8.495 19.601 1.00 89.06 364 LEU A N 1
ATOM 2814 C CA . LEU A 1 364 ? -2.631 7.923 20.838 1.00 89.06 364 LEU A CA 1
ATOM 2815 C C . LEU A 1 364 ? -1.288 8.576 21.180 1.00 89.06 364 LEU A C 1
ATOM 2817 O O . LEU A 1 364 ? -0.354 8.500 20.382 1.00 89.06 364 LEU A O 1
ATOM 2821 N N . PRO A 1 365 ? -1.157 9.195 22.367 1.00 80.00 365 PRO A N 1
ATOM 2822 C CA . PRO A 1 365 ? 0.058 9.907 22.719 1.00 80.00 365 PRO A CA 1
ATOM 2823 C C . PRO A 1 365 ? 1.236 8.936 22.756 1.00 80.00 365 PRO A C 1
ATOM 2825 O O . PRO A 1 365 ? 1.163 7.891 23.410 1.00 80.00 365 PRO A O 1
ATOM 2828 N N . SER A 1 366 ? 2.343 9.287 22.109 1.00 73.75 366 SER A N 1
ATOM 2829 C CA . SER A 1 366 ? 3.612 8.627 22.391 1.00 73.75 366 SER A CA 1
ATOM 2830 C C . SER A 1 366 ? 4.178 9.235 23.672 1.00 73.75 366 SER A C 1
ATOM 2832 O O . SER A 1 366 ? 4.595 10.387 23.700 1.00 73.75 366 SER A O 1
ATOM 2834 N N . ALA A 1 367 ? 4.171 8.473 24.766 1.00 66.81 367 ALA A N 1
ATOM 2835 C CA . ALA A 1 367 ? 5.035 8.768 25.914 1.00 66.81 367 ALA A CA 1
ATOM 2836 C C . ALA A 1 367 ? 6.474 8.251 25.685 1.00 66.81 367 ALA A C 1
ATOM 2838 O O . ALA A 1 367 ? 7.292 8.283 26.603 1.00 66.81 367 ALA A O 1
ATOM 2839 N N . GLY A 1 368 ? 6.738 7.695 24.498 1.00 67.25 368 GLY A N 1
ATOM 2840 C CA . GLY A 1 368 ? 7.979 7.052 24.092 1.00 67.25 368 GLY A CA 1
ATOM 2841 C C . GLY A 1 368 ? 8.614 7.746 22.890 1.00 67.25 368 GLY A C 1
ATOM 2842 O O . GLY A 1 368 ? 8.337 8.913 22.619 1.00 67.25 368 GLY A O 1
ATOM 2843 N N . ALA A 1 369 ? 9.480 7.025 22.182 1.00 80.50 369 ALA A N 1
ATOM 2844 C CA . ALA A 1 369 ? 10.093 7.541 20.961 1.00 80.50 369 ALA A CA 1
ATOM 2845 C C . ALA A 1 369 ? 9.093 7.555 19.796 1.00 80.50 369 ALA A C 1
ATOM 2847 O O . ALA A 1 369 ? 8.169 6.737 19.740 1.00 80.50 369 ALA A O 1
ATOM 2848 N N . ASP A 1 370 ? 9.311 8.462 18.852 1.00 89.94 370 ASP A N 1
ATOM 2849 C CA . ASP A 1 370 ? 8.670 8.399 17.544 1.00 89.94 370 ASP A CA 1
ATOM 2850 C C . ASP A 1 370 ? 9.386 7.369 16.659 1.00 89.94 370 ASP A C 1
ATOM 2852 O O . ASP A 1 370 ? 10.537 6.985 16.904 1.00 89.94 370 ASP A O 1
ATOM 2856 N N . GLU A 1 371 ? 8.677 6.880 15.650 1.00 94.12 371 GLU A N 1
ATOM 2857 C CA . GLU A 1 371 ? 9.240 5.986 14.650 1.00 94.12 371 GLU A CA 1
ATOM 2858 C C . GLU A 1 371 ? 10.331 6.663 13.827 1.00 94.12 371 GLU A C 1
ATOM 2860 O O . GLU A 1 371 ? 10.323 7.879 13.622 1.00 94.12 371 GLU A O 1
ATOM 2865 N N . VAL A 1 372 ? 11.216 5.836 13.276 1.00 95.25 372 VAL A N 1
ATOM 2866 C CA . VAL A 1 372 ? 12.253 6.266 12.336 1.00 95.25 372 VAL A CA 1
ATOM 2867 C C . VAL A 1 372 ? 12.038 5.541 11.015 1.00 95.25 372 VAL A C 1
ATOM 2869 O O . VAL A 1 372 ? 11.878 4.314 10.994 1.00 95.25 372 VAL A O 1
ATOM 2872 N N . ASP A 1 373 ? 12.040 6.299 9.922 1.00 93.06 373 ASP A N 1
ATOM 2873 C CA . ASP A 1 373 ? 11.993 5.739 8.581 1.00 93.06 373 ASP A CA 1
ATOM 2874 C C . ASP A 1 373 ? 13.332 5.150 8.125 1.00 93.06 373 ASP A C 1
ATOM 2876 O O . ASP A 1 373 ? 14.357 5.200 8.812 1.00 93.06 373 ASP A O 1
ATOM 2880 N N . ARG A 1 374 ? 13.306 4.543 6.940 1.00 90.94 374 ARG A N 1
ATOM 2881 C CA . ARG A 1 374 ? 14.472 3.913 6.319 1.00 90.94 374 ARG A CA 1
ATOM 2882 C C . ARG A 1 374 ? 15.669 4.852 6.095 1.00 90.94 374 ARG A C 1
ATOM 2884 O O . ARG A 1 374 ? 16.781 4.359 5.971 1.00 90.94 374 ARG A O 1
ATOM 2891 N N . HIS A 1 375 ? 15.485 6.172 6.084 1.00 89.88 375 HIS A N 1
ATOM 2892 C CA . HIS A 1 375 ? 16.581 7.134 5.903 1.00 89.88 375 HIS A CA 1
ATOM 2893 C C . HIS A 1 375 ? 17.132 7.662 7.229 1.00 89.88 375 HIS A C 1
ATOM 2895 O O . HIS A 1 375 ? 18.087 8.437 7.245 1.00 89.88 375 HIS A O 1
ATOM 2901 N N . GLY A 1 376 ? 16.567 7.226 8.357 1.00 92.62 376 GLY A N 1
ATOM 2902 C CA . GLY A 1 376 ? 16.950 7.710 9.677 1.00 92.62 376 GLY A CA 1
ATOM 2903 C C . GLY A 1 376 ? 16.174 8.943 10.142 1.00 92.62 376 GLY A C 1
ATOM 2904 O O . GLY A 1 376 ? 16.530 9.491 11.189 1.00 92.62 376 GLY A O 1
ATOM 2905 N N . ASP A 1 377 ? 15.140 9.367 9.410 1.00 92.06 377 ASP A N 1
ATOM 2906 C CA . ASP A 1 377 ? 14.323 10.530 9.752 1.00 92.06 377 ASP A CA 1
ATOM 2907 C C . ASP A 1 377 ? 13.152 10.142 10.665 1.00 92.06 377 ASP A C 1
ATOM 2909 O O . ASP A 1 377 ? 12.593 9.047 10.578 1.00 92.06 377 ASP A O 1
ATOM 2913 N N . LEU A 1 378 ? 12.761 11.054 11.562 1.00 92.19 378 LEU A N 1
ATOM 2914 C CA . LEU A 1 378 ? 11.608 10.851 12.442 1.00 92.19 378 LEU A CA 1
ATOM 2915 C C . LEU A 1 378 ? 10.299 10.909 11.653 1.00 92.19 378 LEU A C 1
ATOM 2917 O O . LEU A 1 378 ? 10.081 11.806 10.835 1.00 92.19 378 LEU A O 1
ATOM 2921 N N . THR A 1 379 ? 9.383 10.002 11.974 1.00 89.38 379 THR A N 1
ATOM 2922 C CA . THR A 1 379 ? 8.035 9.966 11.398 1.00 89.38 379 THR A CA 1
ATOM 2923 C C . THR A 1 379 ? 6.984 10.304 12.457 1.00 89.38 379 THR A C 1
ATOM 2925 O O . THR A 1 379 ? 7.195 10.045 13.638 1.00 89.38 379 THR A O 1
ATOM 2928 N N . PRO A 1 380 ? 5.826 10.874 12.075 1.00 87.56 380 PRO A N 1
ATOM 2929 C CA . PRO A 1 380 ? 4.818 11.345 13.025 1.00 87.56 380 PRO A CA 1
ATOM 2930 C C . PRO A 1 380 ? 3.925 10.205 13.554 1.00 87.56 380 PRO A C 1
ATOM 2932 O O . PRO A 1 380 ? 2.703 10.343 13.593 1.00 87.56 380 PRO A O 1
ATOM 2935 N N . VAL A 1 381 ? 4.513 9.062 13.913 1.00 91.06 381 VAL A N 1
ATOM 2936 C CA . VAL A 1 381 ? 3.826 7.940 14.569 1.00 91.06 381 VAL A CA 1
ATOM 2937 C C . VAL A 1 381 ? 4.690 7.367 15.698 1.00 91.06 381 VAL A C 1
ATOM 2939 O O . VAL A 1 381 ? 5.914 7.458 15.628 1.00 91.06 381 VAL A O 1
ATOM 2942 N N . PRO A 1 382 ? 4.090 6.760 16.738 1.00 92.56 382 PRO A N 1
ATOM 2943 C CA . PRO A 1 382 ? 4.848 6.169 17.839 1.00 92.56 382 PRO A CA 1
ATOM 2944 C C . PRO A 1 382 ? 5.710 4.986 17.385 1.00 92.56 382 PRO A C 1
ATOM 2946 O O . PRO A 1 382 ? 5.248 4.166 16.593 1.00 92.56 382 PRO A O 1
ATOM 2949 N N . CYS A 1 383 ? 6.902 4.835 17.966 1.00 95.12 383 CYS A N 1
ATOM 2950 C CA . CYS A 1 383 ? 7.767 3.664 17.791 1.00 95.12 383 CYS A CA 1
ATOM 2951 C C . CYS A 1 383 ? 6.996 2.373 18.134 1.00 95.12 383 CYS A C 1
ATOM 2953 O O . CYS A 1 383 ? 6.558 2.170 19.277 1.00 95.12 383 CYS A O 1
ATOM 2955 N N . GLY A 1 384 ? 6.750 1.531 17.127 1.00 94.31 384 GLY A N 1
ATOM 2956 C CA . GLY A 1 384 ? 5.666 0.551 17.154 1.00 94.31 384 GLY A CA 1
ATOM 2957 C C . GLY A 1 384 ? 5.886 -0.571 18.164 1.00 94.31 384 GLY A C 1
ATOM 2958 O O . GLY A 1 384 ? 4.920 -1.108 18.706 1.00 94.31 384 GLY A O 1
ATOM 2959 N N . LEU A 1 385 ? 7.131 -0.896 18.509 1.00 96.50 385 LEU A N 1
ATOM 2960 C CA . LEU A 1 385 ? 7.507 -1.865 19.540 1.00 96.50 385 LEU A CA 1
ATOM 2961 C C . LEU A 1 385 ? 8.108 -1.212 20.793 1.00 96.50 385 LEU A C 1
ATOM 2963 O O . LEU A 1 385 ? 8.614 -1.924 21.675 1.00 96.50 385 LEU A O 1
ATOM 2967 N N . ASP A 1 386 ? 7.935 0.095 20.994 1.00 95.31 386 ASP A N 1
ATOM 2968 C CA . ASP A 1 386 ? 8.260 0.732 22.271 1.00 95.31 386 ASP A CA 1
ATOM 2969 C C . ASP A 1 386 ? 7.345 0.208 23.394 1.00 95.31 386 ASP A C 1
ATOM 2971 O O . ASP A 1 386 ? 6.116 0.279 23.357 1.00 95.31 386 ASP A O 1
ATOM 2975 N N . SER A 1 387 ? 7.951 -0.337 24.448 1.00 93.62 387 SER A N 1
ATOM 2976 C CA . SER A 1 387 ? 7.216 -0.845 25.609 1.00 93.62 387 SER A CA 1
ATOM 2977 C C . SER A 1 387 ? 6.433 0.241 26.354 1.00 93.62 387 SER A C 1
ATOM 2979 O O . SER A 1 387 ? 5.472 -0.091 27.054 1.00 93.62 387 SER A O 1
ATOM 2981 N N . LEU A 1 388 ? 6.834 1.514 26.270 1.00 93.06 388 LEU A N 1
ATOM 2982 C CA . LEU A 1 388 ? 6.083 2.631 26.848 1.00 93.06 388 LEU A CA 1
ATOM 2983 C C . LEU A 1 388 ? 4.816 2.919 26.047 1.00 93.06 388 LEU A C 1
ATOM 2985 O O . LEU A 1 388 ? 3.751 3.015 26.651 1.00 93.06 388 LEU A O 1
ATOM 2989 N N . PHE A 1 389 ? 4.891 2.943 24.715 1.00 93.62 389 PHE A N 1
ATOM 2990 C CA . PHE A 1 389 ? 3.714 3.120 23.862 1.00 93.62 389 PHE A CA 1
ATOM 2991 C C . PHE A 1 389 ? 2.636 2.061 24.153 1.00 93.62 389 PHE A C 1
ATOM 2993 O O . PHE A 1 389 ? 1.471 2.382 24.407 1.00 93.62 389 PHE A O 1
ATOM 3000 N N . TRP A 1 390 ? 3.032 0.787 24.237 1.00 94.69 390 TRP A N 1
ATOM 3001 C CA . TRP A 1 390 ? 2.090 -0.297 24.531 1.00 94.69 390 TRP A CA 1
ATOM 3002 C C . TRP A 1 390 ? 1.492 -0.224 25.936 1.00 94.69 390 TRP A C 1
ATOM 3004 O O . TRP A 1 390 ? 0.297 -0.470 26.100 1.00 94.69 390 TRP A O 1
ATOM 3014 N N . ARG A 1 391 ? 2.305 0.056 26.963 1.00 93.00 391 ARG A N 1
ATOM 3015 C CA . ARG A 1 391 ? 1.861 0.018 28.369 1.00 93.00 391 ARG A CA 1
ATOM 3016 C C . ARG A 1 391 ? 1.117 1.276 28.803 1.00 93.00 391 ARG A C 1
ATOM 3018 O O . ARG A 1 391 ? 0.245 1.159 29.659 1.00 93.00 391 ARG A O 1
ATOM 3025 N N . SER A 1 392 ? 1.448 2.428 28.230 1.00 90.62 392 SER A N 1
ATOM 3026 C CA . SER A 1 392 ? 0.920 3.728 28.654 1.00 90.62 392 SER A CA 1
ATOM 3027 C C . SER A 1 392 ? -0.182 4.263 27.740 1.00 90.62 392 SER A C 1
ATOM 3029 O O . SER A 1 392 ? -1.001 5.046 28.212 1.00 90.62 392 SER A O 1
ATOM 3031 N N . SER A 1 393 ? -0.251 3.811 26.483 1.00 91.69 393 SER A N 1
ATOM 3032 C CA . SER A 1 393 ? -1.170 4.386 25.491 1.00 91.69 393 SER A CA 1
ATOM 3033 C C . SER A 1 393 ? -2.083 3.332 24.869 1.00 91.69 393 SER A C 1
ATOM 3035 O O . SER A 1 393 ? -3.287 3.337 25.126 1.00 91.69 393 SER A O 1
ATOM 3037 N N . LEU A 1 394 ? -1.529 2.374 24.116 1.00 93.31 394 LEU A N 1
ATOM 3038 C CA . LEU A 1 394 ? -2.337 1.445 23.318 1.00 93.31 394 LEU A CA 1
ATOM 3039 C C . LEU A 1 394 ? -3.168 0.482 24.183 1.00 93.31 394 LEU A C 1
ATOM 3041 O O . LEU A 1 394 ? -4.394 0.453 24.069 1.00 93.31 394 LEU A O 1
ATOM 3045 N N . ARG A 1 395 ? -2.546 -0.275 25.101 1.00 94.56 395 ARG A N 1
ATOM 3046 C CA . ARG A 1 395 ? -3.291 -1.206 25.975 1.00 94.56 395 ARG A CA 1
ATOM 3047 C C . ARG A 1 395 ? -4.279 -0.481 26.894 1.00 94.56 395 ARG A C 1
ATOM 3049 O O . ARG A 1 395 ? -5.408 -0.965 27.007 1.00 94.56 395 ARG A O 1
ATOM 3056 N N . PRO A 1 396 ? -3.925 0.646 27.548 1.00 92.56 396 PRO A N 1
ATOM 3057 C CA . PRO A 1 396 ? -4.890 1.415 28.328 1.00 92.56 396 PRO A CA 1
ATOM 3058 C C . PRO A 1 396 ? -6.089 1.888 27.510 1.00 92.56 396 PRO A C 1
ATOM 3060 O O . PRO A 1 396 ? -7.210 1.694 27.971 1.00 92.56 396 PRO A O 1
ATOM 3063 N N . ALA A 1 397 ? -5.889 2.405 26.291 1.00 92.56 397 ALA A N 1
ATOM 3064 C CA . ALA A 1 397 ? -6.990 2.824 25.425 1.00 92.56 397 ALA A CA 1
ATOM 3065 C C . ALA A 1 397 ? -7.961 1.665 25.151 1.00 92.56 397 ALA A C 1
ATOM 3067 O O . ALA A 1 397 ? -9.153 1.787 25.422 1.00 92.56 397 ALA A O 1
ATOM 3068 N N . TYR A 1 398 ? -7.454 0.500 24.737 1.00 93.69 398 TYR A N 1
ATOM 3069 C CA . TYR A 1 398 ? -8.284 -0.689 24.514 1.00 93.69 398 TYR A CA 1
ATOM 3070 C C . TYR A 1 398 ? -9.022 -1.157 25.774 1.00 93.69 398 TYR A C 1
ATOM 3072 O O . TYR A 1 398 ? -10.189 -1.540 25.702 1.00 93.69 398 TYR A O 1
ATOM 3080 N N . ARG A 1 399 ? -8.376 -1.109 26.946 1.00 92.25 399 ARG A N 1
ATOM 3081 C CA . ARG A 1 399 ? -9.016 -1.476 28.220 1.00 92.25 399 ARG A CA 1
ATOM 3082 C C . ARG A 1 399 ? -10.087 -0.473 28.632 1.00 92.25 399 ARG A C 1
ATOM 3084 O O . ARG A 1 399 ? -11.114 -0.896 29.153 1.00 92.25 399 ARG A O 1
ATOM 3091 N N . THR A 1 400 ? -9.866 0.821 28.418 1.00 90.25 400 THR A N 1
ATOM 3092 C CA . THR A 1 400 ? -10.863 1.866 28.675 1.00 90.25 400 THR A CA 1
ATOM 3093 C C . THR A 1 400 ? -12.062 1.692 27.750 1.00 90.25 400 THR A C 1
ATOM 3095 O O . THR A 1 400 ? -13.182 1.621 28.244 1.00 90.25 400 THR A O 1
ATOM 3098 N N . LEU A 1 401 ? -11.833 1.509 26.447 1.00 90.75 401 LEU A N 1
ATOM 3099 C CA . LEU A 1 401 ? -12.888 1.287 25.454 1.00 90.75 401 LEU A CA 1
ATOM 3100 C C . LEU A 1 401 ? -13.700 0.019 25.761 1.00 90.75 401 LEU A C 1
ATOM 3102 O O . LEU A 1 401 ? -14.924 0.062 25.769 1.00 90.75 401 LEU A O 1
ATOM 3106 N N . ALA A 1 402 ? -13.038 -1.087 26.116 1.00 89.81 402 ALA A N 1
ATOM 3107 C CA . ALA A 1 402 ? -13.715 -2.327 26.502 1.00 89.81 402 ALA A CA 1
ATOM 3108 C C . ALA A 1 402 ? -14.520 -2.201 27.808 1.00 89.81 402 ALA A C 1
ATOM 3110 O O . ALA A 1 402 ? -15.521 -2.886 27.994 1.00 89.81 402 ALA A O 1
ATOM 3111 N N . ARG A 1 403 ? -14.091 -1.324 28.726 1.00 86.56 403 ARG A N 1
ATOM 3112 C CA . ARG A 1 403 ? -14.813 -1.033 29.973 1.00 86.56 403 ARG A CA 1
ATOM 3113 C C . ARG A 1 403 ? -15.973 -0.081 29.790 1.00 86.56 403 ARG A C 1
ATOM 3115 O O . ARG A 1 403 ? -16.783 -0.013 30.712 1.00 86.56 403 ARG A O 1
ATOM 3122 N N . LEU A 1 404 ? -16.050 0.626 28.657 1.00 80.69 404 LEU A N 1
ATOM 3123 C CA . LEU A 1 404 ? -17.200 1.471 28.383 1.00 80.69 404 LEU A CA 1
ATOM 3124 C C . LEU A 1 404 ? -18.457 0.629 28.550 1.00 80.69 404 LEU A C 1
ATOM 3126 O O . LEU A 1 404 ? -19.245 1.033 29.366 1.00 80.69 404 LEU A O 1
ATOM 3130 N N . GLY A 1 405 ? -18.530 -0.607 28.038 1.00 67.75 405 GLY A N 1
ATOM 3131 C CA . GLY A 1 405 ? -19.654 -1.550 28.222 1.00 67.75 405 GLY A CA 1
ATOM 3132 C C . GLY A 1 405 ? -20.292 -1.652 29.626 1.00 67.75 405 GLY A C 1
ATOM 3133 O O . GLY A 1 405 ? -21.470 -1.987 29.727 1.00 67.75 405 GLY A O 1
ATOM 3134 N N . GLY A 1 406 ? -19.571 -1.309 30.703 1.00 68.56 406 GLY A N 1
ATOM 3135 C CA . GLY A 1 406 ? -20.158 -0.954 31.998 1.00 68.56 406 GLY A CA 1
ATOM 3136 C C . GLY A 1 406 ? -21.178 -1.969 32.528 1.00 68.56 406 GLY A C 1
ATOM 3137 O O . GLY A 1 406 ? -20.893 -3.159 32.611 1.00 68.56 406 GLY A O 1
ATOM 3138 N N . ALA A 1 407 ? -22.365 -1.481 32.903 1.00 61.75 407 ALA A N 1
ATOM 3139 C CA . ALA A 1 407 ? -23.492 -2.298 33.367 1.00 61.75 407 ALA A CA 1
ATOM 3140 C C . ALA A 1 407 ? -24.314 -2.941 32.228 1.00 61.75 407 ALA A C 1
ATOM 3142 O O . ALA A 1 407 ? -25.228 -3.714 32.504 1.00 61.75 407 ALA A O 1
ATOM 3143 N N . HIS A 1 408 ? -24.000 -2.630 30.966 1.00 70.50 408 HIS A N 1
ATOM 3144 C CA . HIS A 1 408 ? -24.771 -3.040 29.788 1.00 70.50 408 HIS A CA 1
ATOM 3145 C C . HIS A 1 408 ? -23.850 -3.649 28.722 1.00 70.50 408 HIS A C 1
ATOM 3147 O O . HIS A 1 408 ? -23.695 -3.083 27.634 1.00 70.50 408 HIS A O 1
ATOM 3153 N N . PRO A 1 409 ? -23.222 -4.801 29.026 1.00 72.81 409 PRO A N 1
ATOM 3154 C CA . PRO A 1 409 ? -22.267 -5.442 28.124 1.00 72.81 409 PRO A CA 1
ATOM 3155 C C . PRO A 1 409 ? -22.885 -5.776 26.758 1.00 72.81 409 PRO A C 1
ATOM 3157 O O . PRO A 1 409 ? -22.208 -5.685 25.743 1.00 72.81 409 PRO A O 1
ATOM 3160 N N . ASP A 1 410 ? -24.191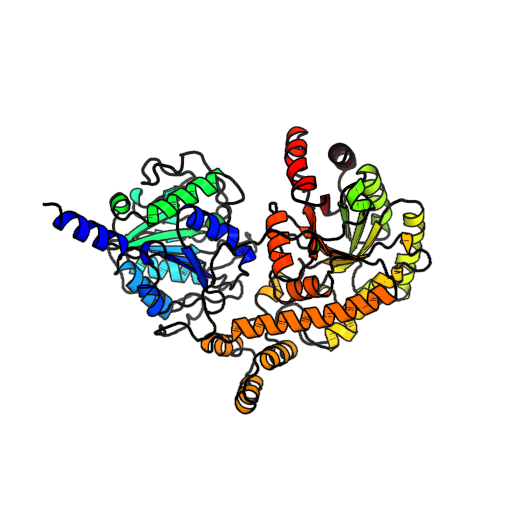 -6.044 26.697 1.00 78.69 410 ASP A N 1
ATOM 3161 C CA . ASP A 1 410 ? -24.878 -6.457 25.466 1.00 78.69 410 ASP A CA 1
ATOM 3162 C C . ASP A 1 410 ? -24.858 -5.404 24.338 1.00 78.69 410 ASP A C 1
ATOM 3164 O O . ASP A 1 410 ? -24.967 -5.755 23.156 1.00 78.69 410 ASP A O 1
ATOM 3168 N N . VAL A 1 411 ? -24.701 -4.120 24.682 1.00 83.56 411 VAL A N 1
ATOM 3169 C CA 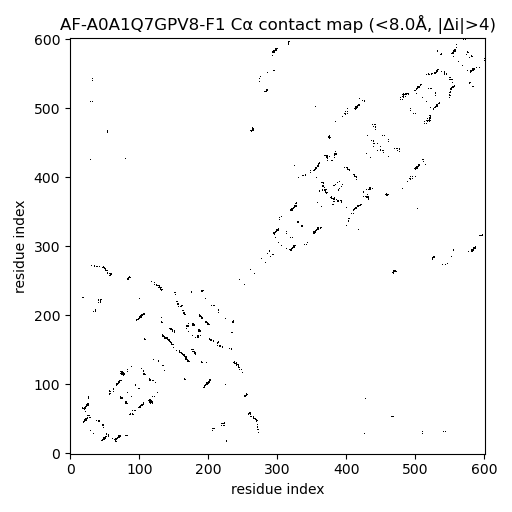. VAL A 1 411 ? -24.599 -3.011 23.716 1.00 83.56 411 VAL A CA 1
ATOM 3170 C C . VAL A 1 411 ? -23.208 -2.959 23.073 1.00 83.56 411 VAL A C 1
ATOM 3172 O O . VAL A 1 411 ? -23.069 -2.620 21.893 1.00 83.56 411 VAL A O 1
ATOM 3175 N N . LEU A 1 412 ? -22.166 -3.314 23.828 1.00 89.25 412 LEU A N 1
ATOM 3176 C CA . LEU A 1 412 ? -20.781 -3.260 23.375 1.00 89.25 412 LEU A CA 1
ATOM 3177 C C . LEU A 1 412 ? -20.436 -4.523 22.576 1.00 89.25 412 LEU A C 1
ATOM 3179 O O . LEU A 1 412 ? -20.212 -5.597 23.124 1.00 89.25 412 LEU A O 1
ATOM 3183 N N . ALA A 1 413 ? -20.323 -4.397 21.257 1.00 91.50 413 ALA A N 1
ATOM 3184 C CA . ALA A 1 413 ? -19.944 -5.528 20.410 1.00 91.50 413 ALA A CA 1
ATOM 3185 C C . ALA A 1 413 ? -18.429 -5.659 20.216 1.00 91.50 413 ALA A C 1
ATOM 3187 O O . ALA A 1 413 ? -17.935 -6.739 19.872 1.00 91.50 413 ALA A O 1
ATOM 3188 N N . GLY A 1 414 ? -17.683 -4.572 20.408 1.00 93.75 414 GLY A N 1
ATOM 3189 C CA . GLY A 1 414 ? -16.251 -4.570 20.170 1.00 93.75 414 GLY A CA 1
ATOM 3190 C C . GLY A 1 414 ? -15.563 -3.240 20.430 1.00 93.75 414 GLY A C 1
ATOM 3191 O O . GLY A 1 414 ? -16.165 -2.298 20.925 1.00 93.75 414 GLY A O 1
ATOM 3192 N N . VAL A 1 415 ? -14.287 -3.179 20.063 1.00 95.44 415 VAL A N 1
ATOM 3193 C CA . VAL A 1 415 ? -13.453 -1.972 20.095 1.00 95.44 415 VAL A CA 1
ATOM 3194 C C . VAL A 1 415 ? -12.966 -1.675 18.680 1.00 95.44 415 VAL A C 1
ATOM 3196 O O . VAL A 1 415 ? -12.617 -2.603 17.947 1.00 95.44 415 VAL A O 1
ATOM 3199 N N . ALA A 1 416 ? -12.947 -0.400 18.294 1.00 96.38 416 ALA A N 1
ATOM 3200 C CA . ALA A 1 416 ? -12.507 0.039 16.974 1.00 96.38 416 ALA A CA 1
ATOM 3201 C C . ALA A 1 416 ? -11.147 0.763 16.993 1.00 96.38 416 ALA A C 1
ATOM 3203 O O . ALA A 1 416 ? -10.804 1.446 17.958 1.00 96.38 416 ALA A O 1
ATOM 3204 N N . LEU A 1 417 ? -10.388 0.661 15.900 1.00 96.88 417 LEU A N 1
ATOM 3205 C CA . LEU A 1 417 ? -9.145 1.406 15.681 1.00 96.88 417 LEU A CA 1
ATOM 3206 C C . LEU A 1 417 ? -9.111 1.992 14.262 1.00 96.88 417 LEU A C 1
ATOM 3208 O O . LEU A 1 417 ? -9.349 1.277 13.287 1.00 96.88 417 LEU A O 1
ATOM 3212 N N . ASP A 1 418 ? -8.812 3.287 14.140 1.00 96.12 418 ASP A N 1
ATOM 3213 C CA . ASP A 1 418 ? -8.546 3.923 12.842 1.00 96.12 418 ASP A CA 1
ATOM 3214 C C . ASP A 1 418 ? -7.077 3.722 12.444 1.00 96.12 418 ASP A C 1
ATOM 3216 O O . ASP A 1 418 ? -6.181 4.375 12.996 1.00 96.12 418 ASP A O 1
ATOM 3220 N N . LEU A 1 419 ? -6.833 2.813 11.497 1.00 95.50 419 LEU A N 1
ATOM 3221 C CA . LEU A 1 419 ? -5.496 2.511 10.986 1.00 95.50 419 LEU A CA 1
ATOM 3222 C C . LEU A 1 419 ? -5.070 3.456 9.857 1.00 95.50 419 LEU A C 1
ATOM 3224 O O . LEU A 1 419 ? -3.874 3.725 9.730 1.00 95.50 419 LEU A O 1
ATOM 3228 N N . ASP A 1 420 ? -6.011 4.015 9.085 1.00 90.88 420 ASP A N 1
ATOM 3229 C CA . ASP A 1 420 ? -5.698 4.903 7.948 1.00 90.88 420 ASP A CA 1
ATOM 3230 C C . ASP A 1 420 ? -4.802 6.074 8.357 1.00 90.88 420 ASP A C 1
ATOM 3232 O O . ASP A 1 420 ? -3.959 6.537 7.585 1.00 90.88 420 ASP A O 1
ATOM 3236 N N . SER A 1 421 ? -4.968 6.526 9.599 1.00 83.25 421 SER A N 1
ATOM 3237 C CA . SER A 1 421 ? -4.194 7.610 10.190 1.00 83.25 421 SER A CA 1
ATOM 3238 C C . SER A 1 421 ? -2.685 7.339 10.300 1.00 83.25 421 SER A C 1
ATOM 3240 O O . SER A 1 421 ? -1.913 8.294 10.297 1.00 83.25 421 SER A O 1
ATOM 3242 N N . ALA A 1 422 ? -2.252 6.074 10.354 1.00 89.69 422 ALA A N 1
ATOM 3243 C CA . ALA A 1 422 ? -0.872 5.700 10.683 1.00 89.69 422 ALA A CA 1
ATOM 3244 C C . ALA A 1 422 ? -0.241 4.648 9.749 1.00 89.69 422 ALA A C 1
ATOM 3246 O O . ALA A 1 422 ? 0.984 4.544 9.702 1.00 89.69 422 ALA A O 1
ATOM 3247 N N . MET A 1 423 ? -1.031 3.912 8.957 1.00 91.19 423 MET A N 1
ATOM 3248 C CA . MET A 1 423 ? -0.515 2.892 8.023 1.00 91.19 423 MET A CA 1
ATOM 3249 C C . MET A 1 423 ? 0.549 3.434 7.067 1.00 91.19 423 MET A C 1
ATOM 3251 O O . MET A 1 423 ? 1.518 2.762 6.728 1.00 91.19 423 MET A O 1
ATOM 3255 N N . THR A 1 424 ? 0.343 4.661 6.590 1.00 85.19 424 THR A N 1
ATOM 3256 C CA . THR A 1 424 ? 1.242 5.273 5.617 1.00 85.19 424 THR A CA 1
ATOM 3257 C C . THR A 1 424 ? 2.633 5.553 6.208 1.00 85.19 424 THR A C 1
ATOM 3259 O O . THR A 1 424 ? 3.602 5.150 5.573 1.00 85.19 424 THR A O 1
ATOM 3262 N N . PRO A 1 425 ? 2.759 6.198 7.384 1.00 87.81 425 PRO A N 1
ATOM 3263 C CA . PRO A 1 425 ? 4.031 6.292 8.102 1.00 87.81 425 PRO A CA 1
ATOM 3264 C C . PRO A 1 425 ? 4.698 4.939 8.402 1.00 87.81 425 PRO A C 1
ATOM 3266 O O . PRO A 1 425 ? 5.883 4.785 8.128 1.00 87.81 425 PRO A O 1
ATOM 3269 N N . TYR A 1 426 ? 3.955 3.938 8.893 1.00 91.88 426 TYR A N 1
ATOM 3270 C CA . TYR A 1 426 ? 4.544 2.633 9.240 1.00 91.88 426 TYR A CA 1
ATOM 3271 C C . TYR A 1 426 ? 5.065 1.838 8.036 1.00 91.88 426 TYR A C 1
ATOM 3273 O O . TYR A 1 426 ? 5.949 1.000 8.200 1.00 91.88 426 TYR A O 1
ATOM 3281 N N . ALA A 1 427 ? 4.552 2.092 6.828 1.00 87.62 427 ALA A N 1
ATOM 3282 C CA . ALA A 1 427 ? 4.978 1.385 5.620 1.00 87.62 427 ALA A CA 1
ATOM 3283 C C . ALA A 1 427 ? 6.469 1.579 5.285 1.00 87.62 427 ALA A C 1
ATOM 3285 O O . ALA A 1 427 ? 7.062 0.697 4.667 1.00 87.62 427 ALA A O 1
ATOM 3286 N N . ASP A 1 428 ? 7.059 2.705 5.694 1.00 84.12 428 ASP A N 1
ATOM 3287 C CA . ASP A 1 428 ? 8.452 3.072 5.405 1.00 84.12 428 ASP A CA 1
ATOM 3288 C C . ASP A 1 428 ? 9.335 3.132 6.667 1.00 84.12 428 ASP A C 1
ATOM 3290 O O . ASP A 1 428 ? 10.503 3.515 6.578 1.00 84.12 428 ASP A O 1
ATOM 3294 N N . ALA A 1 429 ? 8.780 2.747 7.823 1.00 92.00 429 ALA A N 1
ATOM 3295 C CA . ALA A 1 429 ? 9.388 2.870 9.148 1.00 92.00 429 ALA A CA 1
ATOM 3296 C C . ALA A 1 429 ? 9.635 1.524 9.838 1.00 92.00 429 ALA A C 1
ATOM 3298 O O . ALA A 1 429 ? 9.493 0.461 9.232 1.00 92.00 429 ALA A O 1
ATOM 3299 N N . GLY A 1 430 ? 10.021 1.575 11.115 1.00 95.31 430 GLY A N 1
ATOM 3300 C CA . GLY A 1 430 ? 10.425 0.421 11.913 1.00 95.31 430 GLY A CA 1
ATOM 3301 C C . GLY A 1 430 ? 11.920 0.407 12.210 1.00 95.31 430 GLY A C 1
ATOM 3302 O O . GLY A 1 430 ? 12.472 -0.664 12.437 1.00 95.31 430 GLY A O 1
ATOM 3303 N N . PHE A 1 431 ? 12.601 1.558 12.173 1.00 96.94 431 PHE A N 1
ATOM 3304 C CA . PHE A 1 431 ? 14.035 1.679 12.478 1.00 96.94 431 PHE A CA 1
ATOM 3305 C C . PHE A 1 431 ? 14.316 2.471 13.757 1.00 96.94 431 PHE A C 1
ATOM 3307 O O . PHE A 1 431 ? 15.486 2.725 14.069 1.00 96.94 431 PHE A O 1
ATOM 3314 N N . CYS A 1 432 ? 13.283 2.843 14.525 1.00 96.31 432 CYS A N 1
ATOM 3315 C CA . CYS A 1 432 ? 13.485 3.392 15.862 1.00 96.31 432 CYS A CA 1
ATOM 3316 C C . CYS A 1 432 ? 14.203 2.371 16.758 1.00 96.31 432 CYS A C 1
ATOM 3318 O O . CYS A 1 432 ? 14.258 1.173 16.489 1.00 96.31 432 CYS A O 1
ATOM 3320 N N . ASP A 1 433 ? 14.790 2.845 17.851 1.00 96.06 433 ASP A N 1
ATOM 3321 C CA . ASP A 1 433 ? 15.645 2.028 18.712 1.00 96.06 433 ASP A CA 1
ATOM 3322 C C . ASP A 1 433 ? 14.978 0.772 19.288 1.00 96.06 433 ASP A C 1
ATOM 3324 O O . ASP A 1 433 ? 15.640 -0.258 19.438 1.00 96.06 433 ASP A O 1
ATOM 3328 N N . ALA A 1 434 ? 13.696 0.848 19.659 1.00 96.19 434 ALA A N 1
ATOM 3329 C CA . ALA A 1 434 ? 12.995 -0.304 20.219 1.00 96.19 434 ALA A CA 1
ATOM 3330 C C . ALA A 1 434 ? 12.756 -1.368 19.141 1.00 96.19 434 ALA A C 1
ATOM 3332 O O . ALA A 1 434 ? 13.088 -2.536 19.347 1.00 96.19 434 ALA A O 1
ATOM 3333 N N . ASP A 1 435 ? 12.253 -0.942 17.990 1.00 97.62 435 ASP A N 1
ATOM 3334 C CA . ASP A 1 435 ? 11.928 -1.790 16.850 1.00 97.62 435 ASP A CA 1
ATOM 3335 C C . ASP A 1 435 ? 13.183 -2.437 16.287 1.00 97.62 435 ASP A C 1
ATOM 3337 O O . ASP A 1 435 ? 13.245 -3.657 16.164 1.00 97.62 435 ASP A O 1
ATOM 3341 N N . TYR A 1 436 ? 14.242 -1.652 16.104 1.00 97.88 436 TYR A N 1
ATOM 3342 C CA . TYR A 1 436 ? 15.521 -2.142 15.618 1.00 97.88 436 TYR A CA 1
ATOM 3343 C C . TYR A 1 436 ? 16.116 -3.236 16.497 1.00 97.88 436 TYR A C 1
ATOM 3345 O O . TYR A 1 436 ? 16.525 -4.280 15.990 1.00 97.88 436 TYR A O 1
ATOM 3353 N N . ARG A 1 437 ? 16.087 -3.077 17.824 1.00 96.69 437 ARG A N 1
ATOM 3354 C CA . ARG A 1 437 ? 16.555 -4.135 18.733 1.00 96.69 437 ARG A CA 1
ATOM 3355 C C . ARG A 1 437 ? 15.710 -5.404 18.634 1.00 96.69 437 ARG A C 1
ATOM 3357 O O . ARG A 1 437 ? 16.273 -6.497 18.660 1.00 96.69 437 ARG A O 1
ATOM 3364 N N . VAL A 1 438 ? 14.386 -5.278 18.524 1.00 97.12 438 VAL A N 1
ATOM 3365 C CA . VAL A 1 438 ? 13.491 -6.438 18.391 1.00 97.12 438 VAL A CA 1
ATOM 3366 C C . VAL A 1 438 ? 13.701 -7.141 17.049 1.00 97.12 438 VAL A C 1
ATOM 3368 O O . VAL A 1 438 ? 13.853 -8.362 17.017 1.00 97.12 438 VAL A O 1
ATOM 3371 N N . GLY A 1 439 ? 13.787 -6.383 15.957 1.00 97.75 439 GLY A N 1
ATOM 3372 C CA . GLY A 1 439 ? 14.036 -6.921 14.626 1.00 97.75 439 GLY A CA 1
ATOM 3373 C C . GLY A 1 439 ? 15.385 -7.633 14.540 1.00 97.75 439 GLY A C 1
ATOM 3374 O O . GLY A 1 439 ? 15.445 -8.765 14.065 1.00 97.75 439 GLY A O 1
ATOM 3375 N N . LEU A 1 440 ? 16.456 -7.038 15.084 1.00 98.06 440 LEU A N 1
ATOM 3376 C CA . LEU A 1 440 ? 17.776 -7.675 15.148 1.00 98.06 440 LEU A CA 1
ATOM 3377 C C . LEU A 1 440 ? 17.769 -8.971 15.974 1.00 98.06 440 LEU A C 1
ATOM 3379 O O . LEU A 1 440 ? 18.418 -9.944 15.586 1.00 98.06 440 LEU A O 1
ATOM 3383 N N . ALA A 1 441 ? 17.025 -9.017 17.085 1.00 95.81 441 ALA A N 1
ATOM 3384 C CA . ALA A 1 441 ? 16.902 -10.229 17.895 1.00 95.81 441 ALA A CA 1
ATOM 3385 C C . ALA A 1 441 ? 16.262 -11.391 17.109 1.00 95.81 441 ALA A C 1
ATOM 3387 O O . ALA A 1 441 ? 16.663 -12.543 17.280 1.00 95.81 441 ALA A O 1
ATOM 3388 N N . GLY A 1 442 ? 15.332 -11.096 16.195 1.00 94.88 442 GLY A N 1
ATOM 3389 C CA . GLY A 1 442 ? 14.715 -12.089 15.309 1.00 94.88 442 GLY A CA 1
ATOM 3390 C C . GLY A 1 442 ? 15.615 -12.599 14.174 1.00 94.88 442 GLY A C 1
ATOM 3391 O O . GLY A 1 442 ? 15.283 -13.592 13.526 1.00 94.88 442 GLY A O 1
ATOM 3392 N N . LEU A 1 443 ? 16.777 -11.976 13.935 1.00 95.19 443 LEU A N 1
ATOM 3393 C CA . LEU A 1 443 ? 17.715 -12.404 12.889 1.00 95.19 443 LEU A CA 1
ATOM 3394 C C . LEU A 1 443 ? 18.585 -13.604 13.295 1.00 95.19 443 LEU A C 1
ATOM 3396 O O . LEU A 1 443 ? 19.245 -14.184 12.430 1.00 95.19 443 LEU A O 1
ATOM 3400 N N . GLY A 1 444 ? 18.609 -13.997 14.573 1.00 91.88 444 GLY A N 1
ATOM 3401 C CA . GLY A 1 444 ? 19.392 -15.152 15.038 1.00 91.88 444 GLY A CA 1
ATOM 3402 C C . GLY A 1 444 ? 20.890 -15.052 14.713 1.00 91.88 444 GLY A C 1
ATOM 3403 O O . GLY A 1 444 ? 21.507 -16.048 14.346 1.00 91.88 444 GLY A O 1
ATOM 3404 N N . LEU A 1 445 ? 21.450 -13.840 14.769 1.00 93.69 445 LEU A N 1
ATOM 3405 C CA . LEU A 1 445 ? 22.854 -13.567 14.453 1.00 93.69 445 LEU A CA 1
ATOM 3406 C C . LEU A 1 445 ? 23.781 -13.940 15.614 1.00 93.69 445 LEU A C 1
ATOM 3408 O O . LEU A 1 445 ? 23.378 -13.967 16.778 1.00 93.69 445 LEU A O 1
ATOM 3412 N N . GLU A 1 446 ? 25.057 -14.155 15.296 1.00 94.69 446 GLU A N 1
ATOM 3413 C CA . GLU A 1 446 ? 26.102 -14.278 16.310 1.00 94.69 446 GLU A CA 1
ATOM 3414 C C . GLU A 1 446 ? 26.220 -13.002 17.150 1.00 94.69 446 GLU A C 1
ATOM 3416 O O . GLU A 1 446 ? 26.024 -11.885 16.663 1.00 94.69 446 GLU A O 1
ATOM 3421 N N . ARG A 1 447 ? 26.611 -13.164 18.419 1.00 93.12 447 ARG A N 1
ATOM 3422 C CA . ARG A 1 447 ? 26.636 -12.066 19.392 1.00 93.12 447 ARG A CA 1
ATOM 3423 C C . ARG A 1 447 ? 27.481 -10.874 18.936 1.00 93.12 447 ARG A C 1
ATOM 3425 O O . ARG A 1 447 ? 27.027 -9.742 19.045 1.00 93.12 447 ARG A O 1
ATOM 3432 N N . ALA A 1 448 ? 28.671 -11.132 18.395 1.00 94.69 448 ALA A N 1
ATOM 3433 C CA . ALA A 1 448 ? 29.570 -10.077 17.932 1.00 94.69 448 ALA A CA 1
ATOM 3434 C C . ALA A 1 448 ? 28.954 -9.246 16.796 1.00 94.69 448 ALA A C 1
ATOM 3436 O O . ALA A 1 448 ? 29.135 -8.030 16.749 1.00 94.69 448 ALA A O 1
ATOM 3437 N N . GLU A 1 449 ? 28.208 -9.888 15.897 1.00 94.56 449 GLU A N 1
ATOM 3438 C CA . GLU A 1 449 ? 27.560 -9.197 14.787 1.00 94.56 449 GLU A CA 1
ATOM 3439 C C . GLU A 1 449 ? 26.319 -8.431 15.243 1.00 94.56 449 GLU A C 1
ATOM 3441 O O . GLU A 1 449 ? 26.099 -7.295 14.826 1.00 94.56 449 GLU A O 1
ATOM 3446 N N . LEU A 1 450 ? 25.555 -9.009 16.171 1.00 95.44 450 LEU A N 1
ATOM 3447 C CA . LEU A 1 450 ? 24.441 -8.331 16.821 1.00 95.44 450 LEU A CA 1
ATOM 3448 C C . LEU A 1 450 ? 24.897 -7.059 17.555 1.00 95.44 450 LEU A C 1
ATOM 3450 O O . LEU A 1 450 ? 24.262 -6.015 17.411 1.00 95.44 450 LEU A O 1
ATOM 3454 N N . ASP A 1 451 ? 26.000 -7.123 18.306 1.00 94.62 451 ASP A N 1
ATOM 3455 C CA . ASP A 1 451 ? 26.545 -5.975 19.041 1.00 94.62 451 ASP A CA 1
ATOM 3456 C C . ASP A 1 451 ? 27.012 -4.863 18.080 1.00 94.62 451 ASP A C 1
ATOM 3458 O O . ASP A 1 451 ? 26.722 -3.687 18.313 1.00 94.62 451 ASP A O 1
ATOM 3462 N N . ARG A 1 452 ? 27.652 -5.221 16.953 1.00 95.69 452 ARG A N 1
ATOM 3463 C CA . ARG A 1 452 ? 28.018 -4.261 15.893 1.00 95.69 452 ARG A CA 1
ATOM 3464 C C . ARG A 1 452 ? 26.796 -3.579 15.291 1.00 95.69 452 ARG A C 1
ATOM 3466 O O . ARG A 1 452 ? 26.775 -2.356 15.196 1.00 95.69 452 ARG A O 1
ATOM 3473 N N . LEU A 1 453 ? 25.789 -4.358 14.893 1.00 97.06 453 LEU A N 1
ATOM 3474 C CA . LEU A 1 453 ? 24.574 -3.821 14.282 1.00 97.06 453 LEU A CA 1
ATOM 3475 C C . LEU A 1 453 ? 23.791 -2.948 15.263 1.00 97.06 453 LEU A C 1
ATOM 3477 O O . LEU A 1 453 ? 23.279 -1.911 14.857 1.00 97.06 453 LEU A O 1
ATOM 3481 N N . THR A 1 454 ? 23.744 -3.319 16.544 1.00 96.12 454 THR A N 1
ATOM 3482 C CA . THR A 1 454 ? 23.054 -2.556 17.599 1.00 96.12 454 THR A CA 1
ATOM 3483 C C . THR A 1 454 ? 23.659 -1.163 17.797 1.00 96.12 454 THR A C 1
ATOM 3485 O O . THR A 1 454 ? 22.931 -0.223 18.108 1.00 96.12 454 THR A O 1
ATOM 3488 N N . ALA A 1 455 ? 24.969 -1.009 17.590 1.00 96.00 455 ALA A N 1
ATOM 3489 C CA . ALA A 1 455 ? 25.668 0.267 17.738 1.00 96.00 455 ALA A CA 1
ATOM 3490 C C . ALA A 1 455 ? 25.439 1.249 16.571 1.00 96.00 455 ALA A C 1
ATOM 3492 O O . ALA A 1 455 ? 25.906 2.388 16.632 1.00 96.00 455 ALA A O 1
ATOM 3493 N N . LEU A 1 456 ? 24.750 0.831 15.503 1.00 97.44 456 LEU A N 1
ATOM 3494 C CA . LEU A 1 456 ? 24.544 1.667 14.324 1.00 97.44 456 LEU A CA 1
ATOM 3495 C C . LEU A 1 456 ? 23.563 2.825 14.593 1.00 97.44 456 LEU A C 1
ATOM 3497 O O . LEU A 1 456 ? 22.472 2.598 15.142 1.00 97.44 456 LEU A O 1
ATOM 3501 N N . PRO A 1 457 ? 23.896 4.058 14.157 1.00 96.56 457 PRO A N 1
ATOM 3502 C CA . PRO A 1 457 ? 22.956 5.170 14.199 1.00 96.56 457 PRO A CA 1
ATOM 3503 C C . PRO A 1 457 ? 21.814 4.956 13.187 1.00 96.56 457 PRO A C 1
ATOM 3505 O O . PRO A 1 457 ? 22.035 4.292 12.172 1.00 96.56 457 PRO A O 1
ATOM 3508 N N . PRO A 1 458 ? 20.614 5.530 13.417 1.00 95.44 458 PRO A N 1
ATOM 3509 C CA . PRO A 1 458 ? 19.431 5.296 12.583 1.00 95.44 458 PRO A CA 1
ATOM 3510 C C . PRO A 1 458 ? 19.656 5.439 11.071 1.00 95.44 458 PRO A C 1
ATOM 3512 O O . PRO A 1 458 ? 19.276 4.550 10.317 1.00 95.44 458 PRO A O 1
ATOM 3515 N N . VAL A 1 459 ? 20.382 6.483 10.657 1.00 94.50 459 VAL A N 1
ATOM 3516 C CA . VAL A 1 459 ? 20.665 6.840 9.251 1.00 94.50 459 VAL A CA 1
ATOM 3517 C C . VAL A 1 459 ? 21.368 5.757 8.420 1.00 94.50 459 VAL A C 1
ATOM 3519 O O . VAL A 1 459 ? 21.315 5.805 7.201 1.00 94.50 459 VAL A O 1
ATOM 3522 N N . VAL A 1 460 ? 22.019 4.764 9.039 1.00 95.62 460 VAL A N 1
ATOM 3523 C CA . VAL A 1 460 ? 22.685 3.661 8.306 1.00 95.62 460 VAL A CA 1
ATOM 3524 C C . VAL A 1 460 ? 22.049 2.292 8.548 1.00 95.62 460 VAL A C 1
ATOM 3526 O O . VAL A 1 460 ? 22.539 1.291 8.021 1.00 95.62 460 VAL A O 1
ATOM 3529 N N . ARG A 1 461 ? 20.988 2.203 9.362 1.00 96.88 461 ARG A N 1
ATOM 3530 C CA . ARG A 1 461 ? 20.381 0.913 9.737 1.00 96.88 461 ARG A CA 1
ATOM 3531 C C . ARG A 1 461 ? 19.784 0.208 8.527 1.00 96.88 461 ARG A C 1
ATOM 3533 O O . ARG A 1 461 ? 20.092 -0.960 8.304 1.00 96.88 461 ARG A O 1
ATOM 3540 N N . TYR A 1 462 ? 18.973 0.922 7.751 1.00 95.38 462 TYR A N 1
ATOM 3541 C CA . TYR A 1 462 ? 18.314 0.379 6.567 1.00 95.38 462 TYR A CA 1
ATOM 3542 C C . TYR A 1 462 ? 19.321 -0.136 5.541 1.00 95.38 462 TYR A C 1
ATOM 3544 O O . TYR A 1 462 ? 19.324 -1.334 5.268 1.00 95.38 462 TYR A O 1
ATOM 3552 N N . ASP A 1 463 ? 20.225 0.726 5.064 1.00 92.69 463 ASP A N 1
ATOM 3553 C CA . ASP A 1 463 ? 21.230 0.368 4.056 1.00 92.69 463 ASP A CA 1
ATOM 3554 C C . ASP A 1 463 ? 22.088 -0.818 4.509 1.00 92.69 463 ASP A C 1
ATOM 3556 O O . ASP A 1 463 ? 22.369 -1.733 3.737 1.00 92.69 463 ASP A O 1
ATOM 3560 N N . THR A 1 464 ? 22.453 -0.875 5.795 1.00 95.50 464 THR A N 1
ATOM 3561 C CA . THR A 1 464 ? 23.229 -2.006 6.319 1.00 95.50 464 THR A CA 1
ATOM 3562 C C . THR A 1 464 ? 22.445 -3.320 6.262 1.00 95.50 464 THR A C 1
ATOM 3564 O O . THR A 1 464 ? 23.016 -4.364 5.938 1.00 95.50 464 THR A O 1
ATOM 3567 N N . LEU A 1 465 ? 21.147 -3.305 6.583 1.00 96.12 465 LEU A N 1
ATOM 3568 C CA . LEU A 1 465 ? 20.298 -4.495 6.494 1.00 96.12 465 LEU A CA 1
ATOM 3569 C C . LEU A 1 465 ? 19.964 -4.860 5.040 1.00 96.12 465 LEU A C 1
ATOM 3571 O O . LEU A 1 465 ? 19.880 -6.052 4.731 1.00 96.12 465 LEU A O 1
ATOM 3575 N N . LEU A 1 466 ? 19.801 -3.863 4.166 1.00 93.69 466 LEU A N 1
ATOM 3576 C CA . LEU A 1 466 ? 19.565 -4.004 2.728 1.00 93.69 466 LEU A CA 1
ATOM 3577 C C . LEU A 1 466 ? 20.732 -4.741 2.068 1.00 93.69 466 LEU A C 1
ATOM 3579 O O . LEU A 1 466 ? 20.544 -5.813 1.492 1.00 93.69 466 LEU A O 1
ATOM 3583 N N . GLU A 1 467 ? 21.950 -4.226 2.240 1.00 92.12 467 GLU A N 1
ATOM 3584 C CA . GLU A 1 467 ? 23.168 -4.772 1.628 1.00 92.12 467 GLU A CA 1
ATOM 3585 C C . GLU A 1 467 ? 23.520 -6.177 2.118 1.00 92.12 467 GLU A C 1
ATOM 3587 O O . GLU A 1 467 ? 24.216 -6.938 1.445 1.00 92.12 467 GLU A O 1
ATOM 3592 N N . ARG A 1 468 ? 23.010 -6.555 3.288 1.00 93.50 468 ARG A N 1
ATOM 3593 C CA . ARG A 1 468 ? 23.199 -7.889 3.864 1.00 93.50 468 ARG A CA 1
ATOM 3594 C C . ARG A 1 468 ? 22.059 -8.857 3.576 1.00 93.50 468 ARG A C 1
ATOM 3596 O O . ARG A 1 468 ? 22.157 -10.012 3.977 1.00 93.50 468 ARG A O 1
ATOM 3603 N N . GLY A 1 469 ? 20.991 -8.409 2.913 1.00 94.62 469 GLY A N 1
ATOM 3604 C CA . GLY A 1 469 ? 19.812 -9.234 2.635 1.00 94.62 469 GLY A CA 1
ATOM 3605 C C . GLY A 1 469 ? 19.024 -9.621 3.893 1.00 94.62 469 GLY A C 1
ATOM 3606 O O . GLY A 1 469 ? 18.353 -10.650 3.927 1.00 94.62 469 GLY A O 1
ATOM 3607 N N . PHE A 1 470 ? 19.102 -8.816 4.957 1.00 96.56 470 PHE A N 1
ATOM 3608 C CA . PHE A 1 470 ? 18.452 -9.102 6.243 1.00 96.56 470 PHE A CA 1
ATOM 3609 C C . PHE A 1 470 ? 17.058 -8.488 6.388 1.00 96.56 470 PHE A C 1
ATOM 3611 O O . PHE A 1 470 ? 16.306 -8.919 7.263 1.00 96.56 470 PHE A O 1
ATOM 3618 N N . LEU A 1 471 ? 16.686 -7.533 5.532 1.00 95.50 471 LEU A N 1
ATOM 3619 C CA . LEU A 1 471 ? 15.424 -6.792 5.634 1.00 95.50 471 LEU A CA 1
ATOM 3620 C C . LEU A 1 471 ? 14.176 -7.685 5.674 1.00 95.50 471 LEU A C 1
ATOM 3622 O O . LEU A 1 471 ? 13.292 -7.437 6.488 1.00 95.50 471 LEU A O 1
ATOM 3626 N N . ALA A 1 472 ? 14.113 -8.748 4.866 1.00 94.06 472 ALA A N 1
ATOM 3627 C CA . ALA A 1 472 ? 12.957 -9.648 4.857 1.00 94.06 472 ALA A CA 1
ATOM 3628 C C . ALA A 1 472 ? 12.714 -10.272 6.239 1.00 94.06 472 ALA A C 1
ATOM 3630 O O . ALA A 1 472 ? 11.643 -10.138 6.824 1.00 94.06 472 ALA A O 1
ATOM 3631 N N . ARG A 1 473 ? 13.755 -10.893 6.803 1.00 95.94 473 ARG A N 1
ATOM 3632 C CA . ARG A 1 473 ? 13.705 -11.536 8.125 1.00 95.94 473 ARG A CA 1
ATOM 3633 C C . ARG A 1 473 ? 13.493 -10.520 9.244 1.00 95.94 473 ARG A C 1
ATOM 3635 O O . ARG A 1 473 ? 12.813 -10.826 10.219 1.00 95.94 473 ARG A O 1
ATOM 3642 N N . TYR A 1 474 ? 14.060 -9.327 9.091 1.00 97.69 474 TYR A N 1
ATOM 3643 C CA . TYR A 1 474 ? 13.901 -8.219 10.022 1.00 97.69 474 TYR A CA 1
ATOM 3644 C C . TYR A 1 474 ? 12.434 -7.777 10.123 1.00 97.69 474 TYR A C 1
ATOM 3646 O O . TYR A 1 474 ? 11.875 -7.798 11.217 1.00 97.69 474 TYR A O 1
ATOM 3654 N N . PHE A 1 475 ? 11.776 -7.464 9.002 1.00 96.19 475 PHE A N 1
ATOM 3655 C CA . PHE A 1 475 ? 10.368 -7.050 9.011 1.00 96.19 475 PHE A CA 1
ATOM 3656 C C . PHE A 1 475 ? 9.427 -8.171 9.466 1.00 96.19 475 PHE A C 1
ATOM 3658 O O . PHE A 1 475 ? 8.501 -7.901 10.231 1.00 96.19 475 PHE A O 1
ATOM 3665 N N . THR A 1 476 ? 9.704 -9.430 9.103 1.00 95.62 476 THR A N 1
ATOM 3666 C CA . THR A 1 476 ? 8.977 -10.586 9.654 1.00 95.62 476 THR A CA 1
ATOM 3667 C C . THR A 1 476 ? 9.093 -10.647 11.181 1.00 95.62 476 THR A C 1
ATOM 3669 O O . THR A 1 476 ? 8.109 -10.918 11.867 1.00 95.62 476 THR A O 1
ATOM 3672 N N . ALA A 1 477 ? 10.274 -10.371 11.745 1.00 97.81 477 ALA A N 1
ATOM 3673 C CA . ALA A 1 477 ? 10.462 -10.341 13.193 1.00 97.81 477 ALA A CA 1
ATOM 3674 C C . ALA A 1 477 ? 9.672 -9.206 13.867 1.00 97.81 477 ALA A C 1
ATOM 3676 O O . ALA A 1 477 ? 9.071 -9.436 14.919 1.00 97.81 477 ALA A O 1
ATOM 3677 N N . LEU A 1 478 ? 9.618 -8.015 13.257 1.00 98.38 478 LEU A N 1
ATOM 3678 C CA . LEU A 1 478 ? 8.797 -6.908 13.763 1.00 98.38 478 LEU A CA 1
ATOM 3679 C C . LEU A 1 478 ? 7.307 -7.277 13.773 1.00 98.38 478 LEU A C 1
ATOM 3681 O O . LEU A 1 478 ? 6.636 -7.142 14.797 1.00 98.38 478 LEU A O 1
ATOM 3685 N N . GLU A 1 479 ? 6.801 -7.806 12.659 1.00 97.88 479 GLU A N 1
ATOM 3686 C CA . GLU A 1 479 ? 5.409 -8.243 12.519 1.00 97.88 479 GLU A CA 1
ATOM 3687 C C . GLU A 1 479 ? 5.038 -9.325 13.553 1.00 97.88 479 GLU A C 1
ATOM 3689 O O . GLU A 1 479 ? 3.965 -9.284 14.168 1.00 97.88 479 GLU A O 1
ATOM 3694 N N . ASN A 1 480 ? 5.935 -10.293 13.787 1.00 98.25 480 ASN A N 1
ATOM 3695 C CA . ASN A 1 480 ? 5.786 -11.335 14.812 1.00 98.25 480 ASN A CA 1
ATOM 3696 C C . ASN A 1 480 ? 5.681 -10.739 16.212 1.00 98.25 480 ASN A C 1
ATOM 3698 O O . ASN A 1 480 ? 4.728 -11.038 16.934 1.00 98.25 480 ASN A O 1
ATOM 3702 N N . ALA A 1 481 ? 6.579 -9.823 16.561 1.00 98.56 481 ALA A N 1
ATOM 3703 C CA . ALA A 1 481 ? 6.561 -9.177 17.865 1.00 98.56 481 ALA A CA 1
ATOM 3704 C C . ALA A 1 481 ? 5.291 -8.336 18.097 1.00 98.56 481 ALA A C 1
ATOM 3706 O O . ALA A 1 481 ? 4.746 -8.330 19.206 1.00 98.56 481 ALA A O 1
ATOM 3707 N N . VAL A 1 482 ? 4.775 -7.649 17.070 1.00 98.62 482 VAL A N 1
ATOM 3708 C CA . VAL A 1 482 ? 3.495 -6.929 17.182 1.00 98.62 482 VAL A CA 1
ATOM 3709 C C . VAL A 1 482 ? 2.344 -7.906 17.392 1.00 98.62 482 VAL A C 1
ATOM 3711 O O . VAL A 1 482 ? 1.521 -7.682 18.280 1.00 98.62 482 VAL A O 1
ATOM 3714 N N . ALA A 1 483 ? 2.298 -9.004 16.634 1.00 98.56 483 ALA A N 1
ATOM 3715 C CA . ALA A 1 483 ? 1.248 -10.013 16.762 1.00 98.56 483 ALA A CA 1
ATOM 3716 C C . ALA A 1 483 ? 1.220 -10.670 18.150 1.00 98.56 483 ALA A C 1
ATOM 3718 O O . ALA A 1 483 ? 0.143 -10.884 18.714 1.00 98.56 483 ALA A O 1
ATOM 3719 N N . GLU A 1 484 ? 2.381 -10.930 18.748 1.00 98.19 484 GLU A N 1
ATOM 3720 C CA . GLU A 1 484 ? 2.483 -11.437 20.120 1.00 98.19 484 GLU A CA 1
ATOM 3721 C C . GLU A 1 484 ? 1.905 -10.442 21.138 1.00 98.19 484 GLU A C 1
ATOM 3723 O O . GLU A 1 484 ? 1.067 -10.800 21.974 1.00 98.19 484 GLU A O 1
ATOM 3728 N N . ARG A 1 485 ? 2.284 -9.160 21.040 1.00 98.19 485 ARG A N 1
ATOM 3729 C CA . ARG A 1 485 ? 1.765 -8.108 21.932 1.00 98.19 485 ARG A CA 1
ATOM 3730 C C . ARG A 1 485 ? 0.267 -7.879 21.748 1.00 98.19 485 ARG A C 1
ATOM 3732 O O . ARG A 1 485 ? -0.461 -7.721 22.731 1.00 98.19 485 ARG A O 1
ATOM 3739 N N . ALA A 1 486 ? -0.203 -7.910 20.507 1.00 98.31 486 ALA A N 1
ATOM 3740 C CA . ALA A 1 486 ? -1.612 -7.832 20.156 1.00 98.31 486 ALA A CA 1
ATOM 3741 C C . ALA A 1 486 ? -2.406 -9.024 20.716 1.00 98.31 486 ALA A C 1
ATOM 3743 O O . ALA A 1 486 ? -3.474 -8.827 21.293 1.00 98.31 486 ALA A O 1
ATOM 3744 N N . THR A 1 487 ? -1.857 -10.240 20.668 1.00 98.06 487 THR A N 1
ATOM 3745 C CA . THR A 1 487 ? -2.470 -11.442 21.261 1.00 98.06 487 THR A CA 1
ATOM 3746 C C . THR A 1 487 ? -2.613 -11.323 22.782 1.00 98.06 487 THR A C 1
ATOM 3748 O O . THR A 1 487 ? -3.660 -11.660 23.353 1.00 98.06 487 THR A O 1
ATOM 3751 N N . ALA A 1 488 ? -1.588 -10.799 23.459 1.00 97.25 488 ALA A N 1
ATOM 3752 C CA . ALA A 1 488 ? -1.651 -10.523 24.893 1.00 97.25 488 ALA A CA 1
ATOM 3753 C C . ALA A 1 488 ? -2.730 -9.472 25.215 1.00 97.25 488 ALA A C 1
ATOM 3755 O O . ALA A 1 488 ? -3.555 -9.676 26.109 1.00 97.25 488 ALA A O 1
ATOM 3756 N N . MET A 1 489 ? -2.789 -8.387 24.436 1.00 96.94 489 MET A N 1
ATOM 3757 C CA . MET A 1 489 ? -3.816 -7.349 24.572 1.00 96.94 489 MET A CA 1
ATOM 3758 C C . MET A 1 489 ? -5.229 -7.897 24.341 1.00 96.94 489 MET A C 1
ATOM 3760 O O . MET A 1 489 ? -6.121 -7.633 25.147 1.00 96.94 489 MET A O 1
ATOM 3764 N N . ARG A 1 490 ? -5.435 -8.719 23.305 1.00 96.50 490 ARG A N 1
ATOM 3765 C CA . ARG A 1 490 ? -6.703 -9.417 23.049 1.00 96.50 490 ARG A CA 1
ATOM 3766 C C . ARG A 1 490 ? -7.150 -10.219 24.261 1.00 96.50 490 ARG A C 1
ATOM 3768 O O . ARG A 1 490 ? -8.305 -10.128 24.665 1.00 96.50 490 ARG A O 1
ATOM 3775 N N . THR A 1 491 ? -6.234 -10.992 24.841 1.00 95.94 491 THR A N 1
ATOM 3776 C CA . THR A 1 491 ? -6.509 -11.826 26.018 1.00 95.94 491 THR A CA 1
ATOM 3777 C C . THR A 1 491 ? -6.942 -10.972 27.209 1.00 95.94 491 THR A C 1
ATOM 3779 O O . THR A 1 491 ? -7.892 -11.314 27.908 1.00 95.94 491 THR A O 1
ATOM 3782 N N . GLU A 1 492 ? -6.291 -9.831 27.432 1.00 94.69 492 GLU A N 1
ATOM 3783 C CA . GLU A 1 492 ? -6.676 -8.891 28.490 1.00 94.69 492 GLU A CA 1
ATOM 3784 C C . GLU A 1 492 ? -8.052 -8.272 28.271 1.00 94.69 492 GLU A C 1
ATOM 3786 O O . GLU A 1 492 ? -8.831 -8.174 29.216 1.00 94.69 492 GLU A O 1
ATOM 3791 N N . VAL A 1 493 ? -8.354 -7.867 27.039 1.00 93.81 493 VAL A N 1
ATOM 3792 C CA . VAL A 1 493 ? -9.635 -7.249 26.684 1.00 93.81 493 VAL A CA 1
ATOM 3793 C C . VAL A 1 493 ? -10.770 -8.276 26.765 1.00 93.81 493 VAL A C 1
ATOM 3795 O O . VAL A 1 493 ? -11.804 -7.987 27.360 1.00 93.81 493 VAL A O 1
ATOM 3798 N N . ARG A 1 494 ? -10.555 -9.517 26.309 1.00 92.81 494 ARG A N 1
ATOM 3799 C CA . ARG A 1 494 ? -11.539 -10.609 26.432 1.00 92.81 494 ARG A CA 1
ATOM 3800 C C . ARG A 1 494 ? -11.821 -11.030 27.872 1.00 92.81 494 ARG A C 1
ATOM 3802 O O . ARG A 1 494 ? -12.930 -11.452 28.168 1.00 92.81 494 ARG A O 1
ATOM 3809 N N . ARG A 1 495 ? -10.867 -10.877 28.798 1.00 92.75 495 ARG A N 1
ATOM 3810 C CA . ARG A 1 495 ? -11.144 -11.080 30.235 1.00 92.75 495 ARG A CA 1
ATOM 3811 C C . ARG A 1 495 ? -12.138 -10.061 30.793 1.00 92.75 495 ARG A C 1
ATOM 3813 O O . ARG A 1 495 ? -12.793 -10.354 31.785 1.00 92.75 495 ARG A O 1
ATOM 3820 N N . LEU A 1 496 ? -12.212 -8.870 30.199 1.00 89.44 496 LEU A N 1
ATOM 3821 C CA . LEU A 1 496 ? -13.187 -7.844 30.571 1.00 89.44 496 LEU A CA 1
ATOM 3822 C C . LEU A 1 496 ? -14.528 -8.079 29.869 1.00 89.44 496 LEU A C 1
ATOM 3824 O O . LEU A 1 496 ? -15.570 -7.853 30.472 1.00 89.44 496 LEU A O 1
ATOM 3828 N N . HIS A 1 497 ? -14.488 -8.533 28.614 1.00 88.56 497 HIS A N 1
ATOM 3829 C CA . HIS A 1 497 ? -15.669 -8.759 27.790 1.00 88.56 497 HIS A CA 1
ATOM 3830 C C . HIS A 1 497 ? -15.446 -9.955 26.837 1.00 88.56 497 HIS A C 1
ATOM 3832 O O . HIS A 1 497 ? -14.854 -9.771 25.772 1.00 88.56 497 HIS A O 1
ATOM 3838 N N . PRO A 1 498 ? -15.885 -11.182 27.188 1.00 88.75 498 PRO A N 1
ATOM 3839 C CA . PRO A 1 498 ? -15.535 -12.406 26.453 1.00 88.75 498 PRO A CA 1
ATOM 3840 C C . PRO A 1 498 ? -15.856 -12.381 24.954 1.00 88.75 498 PRO A C 1
ATOM 3842 O O . PRO A 1 498 ? -15.033 -12.812 24.148 1.00 88.75 498 PRO A O 1
ATOM 3845 N N . ASP A 1 499 ? -16.991 -11.786 24.577 1.00 87.69 499 ASP A N 1
ATOM 3846 C CA . ASP A 1 499 ? -17.479 -11.738 23.190 1.00 87.69 499 ASP A CA 1
ATOM 3847 C C . ASP A 1 499 ? -17.015 -10.501 22.402 1.00 87.69 499 ASP A C 1
ATOM 3849 O O . ASP A 1 499 ? -17.544 -10.202 21.324 1.00 87.69 499 ASP A O 1
ATOM 3853 N N . VAL A 1 500 ? -16.047 -9.750 22.941 1.00 91.31 500 VAL A N 1
ATOM 3854 C CA . VAL A 1 500 ? -15.539 -8.521 22.316 1.00 91.31 500 VAL A CA 1
ATOM 3855 C C . VAL A 1 500 ? -14.857 -8.823 20.983 1.00 91.31 500 VAL A C 1
ATOM 3857 O O . VAL A 1 500 ? -14.016 -9.721 20.864 1.00 91.31 500 VAL A O 1
ATOM 3860 N N . ARG A 1 501 ? -15.211 -8.039 19.966 1.00 94.44 501 ARG A N 1
ATOM 3861 C CA . ARG A 1 501 ? -14.596 -8.079 18.634 1.00 94.44 501 ARG A CA 1
ATOM 3862 C C . ARG A 1 501 ? -13.730 -6.850 18.393 1.00 94.44 501 ARG A C 1
ATOM 3864 O O . ARG A 1 501 ? -13.821 -5.859 19.112 1.00 94.44 501 ARG A O 1
ATOM 3871 N N . PHE A 1 502 ? -12.902 -6.916 17.360 1.00 97.31 502 PHE A N 1
ATOM 3872 C CA . PHE A 1 502 ? -12.013 -5.825 16.975 1.00 97.31 502 PHE A CA 1
ATOM 3873 C C . PHE A 1 502 ? -12.384 -5.342 15.582 1.00 97.31 502 PHE A C 1
ATOM 3875 O O . PHE A 1 502 ? -12.451 -6.147 14.654 1.00 97.31 502 PHE A O 1
ATOM 3882 N N . ALA A 1 503 ? -12.660 -4.049 15.455 1.00 97.56 503 ALA A N 1
ATOM 3883 C CA . ALA A 1 503 ? -12.987 -3.408 14.192 1.00 97.56 503 ALA A CA 1
ATOM 3884 C C . ALA A 1 503 ? -11.864 -2.458 13.769 1.00 97.56 503 ALA A C 1
ATOM 3886 O O . ALA A 1 503 ? -11.296 -1.746 14.593 1.00 97.56 503 ALA A O 1
ATOM 3887 N N . PHE A 1 504 ? -11.558 -2.421 12.480 1.00 97.69 504 PHE A N 1
ATOM 3888 C CA . PHE A 1 504 ? -10.488 -1.600 11.931 1.00 97.69 504 PHE A CA 1
ATOM 3889 C C . PHE A 1 504 ? -11.004 -0.833 10.731 1.00 97.69 504 PHE A C 1
ATOM 3891 O O . PHE A 1 504 ? -11.519 -1.433 9.785 1.00 97.69 504 PHE A O 1
ATOM 3898 N N . ARG A 1 505 ? -10.835 0.487 10.750 1.00 96.62 505 ARG A N 1
ATOM 3899 C CA . ARG A 1 505 ? -10.969 1.291 9.538 1.00 96.62 505 ARG A CA 1
ATOM 3900 C C . ARG A 1 505 ? -9.624 1.352 8.839 1.00 96.62 505 ARG A C 1
ATOM 3902 O O . ARG A 1 505 ? -8.657 1.852 9.409 1.00 96.62 505 ARG A O 1
ATOM 3909 N N . ALA A 1 506 ? -9.602 0.836 7.619 1.00 94.50 506 ALA A N 1
ATOM 3910 C CA . ALA A 1 506 ? -8.460 0.868 6.726 1.00 94.50 506 ALA A CA 1
ATOM 3911 C C . ALA A 1 506 ? -8.992 0.964 5.290 1.00 94.50 506 ALA A C 1
ATOM 3913 O O . ALA A 1 506 ? -9.298 -0.047 4.661 1.00 94.50 506 ALA A O 1
ATOM 3914 N N . THR A 1 507 ? -9.183 2.177 4.770 1.00 88.12 507 THR A N 1
ATOM 3915 C CA . THR A 1 507 ? -9.762 2.390 3.433 1.00 88.12 507 THR A CA 1
ATOM 3916 C C . THR A 1 507 ? -8.967 1.681 2.339 1.00 88.12 507 THR A C 1
ATOM 3918 O O . THR A 1 507 ? -9.568 1.211 1.370 1.00 88.12 507 THR A O 1
ATOM 3921 N N . THR A 1 508 ? -7.653 1.530 2.517 1.00 88.88 508 THR A N 1
ATOM 3922 C CA . THR A 1 508 ? -6.809 0.615 1.734 1.00 88.88 508 THR A CA 1
ATOM 3923 C C . THR A 1 508 ? -6.448 -0.629 2.546 1.00 88.88 508 THR A C 1
ATOM 3925 O O . THR A 1 508 ? -6.247 -0.489 3.752 1.00 88.88 508 THR A O 1
ATOM 3928 N N . PRO A 1 509 ? -6.277 -1.809 1.921 1.00 91.56 509 PRO A N 1
ATOM 3929 C CA . PRO A 1 509 ? -5.819 -3.010 2.617 1.00 91.56 509 PRO A CA 1
ATOM 3930 C C . PRO A 1 509 ? -4.544 -2.760 3.447 1.00 91.56 509 PRO A C 1
ATOM 3932 O O . PRO A 1 509 ? -3.540 -2.297 2.888 1.00 91.56 509 PRO A O 1
ATOM 3935 N N . PRO A 1 510 ? -4.560 -3.047 4.764 1.00 94.75 510 PRO A N 1
ATOM 3936 C CA . PRO A 1 510 ? -3.362 -3.060 5.597 1.00 94.75 510 PRO A CA 1
ATOM 3937 C C . PRO A 1 510 ? -2.250 -3.911 4.989 1.00 94.75 510 PRO A C 1
ATOM 3939 O O . PRO A 1 510 ? -2.497 -5.022 4.523 1.00 94.75 510 PRO A O 1
ATOM 3942 N N . ALA A 1 511 ? -1.037 -3.363 4.956 1.00 92.44 511 ALA A N 1
ATOM 3943 C CA . ALA A 1 511 ? 0.114 -4.012 4.321 1.00 92.44 511 ALA A CA 1
ATOM 3944 C C . ALA A 1 511 ? 1.470 -3.596 4.928 1.00 92.44 511 ALA A C 1
ATOM 3946 O O . ALA A 1 511 ? 2.519 -4.034 4.466 1.00 92.44 511 ALA A O 1
ATOM 3947 N N . ASP A 1 512 ? 1.467 -2.718 5.931 1.00 94.38 512 ASP A N 1
ATOM 3948 C CA . ASP A 1 512 ? 2.630 -2.423 6.764 1.00 94.38 512 ASP A CA 1
ATOM 3949 C C . ASP A 1 512 ? 2.768 -3.461 7.887 1.00 94.38 512 ASP A C 1
ATOM 3951 O O . ASP A 1 512 ? 1.781 -4.037 8.354 1.00 94.38 512 ASP A O 1
ATOM 3955 N N . TRP A 1 513 ? 4.004 -3.679 8.335 1.00 95.62 513 TRP A N 1
ATOM 3956 C CA . TRP A 1 513 ? 4.355 -4.701 9.326 1.00 95.62 513 TRP A CA 1
ATOM 3957 C C . TRP A 1 513 ? 3.606 -4.520 10.660 1.00 95.62 513 TRP A C 1
ATOM 3959 O O . TRP A 1 513 ? 3.260 -5.505 11.316 1.00 95.62 513 TRP A O 1
ATOM 3969 N N . PHE A 1 514 ? 3.307 -3.275 11.052 1.00 97.12 514 PHE A N 1
ATOM 3970 C CA . PHE A 1 514 ? 2.614 -2.974 12.303 1.00 97.12 514 PHE A CA 1
ATOM 3971 C C . PHE A 1 514 ? 1.129 -3.340 12.214 1.00 97.12 514 PHE A C 1
ATOM 3973 O O . PHE A 1 514 ? 0.614 -4.088 13.047 1.00 97.12 514 PHE A O 1
ATOM 3980 N N . SER A 1 515 ? 0.434 -2.869 11.180 1.00 96.81 515 SER A N 1
ATOM 3981 C CA . SER A 1 515 ? -0.995 -3.132 10.994 1.00 96.81 515 SER A CA 1
ATOM 3982 C C . SER A 1 515 ? -1.279 -4.608 10.705 1.00 96.81 515 SER A C 1
ATOM 3984 O O . SER A 1 515 ? -2.239 -5.156 11.249 1.00 96.81 515 SER A O 1
ATOM 3986 N N . ILE A 1 516 ? -0.429 -5.281 9.919 1.00 96.81 516 ILE A N 1
ATOM 3987 C CA . ILE A 1 516 ? -0.512 -6.735 9.698 1.00 96.81 516 ILE A CA 1
ATOM 3988 C C . ILE A 1 516 ? -0.320 -7.489 11.019 1.00 96.81 516 ILE A C 1
ATOM 3990 O O . ILE A 1 516 ? -1.148 -8.333 11.371 1.00 96.81 516 ILE A O 1
ATOM 3994 N N . GLY A 1 517 ? 0.707 -7.137 11.802 1.00 97.88 517 GLY A N 1
ATOM 3995 C CA . GLY A 1 517 ? 0.935 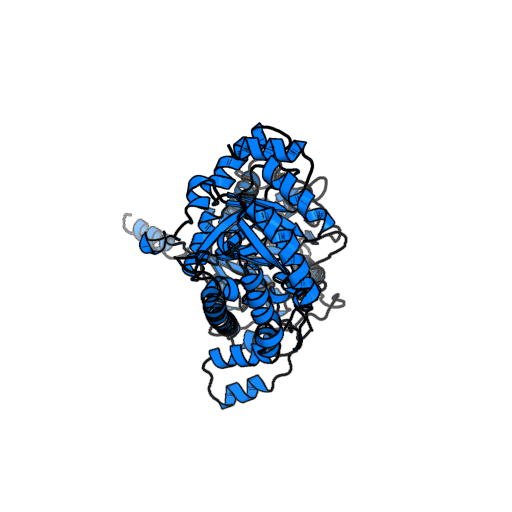-7.731 13.118 1.00 97.88 517 GLY A CA 1
ATOM 3996 C C . GLY A 1 517 ? -0.251 -7.530 14.069 1.00 97.88 517 GLY A C 1
ATOM 3997 O O . GLY A 1 517 ? -0.680 -8.476 14.733 1.00 97.88 517 GLY A O 1
ATOM 3998 N N . LEU A 1 518 ? -0.838 -6.327 14.100 1.00 97.94 518 LEU A N 1
ATOM 3999 C CA . LEU A 1 518 ? -2.025 -6.029 14.907 1.00 97.94 518 LEU A CA 1
ATOM 4000 C C . LEU A 1 518 ? -3.220 -6.895 14.505 1.00 97.94 518 LEU A C 1
ATOM 4002 O O . LEU A 1 518 ? -3.839 -7.516 15.371 1.00 97.94 518 LEU A O 1
ATOM 4006 N N . LEU A 1 519 ? -3.538 -6.950 13.208 1.00 97.75 519 LEU A N 1
ATOM 4007 C CA . LEU A 1 519 ? -4.641 -7.760 12.694 1.00 97.75 519 LEU A CA 1
ATOM 4008 C C . LEU A 1 519 ? -4.444 -9.237 13.035 1.00 97.75 519 LEU A C 1
ATOM 4010 O O . LEU A 1 519 ? -5.384 -9.883 13.502 1.00 97.75 519 LEU A O 1
ATOM 4014 N N . ARG A 1 520 ? -3.223 -9.759 12.878 1.00 97.81 520 ARG A N 1
ATOM 4015 C CA . ARG A 1 520 ? -2.908 -11.158 13.183 1.00 97.81 520 ARG A CA 1
ATOM 4016 C C . ARG A 1 520 ? -3.091 -11.478 14.664 1.00 97.81 520 ARG A C 1
ATOM 4018 O O . ARG A 1 520 ? -3.707 -12.480 15.002 1.00 97.81 520 ARG A O 1
ATOM 4025 N N . GLY A 1 521 ? -2.612 -10.620 15.564 1.00 97.81 521 GLY A N 1
ATOM 4026 C CA . GLY A 1 521 ? -2.749 -10.868 17.004 1.00 97.81 521 GLY A CA 1
ATOM 4027 C C . GLY A 1 521 ? -4.157 -10.623 17.563 1.00 97.81 521 GLY A C 1
ATOM 4028 O O . GLY A 1 521 ? -4.556 -11.252 18.547 1.00 97.81 521 GLY A O 1
ATOM 4029 N N . LEU A 1 522 ? -4.934 -9.719 16.956 1.00 97.50 522 LEU A N 1
ATOM 4030 C CA . LEU A 1 522 ? -6.286 -9.376 17.417 1.00 97.50 522 LEU A CA 1
ATOM 4031 C C . LEU A 1 522 ? -7.381 -10.267 16.813 1.00 97.50 522 LEU A C 1
ATOM 4033 O O . LEU A 1 522 ? -8.438 -10.413 17.430 1.00 97.50 522 LEU A O 1
ATOM 4037 N N . SER A 1 523 ? -7.133 -10.917 15.674 1.00 95.88 523 SER A N 1
ATOM 4038 C CA . SER A 1 523 ? -8.096 -11.816 15.025 1.00 95.88 523 SER A CA 1
ATOM 4039 C C . SER A 1 523 ? -7.968 -13.282 15.447 1.00 95.88 523 SER A C 1
ATOM 4041 O O . SER A 1 523 ? -6.905 -13.754 15.840 1.00 95.88 523 SER A O 1
ATOM 4043 N N . SER A 1 524 ? -9.079 -14.017 15.395 1.00 93.25 524 SER A N 1
ATOM 4044 C CA . SER A 1 524 ? -9.127 -15.478 15.549 1.00 93.25 524 SER A CA 1
ATOM 4045 C C . SER A 1 524 ? -10.324 -16.050 14.790 1.00 93.25 524 SER A C 1
ATOM 4047 O O . SER A 1 524 ? -11.288 -15.322 14.568 1.00 93.25 524 SER A O 1
ATOM 4049 N N . HIS A 1 525 ? -10.347 -17.355 14.504 1.00 90.75 525 HIS A N 1
ATOM 4050 C CA . HIS A 1 525 ? -11.506 -18.003 13.864 1.00 90.75 525 HIS A CA 1
ATOM 4051 C C . HIS A 1 525 ? -12.829 -17.767 14.606 1.00 90.75 525 HIS A C 1
ATOM 4053 O O . HIS A 1 525 ? -13.838 -17.471 13.975 1.00 90.75 525 HIS A O 1
ATOM 4059 N N . GLU A 1 526 ? -12.821 -17.799 15.941 1.00 89.94 526 GLU A N 1
ATOM 4060 C CA . GLU A 1 526 ? -14.015 -17.563 16.774 1.00 89.94 526 GLU A CA 1
ATOM 4061 C C . GLU A 1 526 ? -14.475 -16.096 16.808 1.00 89.94 526 GLU A C 1
ATOM 4063 O O . GLU A 1 526 ? -15.628 -15.795 17.118 1.00 89.94 526 GLU A O 1
ATOM 4068 N N . ALA A 1 527 ? -13.571 -15.162 16.511 1.00 91.44 527 ALA A N 1
ATOM 4069 C CA . ALA A 1 527 ? -13.854 -13.733 16.529 1.00 91.44 527 ALA A CA 1
ATOM 4070 C C . ALA A 1 527 ? -13.003 -13.053 15.449 1.00 91.44 527 ALA A C 1
ATOM 4072 O O . ALA A 1 527 ? -11.931 -12.507 15.749 1.00 91.44 527 ALA A O 1
ATOM 4073 N N . PRO A 1 528 ? -13.445 -13.136 14.183 1.00 95.56 528 PRO A N 1
ATOM 4074 C CA . PRO A 1 528 ? -12.752 -12.482 13.087 1.00 95.56 528 PRO A CA 1
ATOM 4075 C C . PRO A 1 528 ? -12.684 -10.970 13.325 1.00 95.56 528 PRO A C 1
ATOM 4077 O O . PRO A 1 528 ? -13.613 -10.373 13.881 1.00 95.56 528 PRO A O 1
ATOM 4080 N N . ALA A 1 529 ? -11.598 -10.345 12.875 1.00 96.75 529 ALA A N 1
ATOM 4081 C CA . ALA A 1 529 ? -11.515 -8.892 12.817 1.00 96.75 529 ALA A CA 1
ATOM 4082 C C . ALA A 1 529 ? -12.548 -8.347 11.817 1.00 96.75 529 ALA A C 1
ATOM 4084 O O . ALA A 1 529 ? -12.767 -8.937 10.761 1.00 96.75 529 ALA A O 1
ATOM 4085 N N . LEU A 1 530 ? -13.180 -7.218 12.132 1.00 97.50 530 LEU A N 1
ATOM 4086 C CA . LEU A 1 530 ? -14.080 -6.521 11.215 1.00 97.50 530 LEU A CA 1
ATOM 4087 C C . LEU A 1 530 ? -13.284 -5.447 10.476 1.00 97.50 530 LEU A C 1
ATOM 4089 O O . LEU A 1 530 ? -12.874 -4.459 11.079 1.00 97.50 530 LEU A O 1
ATOM 4093 N N . LEU A 1 531 ? -13.044 -5.641 9.185 1.00 97.12 531 LEU A N 1
ATOM 4094 C CA . LEU A 1 531 ? -12.189 -4.775 8.383 1.00 97.12 531 LEU A CA 1
ATOM 4095 C C . LEU A 1 531 ? -13.028 -3.897 7.444 1.00 97.12 531 LEU A C 1
ATOM 4097 O O . LEU A 1 531 ? -13.669 -4.385 6.514 1.00 97.12 531 LEU A O 1
ATOM 4101 N N . LEU A 1 532 ? -13.031 -2.589 7.685 1.00 96.88 532 LEU A N 1
ATOM 4102 C CA . LEU A 1 532 ? -13.774 -1.608 6.895 1.00 96.88 532 LEU A CA 1
ATOM 4103 C C . LEU A 1 532 ? -12.858 -1.049 5.796 1.00 96.88 532 LEU A C 1
ATOM 4105 O O . LEU A 1 532 ? -11.976 -0.240 6.083 1.00 96.88 532 LEU A O 1
ATOM 4109 N N . VAL A 1 533 ? -13.062 -1.494 4.552 1.00 95.06 533 VAL A N 1
ATOM 4110 C CA . VAL A 1 533 ? -12.166 -1.263 3.398 1.00 95.06 533 VAL A CA 1
ATOM 4111 C C . VAL A 1 533 ? -12.910 -0.705 2.187 1.00 95.06 533 VAL A C 1
ATOM 4113 O O . VAL A 1 533 ? -14.139 -0.735 2.127 1.00 95.06 533 VAL A O 1
ATOM 4116 N N . ARG A 1 534 ? -12.165 -0.206 1.192 1.00 90.88 534 ARG A N 1
ATOM 4117 C CA . ARG A 1 534 ? -12.670 0.130 -0.154 1.00 90.88 534 ARG A CA 1
ATOM 4118 C C . ARG A 1 534 ? -12.246 -0.884 -1.228 1.00 90.88 534 ARG A C 1
ATOM 4120 O O . ARG A 1 534 ? -12.533 -0.683 -2.405 1.00 90.88 534 ARG A O 1
ATOM 4127 N N . GLU A 1 535 ? -11.555 -1.956 -0.844 1.00 89.06 535 GLU A N 1
ATOM 4128 C CA . GLU A 1 535 ? -11.156 -3.020 -1.772 1.00 89.06 535 GLU A CA 1
ATOM 4129 C C . GLU A 1 535 ? -12.393 -3.689 -2.372 1.00 89.06 535 GLU A C 1
ATOM 4131 O O . GLU A 1 535 ? -13.327 -3.977 -1.638 1.00 89.06 535 GLU A O 1
ATOM 4136 N N . ARG A 1 536 ? -12.405 -3.937 -3.685 1.00 86.38 536 ARG A N 1
ATOM 4137 C CA . ARG A 1 536 ? -13.530 -4.592 -4.370 1.00 86.38 536 ARG A CA 1
ATOM 4138 C C . ARG A 1 536 ? -13.399 -6.116 -4.412 1.00 86.38 536 ARG A C 1
ATOM 4140 O O . ARG A 1 536 ? -14.401 -6.813 -4.517 1.00 86.38 536 ARG A O 1
ATOM 4147 N N . HIS A 1 537 ? -12.178 -6.632 -4.334 1.00 85.19 537 HIS A N 1
ATOM 4148 C CA . HIS A 1 537 ? -11.853 -8.055 -4.448 1.00 85.19 537 HIS A CA 1
ATOM 4149 C C . HIS A 1 537 ? -11.564 -8.650 -3.070 1.00 85.19 537 HIS A C 1
ATOM 4151 O O . HIS A 1 537 ? -10.510 -9.235 -2.820 1.00 85.19 537 HIS A O 1
ATOM 4157 N N . ALA A 1 538 ? -12.496 -8.464 -2.135 1.00 88.88 538 ALA A N 1
ATOM 4158 C CA . ALA A 1 538 ? -12.260 -8.835 -0.750 1.00 88.88 538 ALA A CA 1
ATOM 4159 C C . ALA A 1 538 ? -12.054 -10.334 -0.528 1.00 88.88 538 ALA A C 1
ATOM 4161 O O . ALA A 1 538 ? -11.306 -10.669 0.380 1.00 88.88 538 ALA A O 1
ATOM 4162 N N . ARG A 1 539 ? -12.661 -11.241 -1.307 1.00 88.06 539 ARG A N 1
ATOM 4163 C CA . ARG A 1 539 ? -12.467 -12.685 -1.072 1.00 88.06 539 ARG A CA 1
ATOM 4164 C C . ARG A 1 539 ? -11.016 -13.118 -1.245 1.00 88.06 539 ARG A C 1
ATOM 4166 O O . ARG A 1 539 ? -10.494 -13.795 -0.369 1.00 88.06 539 ARG A O 1
ATOM 4173 N N . GLU A 1 540 ? -10.385 -12.701 -2.336 1.00 87.44 540 GLU A N 1
ATOM 4174 C CA . GLU A 1 540 ? -8.969 -12.977 -2.606 1.00 87.44 540 GLU A CA 1
ATOM 4175 C C . GLU A 1 540 ? -8.086 -12.340 -1.527 1.00 87.44 540 GLU A C 1
ATOM 4177 O O . GLU A 1 540 ? -7.236 -13.009 -0.948 1.00 87.44 540 GLU A O 1
ATOM 4182 N N . LEU A 1 541 ? -8.369 -11.083 -1.158 1.00 89.44 541 LEU A N 1
ATOM 4183 C CA . LEU A 1 541 ? -7.665 -10.415 -0.063 1.00 89.44 541 LEU A CA 1
ATOM 4184 C C . LEU A 1 541 ? -7.805 -11.170 1.269 1.00 89.44 541 LEU A C 1
ATOM 4186 O O . LEU A 1 541 ? -6.822 -11.328 1.984 1.00 89.44 541 LEU A O 1
ATOM 4190 N N . MET A 1 542 ? -9.010 -11.632 1.625 1.00 91.81 542 MET A N 1
ATOM 4191 C CA . MET A 1 542 ? -9.240 -12.373 2.871 1.00 91.81 542 MET A CA 1
ATOM 4192 C C . MET A 1 542 ? -8.533 -13.733 2.853 1.00 91.81 542 MET A C 1
ATOM 4194 O O . MET A 1 542 ? -8.087 -14.182 3.903 1.00 91.81 542 MET A O 1
ATOM 4198 N N . GLN A 1 543 ? -8.410 -14.380 1.690 1.00 90.19 543 GLN A N 1
ATOM 4199 C CA . GLN A 1 543 ? -7.649 -15.625 1.550 1.00 90.19 543 GLN A CA 1
ATOM 4200 C C . GLN A 1 543 ? -6.151 -15.384 1.764 1.00 90.19 543 GLN A C 1
ATOM 4202 O O . GLN A 1 543 ? -5.551 -16.050 2.603 1.00 90.19 543 GLN A O 1
ATOM 4207 N N . LEU A 1 544 ? -5.580 -14.367 1.110 1.00 89.94 544 LEU A N 1
ATOM 4208 C CA . LEU A 1 544 ? -4.179 -13.975 1.302 1.00 89.94 544 LEU A CA 1
ATOM 4209 C C . LEU A 1 544 ? -3.890 -13.559 2.754 1.00 89.94 544 LEU A C 1
ATOM 4211 O O . LEU A 1 544 ? -2.849 -13.884 3.321 1.00 89.94 544 LEU A O 1
ATOM 4215 N N . TYR A 1 545 ? -4.827 -12.867 3.401 1.00 93.44 545 TYR A N 1
ATOM 4216 C CA . TYR A 1 545 ? -4.735 -12.569 4.829 1.00 93.44 545 TYR A CA 1
ATOM 4217 C C . TYR A 1 545 ? -4.786 -13.821 5.697 1.00 93.44 545 TYR A C 1
ATOM 4219 O O . TYR A 1 545 ? -3.993 -13.928 6.633 1.00 93.44 545 TYR A O 1
ATOM 4227 N N . ASN A 1 546 ? -5.644 -14.787 5.379 1.00 92.19 546 ASN A N 1
ATOM 4228 C CA . ASN A 1 546 ? -5.715 -16.028 6.137 1.00 92.19 546 ASN A CA 1
ATOM 4229 C C . ASN A 1 546 ? -4.418 -16.844 6.035 1.00 92.19 546 ASN A C 1
ATOM 4231 O O . ASN A 1 546 ? -3.962 -17.371 7.046 1.00 92.19 546 ASN A O 1
ATOM 4235 N N . GLU A 1 547 ? -3.774 -16.887 4.865 1.00 89.88 547 GLU A N 1
ATOM 4236 C CA . GLU A 1 547 ? -2.442 -17.499 4.695 1.00 89.88 547 GLU A CA 1
ATOM 4237 C C . GLU A 1 547 ? -1.372 -16.833 5.573 1.00 89.88 547 GLU A C 1
ATOM 4239 O O . GLU A 1 547 ? -0.420 -17.478 6.013 1.00 89.88 547 GLU A O 1
ATOM 4244 N N . ARG A 1 548 ? -1.565 -15.552 5.903 1.00 91.06 548 ARG A N 1
ATOM 4245 C CA . ARG A 1 548 ? -0.733 -14.787 6.845 1.00 91.06 548 ARG A CA 1
ATOM 4246 C C . ARG A 1 548 ? -1.227 -14.867 8.297 1.00 91.06 548 ARG A C 1
ATOM 4248 O O . ARG A 1 548 ? -0.726 -14.148 9.161 1.00 91.06 548 ARG A O 1
ATOM 4255 N N . GLY A 1 549 ? -2.197 -15.734 8.591 1.00 93.06 549 GLY A N 1
ATOM 4256 C CA . GLY A 1 549 ? -2.773 -15.933 9.924 1.00 93.06 549 GLY A CA 1
ATOM 4257 C C . GLY A 1 549 ? -3.747 -14.837 10.371 1.00 93.06 549 GLY A C 1
ATOM 4258 O O . GLY A 1 549 ? -4.033 -14.725 11.561 1.00 93.06 549 GLY A O 1
ATOM 4259 N N . ILE A 1 550 ? -4.241 -14.006 9.451 1.00 95.75 550 ILE A N 1
ATOM 4260 C CA . ILE A 1 550 ? -5.232 -12.962 9.726 1.00 95.75 550 ILE A CA 1
ATOM 4261 C C . ILE A 1 550 ? -6.619 -13.469 9.349 1.00 95.75 550 ILE A C 1
ATOM 4263 O O . ILE A 1 550 ? -6.910 -13.724 8.183 1.00 95.75 550 ILE A O 1
ATOM 4267 N N . VAL A 1 551 ? -7.515 -13.521 10.333 1.00 95.38 551 VAL A N 1
ATOM 4268 C CA . VAL A 1 551 ? -8.893 -13.968 10.126 1.00 95.38 551 VAL A CA 1
ATOM 4269 C C . VAL A 1 551 ? -9.839 -12.770 10.180 1.00 95.38 551 VAL A C 1
ATOM 4271 O O . VAL A 1 551 ? -10.057 -12.182 11.240 1.00 95.38 551 VAL A O 1
ATOM 4274 N N . ALA A 1 552 ? -10.417 -12.381 9.044 1.00 95.50 552 ALA A N 1
ATOM 4275 C CA . ALA A 1 552 ? -11.211 -11.157 8.954 1.00 95.50 552 ALA A CA 1
ATOM 4276 C C . ALA A 1 552 ? -12.521 -11.322 8.170 1.00 95.50 552 ALA A C 1
ATOM 4278 O O . ALA A 1 552 ? -12.655 -12.160 7.281 1.00 95.50 552 ALA A O 1
ATOM 4279 N N . LEU A 1 553 ? -13.495 -10.480 8.517 1.00 95.81 553 LEU A N 1
ATOM 4280 C CA . LEU A 1 553 ? -14.691 -10.196 7.734 1.00 95.81 553 LEU A CA 1
ATOM 4281 C C . LEU A 1 553 ? -14.590 -8.761 7.241 1.00 95.81 553 LEU A C 1
ATOM 4283 O O . LEU A 1 553 ? -14.329 -7.853 8.028 1.00 95.81 553 LEU A O 1
ATOM 4287 N N . SER A 1 554 ? -14.825 -8.542 5.955 1.00 96.25 554 SER A N 1
ATOM 4288 C CA . SER A 1 554 ? -14.714 -7.214 5.364 1.00 96.25 554 SER A CA 1
ATOM 4289 C C . SER A 1 554 ? -16.079 -6.549 5.171 1.00 96.25 554 SER A C 1
ATOM 4291 O O . SER A 1 554 ? -17.087 -7.217 4.926 1.00 96.25 554 SER A O 1
ATOM 4293 N N . ALA A 1 555 ? -16.102 -5.220 5.237 1.00 96.56 555 ALA A N 1
ATOM 4294 C CA . ALA A 1 555 ? -17.216 -4.388 4.798 1.00 96.56 555 ALA A CA 1
ATOM 4295 C C . ALA A 1 555 ? -16.732 -3.382 3.752 1.00 96.56 555 ALA A C 1
ATOM 4297 O O . ALA A 1 555 ? -15.696 -2.741 3.943 1.00 96.56 555 ALA A O 1
ATOM 4298 N N . PHE A 1 556 ? -17.497 -3.219 2.674 1.00 95.69 556 PHE A N 1
ATOM 4299 C CA . PHE A 1 556 ? -17.179 -2.293 1.587 1.00 95.69 556 PHE A CA 1
ATOM 4300 C C . PHE A 1 556 ? -17.625 -0.859 1.900 1.00 95.69 556 PHE A C 1
ATOM 4302 O O . PHE A 1 556 ? -18.739 -0.643 2.381 1.00 95.69 556 PHE A O 1
ATOM 4309 N N . GLN A 1 557 ? -16.788 0.133 1.598 1.00 93.38 557 GLN A N 1
ATOM 4310 C CA . GLN A 1 557 ? -17.145 1.541 1.764 1.00 93.38 557 GLN A CA 1
ATOM 4311 C C . GLN A 1 557 ? -18.162 1.967 0.706 1.00 93.38 557 GLN A C 1
ATOM 4313 O O . GLN A 1 557 ? -17.837 2.038 -0.479 1.00 93.38 557 GLN A O 1
ATOM 4318 N N . LEU A 1 558 ? -19.362 2.349 1.135 1.00 89.75 558 LEU A N 1
ATOM 4319 C CA . LEU A 1 558 ? -20.310 3.034 0.264 1.00 89.75 558 LEU A CA 1
ATOM 4320 C C . LEU A 1 558 ? -20.041 4.534 0.310 1.00 89.75 558 LEU A C 1
ATOM 4322 O O . LEU A 1 558 ? -20.260 5.183 1.334 1.00 89.75 558 LEU A O 1
ATOM 4326 N N . ALA A 1 559 ? -19.581 5.100 -0.803 1.00 78.06 559 ALA A N 1
ATOM 4327 C CA . ALA A 1 559 ? -19.486 6.548 -0.908 1.00 78.06 559 ALA A CA 1
ATOM 4328 C C . ALA A 1 559 ? -20.870 7.136 -1.251 1.00 78.06 559 ALA A C 1
ATOM 4330 O O . ALA A 1 559 ? -21.541 6.612 -2.147 1.00 78.06 559 ALA A O 1
ATOM 4331 N N . PRO A 1 560 ? -21.280 8.259 -0.630 1.00 64.81 560 PRO A N 1
ATOM 4332 C CA . PRO A 1 560 ? -22.549 8.931 -0.932 1.00 64.81 560 PRO A CA 1
ATOM 4333 C C . PRO A 1 560 ? -22.754 9.228 -2.425 1.00 64.81 560 PRO A C 1
ATOM 4335 O O . PRO A 1 560 ? -23.877 9.261 -2.921 1.00 64.81 560 PRO A O 1
ATOM 4338 N N . GLU A 1 561 ? -21.655 9.416 -3.157 1.00 64.94 561 GLU A N 1
ATOM 4339 C CA . GLU A 1 561 ? -21.648 9.801 -4.567 1.00 64.94 561 GLU A CA 1
ATOM 4340 C C . GLU A 1 561 ? -21.813 8.626 -5.545 1.00 64.94 561 GLU A C 1
ATOM 4342 O O . GLU A 1 561 ? -22.158 8.846 -6.706 1.00 64.94 561 GLU A O 1
ATOM 4347 N N . GLN A 1 562 ? -21.600 7.384 -5.092 1.00 62.72 562 GLN A N 1
ATOM 4348 C CA . GLN A 1 562 ? -21.584 6.174 -5.933 1.00 62.72 562 GLN A CA 1
ATOM 4349 C C . GLN A 1 562 ? -22.982 5.663 -6.320 1.00 62.72 562 GLN A C 1
ATOM 4351 O O . GLN A 1 562 ? -23.098 4.702 -7.075 1.00 62.72 562 GLN A O 1
ATOM 4356 N N . GLY A 1 563 ? -24.044 6.299 -5.822 1.00 56.94 563 GLY A N 1
ATOM 4357 C CA . GLY A 1 563 ? -25.409 5.788 -5.899 1.00 56.94 563 GLY A CA 1
ATOM 4358 C C . GLY A 1 563 ? -26.438 6.828 -6.327 1.00 56.94 563 GLY A C 1
ATOM 4359 O O . GLY A 1 563 ? -27.441 7.024 -5.637 1.00 56.94 563 GLY A O 1
ATOM 4360 N N . ARG A 1 564 ? -26.196 7.510 -7.454 1.00 59.34 564 ARG A N 1
ATOM 4361 C CA . ARG A 1 564 ? -27.121 8.526 -7.992 1.00 59.34 564 ARG A CA 1
ATOM 4362 C C . ARG A 1 564 ? -28.392 7.916 -8.593 1.00 59.34 564 ARG A C 1
ATOM 4364 O O . ARG A 1 564 ? -29.403 8.609 -8.675 1.00 59.34 564 ARG A O 1
ATOM 4371 N N . SER A 1 565 ? -28.368 6.636 -8.980 1.00 68.81 565 SER A N 1
ATOM 4372 C CA . SER A 1 565 ? -29.526 5.916 -9.520 1.00 68.81 565 SER A CA 1
ATOM 4373 C C . SER A 1 565 ? -29.766 4.564 -8.837 1.00 68.81 565 SER A C 1
ATOM 4375 O O . SER A 1 565 ? -28.863 3.955 -8.268 1.00 68.81 565 SER A O 1
ATOM 4377 N N . THR A 1 566 ? -30.996 4.051 -8.923 1.00 71.81 566 THR A N 1
ATOM 4378 C CA . THR A 1 566 ? -31.361 2.707 -8.434 1.00 71.81 566 THR A CA 1
ATOM 4379 C C . THR A 1 566 ? -30.593 1.584 -9.136 1.00 71.81 566 THR A C 1
ATOM 4381 O O . THR A 1 566 ? -30.307 0.561 -8.516 1.00 71.81 566 THR A O 1
ATOM 4384 N N . ALA A 1 567 ? -30.231 1.772 -10.409 1.00 75.75 567 ALA A N 1
ATOM 4385 C CA . ALA A 1 567 ? -29.448 0.807 -11.174 1.00 75.75 567 ALA A CA 1
ATOM 4386 C C . ALA A 1 567 ? -28.008 0.681 -10.648 1.00 75.75 567 ALA A C 1
ATOM 4388 O O . ALA A 1 567 ? -27.473 -0.427 -10.609 1.00 75.75 567 ALA A O 1
ATOM 4389 N N . ASP A 1 568 ? -27.405 1.784 -10.193 1.00 76.25 568 ASP A N 1
ATOM 4390 C CA . ASP A 1 568 ? -26.055 1.778 -9.615 1.00 76.25 568 ASP A CA 1
ATOM 4391 C C . ASP A 1 568 ? -26.028 0.972 -8.312 1.00 76.25 568 ASP A C 1
ATOM 4393 O O . ASP A 1 568 ? -25.202 0.077 -8.141 1.00 76.25 568 ASP A O 1
ATOM 4397 N N . TRP A 1 569 ? -27.016 1.193 -7.440 1.00 77.25 569 TRP A N 1
ATOM 4398 C CA . TRP A 1 569 ? -27.183 0.425 -6.205 1.00 77.25 569 TRP A CA 1
ATOM 4399 C C . TRP A 1 569 ? -27.396 -1.071 -6.459 1.00 77.25 569 TRP A C 1
ATOM 4401 O O . TRP A 1 569 ? -26.813 -1.902 -5.765 1.00 77.25 569 TRP A O 1
ATOM 4411 N N . ALA A 1 570 ? -28.185 -1.442 -7.472 1.00 80.88 570 ALA A N 1
ATOM 4412 C CA . ALA A 1 570 ? -28.393 -2.848 -7.822 1.00 80.88 570 ALA A CA 1
ATOM 4413 C C . ALA A 1 570 ? -27.082 -3.547 -8.230 1.00 80.88 570 ALA A C 1
ATOM 4415 O O . ALA A 1 570 ? -26.856 -4.695 -7.849 1.00 80.88 570 ALA A O 1
ATOM 4416 N N . ARG A 1 571 ? -26.187 -2.841 -8.938 1.00 83.19 571 ARG A N 1
ATOM 4417 C CA . ARG A 1 571 ? -24.863 -3.354 -9.335 1.00 83.19 571 ARG A CA 1
ATOM 4418 C C . ARG A 1 571 ? -23.901 -3.519 -8.157 1.00 83.19 571 ARG A C 1
ATOM 4420 O O . ARG A 1 571 ? -22.993 -4.339 -8.241 1.00 83.19 571 ARG A O 1
ATOM 4427 N N . LEU A 1 572 ? -24.104 -2.781 -7.065 1.00 86.69 572 LEU A N 1
ATOM 4428 C CA . LEU A 1 572 ? -23.274 -2.875 -5.861 1.00 86.69 572 LEU A CA 1
ATOM 4429 C C . LEU A 1 572 ? -23.668 -4.033 -4.935 1.00 86.69 572 LEU A C 1
ATOM 4431 O O . LEU A 1 572 ? -22.844 -4.452 -4.129 1.00 86.69 572 LEU A O 1
ATOM 4435 N N . ARG A 1 573 ? -24.886 -4.590 -5.029 1.00 88.12 573 ARG A N 1
ATOM 4436 C CA . ARG A 1 573 ? -25.317 -5.676 -4.122 1.00 88.12 573 ARG A CA 1
ATOM 4437 C C . ARG A 1 573 ? -24.423 -6.923 -4.182 1.00 88.12 573 ARG A C 1
ATOM 4439 O O . ARG A 1 573 ? -24.057 -7.394 -3.106 1.00 88.12 573 ARG A O 1
ATOM 4446 N N . PRO A 1 574 ? -24.045 -7.460 -5.364 1.00 90.06 574 PRO A N 1
ATOM 4447 C CA . PRO A 1 574 ? -23.158 -8.623 -5.434 1.00 90.06 574 PRO A CA 1
ATOM 4448 C C . PRO A 1 574 ? -21.779 -8.348 -4.830 1.00 90.06 574 PRO A C 1
ATOM 4450 O O . PRO A 1 574 ? -21.198 -9.228 -4.208 1.00 90.06 574 PRO A O 1
ATOM 4453 N N . LEU A 1 575 ? -21.280 -7.118 -4.961 1.00 89.62 575 LEU A N 1
ATOM 4454 C CA . LEU A 1 575 ? -20.043 -6.692 -4.319 1.00 89.62 575 LEU A CA 1
ATOM 4455 C C . LEU A 1 575 ? -20.216 -6.683 -2.790 1.00 89.62 575 LEU A C 1
ATOM 4457 O O . LEU A 1 575 ? -19.543 -7.415 -2.077 1.00 89.62 575 LEU A O 1
ATOM 4461 N N . VAL A 1 576 ? -21.187 -5.925 -2.285 1.00 92.44 576 VAL A N 1
ATOM 4462 C CA . VAL A 1 576 ? -21.380 -5.678 -0.848 1.00 92.44 576 VAL A CA 1
ATOM 4463 C C . VAL A 1 576 ? -21.766 -6.923 -0.044 1.00 92.44 576 VAL A C 1
ATOM 4465 O O . VAL A 1 576 ? -21.317 -7.066 1.087 1.00 92.44 576 VAL A O 1
ATOM 4468 N N . PHE A 1 577 ? -22.603 -7.806 -0.589 1.00 90.88 577 PHE A N 1
ATOM 4469 C CA . PHE A 1 577 ? -23.100 -8.987 0.134 1.00 90.88 577 PHE A CA 1
ATOM 4470 C C . PHE A 1 577 ? -22.575 -10.314 -0.426 1.00 90.88 577 PHE A C 1
ATOM 4472 O O . PHE A 1 577 ? -22.883 -11.372 0.119 1.00 90.88 577 PHE A O 1
ATOM 4479 N N . GLY A 1 578 ? -21.827 -10.274 -1.531 1.00 89.12 578 GLY A N 1
ATOM 4480 C CA . GLY A 1 578 ? -21.187 -11.446 -2.122 1.00 89.12 578 GLY A CA 1
ATOM 4481 C C . GLY A 1 578 ? -19.675 -11.459 -1.913 1.00 89.12 578 GLY A C 1
ATOM 4482 O O . GLY A 1 578 ? -19.143 -12.495 -1.517 1.00 89.12 578 GLY A O 1
ATOM 4483 N N . GLU A 1 579 ? -18.970 -10.363 -2.209 1.00 91.12 579 GLU A N 1
ATOM 4484 C CA . GLU A 1 579 ? -17.516 -10.251 -1.973 1.00 91.12 579 GLU A CA 1
ATOM 4485 C C . GLU A 1 579 ? -17.192 -9.874 -0.522 1.00 91.12 579 GLU A C 1
ATOM 4487 O O . GLU A 1 579 ? -16.162 -10.282 0.011 1.00 91.12 579 GLU A O 1
ATOM 4492 N N . HIS A 1 580 ? -18.091 -9.129 0.123 1.00 94.75 580 HIS A N 1
ATOM 4493 C CA . HIS A 1 580 ? -17.968 -8.663 1.502 1.00 94.75 580 HIS A CA 1
ATOM 4494 C C . HIS A 1 580 ? -19.070 -9.238 2.401 1.00 94.75 580 HIS A C 1
ATOM 4496 O O . HIS A 1 580 ? -20.087 -9.750 1.933 1.00 94.75 580 HIS A O 1
ATOM 4502 N N . ALA A 1 581 ? -18.889 -9.105 3.718 1.00 95.12 581 ALA A N 1
ATOM 4503 C CA . ALA A 1 581 ? -19.920 -9.417 4.708 1.00 95.12 581 ALA A CA 1
ATOM 4504 C C . ALA A 1 581 ? -20.976 -8.300 4.840 1.00 95.12 581 ALA A C 1
ATOM 4506 O O . ALA A 1 581 ? -21.956 -8.454 5.572 1.00 95.12 581 ALA A O 1
ATOM 4507 N N . GLY A 1 582 ? -20.776 -7.168 4.162 1.00 95.81 582 GLY A N 1
ATOM 4508 C CA . GLY A 1 582 ? -21.681 -6.029 4.140 1.00 95.81 582 GLY A CA 1
ATOM 4509 C C . GLY A 1 582 ? -20.963 -4.726 3.782 1.00 95.81 582 GLY A C 1
ATOM 4510 O O . GLY A 1 582 ? -20.021 -4.720 2.988 1.00 95.81 582 GLY A O 1
ATOM 4511 N N . PHE A 1 583 ? -21.415 -3.605 4.342 1.00 95.50 583 PHE A N 1
ATOM 4512 C CA . PHE A 1 583 ? -20.937 -2.269 3.993 1.00 95.50 583 PHE A CA 1
ATOM 4513 C C . PHE A 1 583 ? -20.727 -1.354 5.198 1.00 95.50 583 PHE A C 1
ATOM 4515 O O . PHE A 1 583 ? -21.237 -1.591 6.296 1.00 95.50 583 PHE A O 1
ATOM 4522 N N . TRP A 1 584 ? -20.008 -0.259 4.963 1.00 95.50 584 TRP A N 1
ATOM 4523 C CA . TRP A 1 584 ? -19.879 0.831 5.918 1.00 95.50 584 TRP A CA 1
ATOM 4524 C C . TRP A 1 584 ? -20.001 2.207 5.262 1.00 95.50 584 TRP A C 1
ATOM 4526 O O . TRP A 1 584 ? -19.839 2.356 4.047 1.00 95.50 584 TRP A O 1
ATOM 4536 N N . LEU A 1 585 ? -20.307 3.204 6.090 1.00 93.75 585 LEU A N 1
ATOM 4537 C CA . LEU A 1 585 ? -20.460 4.609 5.722 1.00 93.75 585 LEU A CA 1
ATOM 4538 C C . LEU A 1 585 ? -19.495 5.462 6.539 1.00 93.75 585 LEU A C 1
ATOM 4540 O O . LEU A 1 585 ? -19.320 5.223 7.734 1.00 93.75 585 LEU A O 1
ATOM 4544 N N . ASP A 1 586 ? -18.901 6.461 5.897 1.00 90.12 586 ASP A N 1
ATOM 4545 C CA . ASP A 1 586 ? -17.995 7.415 6.534 1.00 90.12 586 ASP A CA 1
ATOM 4546 C C . ASP A 1 586 ? -18.759 8.699 6.878 1.00 90.12 586 ASP A C 1
ATOM 4548 O O . ASP A 1 586 ? -18.936 9.581 6.037 1.00 90.12 586 ASP A O 1
ATOM 4552 N N . GLY A 1 587 ? -19.261 8.766 8.107 1.00 85.88 587 GLY A N 1
ATOM 4553 C CA . GLY A 1 587 ? -20.073 9.865 8.613 1.00 85.88 587 GLY A CA 1
ATOM 4554 C C . GLY A 1 587 ? -21.549 9.811 8.209 1.00 85.88 587 GLY A C 1
ATOM 4555 O O . GLY A 1 587 ? -22.007 8.947 7.457 1.00 85.88 587 GLY A O 1
ATOM 4556 N N . THR A 1 588 ? -22.312 10.749 8.768 1.00 79.88 588 THR A N 1
ATOM 4557 C CA . THR A 1 588 ? -23.729 10.945 8.458 1.00 79.88 588 THR A CA 1
ATOM 4558 C C . THR A 1 588 ? -23.906 11.717 7.152 1.00 79.88 588 THR A C 1
ATOM 4560 O O . THR A 1 588 ? -23.008 12.403 6.662 1.00 79.88 588 THR A O 1
ATOM 4563 N N . SER A 1 589 ? -25.094 11.600 6.566 1.00 78.75 589 SER A N 1
ATOM 4564 C CA . SER A 1 589 ? -25.485 12.345 5.371 1.00 78.75 589 SER A CA 1
ATOM 4565 C C . SER A 1 589 ? -26.953 12.767 5.485 1.00 78.75 589 SER A C 1
ATOM 4567 O O . SER A 1 589 ? -27.502 12.833 6.577 1.00 78.75 589 SER A O 1
ATOM 4569 N N . SER A 1 590 ? -27.602 13.059 4.361 1.00 79.25 590 SER A N 1
ATOM 4570 C CA . SER A 1 590 ? -29.017 13.444 4.314 1.00 79.25 590 SER A CA 1
ATOM 4571 C C . SER A 1 590 ? -29.986 12.276 4.566 1.00 79.25 590 SER A C 1
ATOM 4573 O O . SER A 1 590 ? -29.729 11.136 4.169 1.00 79.25 590 SER A O 1
ATOM 4575 N N . ASP A 1 591 ? -31.170 12.574 5.110 1.00 79.75 591 ASP A N 1
ATOM 4576 C CA . ASP A 1 591 ? -32.263 11.602 5.314 1.00 79.75 591 ASP A CA 1
ATOM 4577 C C . ASP A 1 591 ? -32.750 10.942 4.019 1.00 79.75 591 ASP A C 1
ATOM 4579 O O . ASP A 1 591 ? -33.285 9.827 4.007 1.00 79.75 591 ASP A O 1
ATOM 4583 N N . SER A 1 592 ? -32.621 11.644 2.890 1.00 80.56 592 SER A N 1
ATOM 4584 C CA . SER A 1 592 ? -32.934 11.075 1.581 1.00 80.56 592 SER A CA 1
ATOM 4585 C C . SER A 1 592 ? -31.971 9.934 1.251 1.00 80.56 592 SER A C 1
ATOM 4587 O O . SER A 1 592 ? -32.434 8.865 0.844 1.00 80.56 592 SER A O 1
ATOM 4589 N N . LEU A 1 593 ? -30.670 10.113 1.506 1.00 81.44 593 LEU A N 1
ATOM 4590 C CA . LEU A 1 593 ? -29.667 9.066 1.338 1.00 81.44 593 LEU A CA 1
ATOM 4591 C C . LEU A 1 593 ? -29.893 7.912 2.320 1.00 81.44 593 LEU A C 1
ATOM 4593 O O . LEU A 1 593 ? -29.859 6.758 1.899 1.00 81.44 593 LEU A O 1
ATOM 4597 N N . ALA A 1 594 ? -30.220 8.196 3.584 1.00 84.50 594 ALA A N 1
ATOM 4598 C CA . ALA A 1 594 ? -30.541 7.159 4.568 1.00 84.50 594 ALA A CA 1
ATOM 4599 C C . ALA A 1 594 ? -31.675 6.237 4.076 1.00 84.50 594 ALA A C 1
ATOM 4601 O O . ALA A 1 594 ? -31.548 5.011 4.050 1.00 84.50 594 ALA A O 1
ATOM 4602 N N . ARG A 1 595 ? -32.762 6.815 3.546 1.00 85.62 595 ARG A N 1
ATOM 4603 C CA . ARG A 1 595 ? -33.880 6.045 2.965 1.00 85.62 595 ARG A CA 1
ATOM 4604 C C . ARG A 1 595 ? -33.510 5.266 1.702 1.00 85.62 595 ARG A C 1
ATOM 4606 O O . ARG A 1 595 ? -34.179 4.279 1.379 1.00 85.62 595 ARG A O 1
ATOM 4613 N N . VAL A 1 596 ? -32.511 5.714 0.943 1.00 85.31 596 VAL A N 1
ATOM 4614 C CA . VAL A 1 596 ? -31.972 4.967 -0.205 1.00 85.31 596 VAL A CA 1
ATOM 4615 C C . VAL A 1 596 ? -31.153 3.774 0.286 1.00 85.31 596 VAL A C 1
ATOM 4617 O O . VAL A 1 596 ? -31.400 2.655 -0.160 1.00 85.31 596 VAL A O 1
ATOM 4620 N N . ILE A 1 597 ? -30.278 3.978 1.272 1.00 86.69 597 ILE A N 1
ATOM 4621 C CA . ILE A 1 597 ? -29.462 2.922 1.887 1.00 86.69 597 ILE A CA 1
ATOM 4622 C C . ILE A 1 597 ? -30.348 1.833 2.498 1.00 86.69 597 ILE A C 1
ATOM 4624 O O . ILE A 1 597 ? -30.143 0.650 2.232 1.00 86.69 597 ILE A O 1
ATOM 4628 N N . ARG A 1 598 ? -31.410 2.208 3.219 1.00 87.56 598 ARG A N 1
ATOM 4629 C CA . ARG A 1 598 ? -32.367 1.237 3.770 1.00 87.56 598 ARG A CA 1
ATOM 4630 C C . ARG A 1 598 ? -33.016 0.368 2.697 1.00 87.56 598 ARG A C 1
ATOM 4632 O O . ARG A 1 598 ? -33.248 -0.815 2.926 1.00 87.56 598 ARG A O 1
ATOM 4639 N N . ARG A 1 599 ? -33.339 0.942 1.534 1.00 85.69 599 ARG A N 1
ATOM 4640 C CA . ARG A 1 599 ? -33.886 0.191 0.392 1.00 85.69 599 ARG A CA 1
ATOM 4641 C C . ARG A 1 599 ? -32.838 -0.712 -0.246 1.00 85.69 599 ARG A C 1
ATOM 4643 O O . ARG A 1 599 ? -33.176 -1.817 -0.634 1.00 85.69 599 ARG A O 1
ATOM 4650 N N . PHE A 1 600 ? -31.589 -0.263 -0.318 1.00 84.56 600 PHE A N 1
ATOM 4651 C CA . PHE A 1 600 ? -30.468 -1.072 -0.789 1.00 84.56 600 PHE A CA 1
ATOM 4652 C C . PHE A 1 600 ? -30.167 -2.263 0.135 1.00 84.56 600 PHE A C 1
ATOM 4654 O O . PHE A 1 600 ? -29.756 -3.313 -0.351 1.00 84.56 600 PHE A O 1
ATOM 4661 N N . ALA A 1 601 ? -30.389 -2.115 1.441 1.00 82.25 601 ALA A N 1
ATOM 4662 C CA . ALA A 1 601 ? -30.081 -3.131 2.442 1.00 82.25 601 ALA A CA 1
ATOM 4663 C C . ALA A 1 601 ? -31.214 -4.157 2.687 1.00 82.25 601 ALA A C 1
ATOM 4665 O O . ALA A 1 601 ? -30.986 -5.158 3.367 1.00 82.25 601 ALA A O 1
ATOM 4666 N N . LYS A 1 602 ? -32.426 -3.916 2.171 1.00 79.75 602 LYS A N 1
ATOM 4667 C CA . LYS A 1 602 ? -33.491 -4.929 2.046 1.00 79.75 602 LYS A CA 1
ATOM 4668 C C . LYS A 1 602 ? -33.248 -5.712 0.770 1.00 79.75 602 LYS A C 1
ATOM 4670 O O . LYS A 1 602 ? -33.039 -6.939 0.804 1.00 79.75 602 LYS A O 1
#

Radius of gyration: 26.21 Å; Cα contacts (8 Å, |Δi|>4): 1309; chains: 1; bounding box: 64×58×78 Å

Mean predicted aligned error: 7.45 Å

Secondary structure (DSSP, 8-state):
--HHHHHHHHHHHSS-TGGGEEEEEETT---GGGTHHHHHHHHHTT-EEEEE-S--S--TTGGGT-SEEEEE---TTTS------HHHHHHHHHHHHTT-EEEEEEPPPSBTTB---HHHHHHHHHHHHHHT--EEE-SS-EE--BEE-TTSS-TTS-SS-B---EEPPEEESSGGGEEEE-SSSEEEEEEEETTEEEEEEEHHHHHGGGT-HHHHHHHHHHHHHTT-GGGGGGSPBP--------TT-SSPPP--PPPSSPPTT-PPEEES--PPPPPTTTS----HHHHHH-EEEEEEE--HHHHHHHHHHHHHTT--EEEEE--HHHHH-HHHHHHHHHHHHHHHHTS-PEEEEEEEGGGS--SSPEEEBTTS-EEEEE-TT-HHHIIIIIHHHHHHHHHHTTT-GGGB-EEEEE-TTTHHHHTTB--SHHHHHHHHHTTT--HHHHHHHHT--GGGHHHHHHHTT-HHHHHHHHHHHHHHHHHHHHHHHHHH-TT-EEEEE-SS---SHHHHHHHHHH-BTTB-EEEEE--S-HHHHHHHHHHTT--EEEEEE--GGG-SSHHHHHHHHHIIIIISSEEEEES---HHHHHHHHHHH-

Solvent-accessible surface area (backbone atoms only — not comparable to full-atom values): 30647 Å² total; per-residue (Å²): 123,77,72,64,54,56,57,55,56,56,57,66,72,72,72,51,76,36,74,30,20,28,38,37,26,30,30,59,48,63,40,68,85,77,41,38,42,45,36,43,29,36,37,78,41,62,32,53,33,28,37,21,45,50,49,50,71,50,30,58,47,48,68,77,51,30,36,33,38,39,41,34,45,12,26,21,78,66,35,92,46,43,65,81,28,60,19,33,56,52,48,54,55,52,33,25,73,65,52,10,34,43,35,44,20,37,41,43,51,80,40,102,91,37,64,30,5,59,39,34,48,49,51,50,35,34,50,30,44,22,58,8,39,47,50,38,76,48,89,65,70,43,76,51,51,29,29,44,40,93,83,25,79,48,89,75,29,62,66,67,69,24,77,30,51,50,26,37,41,28,50,60,74,48,76,52,24,34,44,22,24,40,96,88,38,23,50,25,36,40,22,22,39,89,72,7,39,41,35,43,36,30,39,49,39,50,43,36,30,81,78,38,71,57,32,25,41,34,44,24,28,51,41,42,48,77,67,36,72,82,60,45,75,70,27,50,66,38,58,75,59,43,82,75,63,73,79,88,53,94,56,90,72,53,86,44,78,59,40,65,52,73,40,67,66,32,68,63,44,63,44,61,68,86,79,70,84,79,52,83,85,70,51,61,50,71,53,64,71,38,71,77,68,36,40,30,34,42,40,35,76,59,44,86,83,52,44,61,60,46,50,56,45,35,58,53,22,64,44,46,29,40,33,31,35,41,59,50,72,43,73,72,33,70,67,53,41,50,52,55,36,56,61,51,51,61,57,42,66,80,48,86,46,31,31,18,47,23,33,47,60,52,58,46,63,56,85,48,59,53,18,13,25,54,70,38,47,82,40,97,40,56,24,86,58,30,69,49,27,45,67,71,26,54,48,48,51,52,47,52,45,58,50,52,29,66,97,49,53,88,38,44,43,28,37,30,37,31,41,65,73,38,48,70,63,44,54,50,36,64,45,18,75,50,30,38,55,51,13,56,64,55,58,75,63,57,67,74,58,47,55,57,59,67,71,54,57,47,59,51,47,40,61,55,30,39,69,55,12,40,40,52,52,26,48,53,27,43,17,49,54,37,18,54,54,27,35,54,47,43,54,58,40,31,74,75,36,76,81,53,32,44,34,35,42,26,59,58,82,76,60,22,47,61,56,43,9,38,44,29,20,54,20,34,50,84,40,30,24,39,38,38,23,57,62,75,63,38,55,63,51,44,44,56,33,41,79,68,56,23,31,63,44,42,21,30,58,57,57,88,80,71,50,88,45,74,68,47,48,61,67,41,45,58,44,28,65,64,40,22,50,12,32,32,31,84,48,83,80,57,71,69,56,22,51,49,44,30,60,71,69,104

pLDDT: mean 88.1, std 11.44, range [33.0, 98.62]

Foldseek 3Di:
DVVVVVVVVVVVVPPPQQLQEEEEAAQLLFFLVLCQLLCVLLVLLRHFYWYQRLFRAAFQVCLVRHQHYEYHAFFPPQDDTGGHFPQSLVVVVVSLVSLGEYEYAAAAAPDPVGGTRPLNLVLVQLSCQQLLQQKHFADDKDFFWKAFDPLALLVFLDGDTDGQGIATFIGGPDPLQAGIDGPPGHQWGKARRPSYIYIYHHPSLSSCLVVDVSSSSSSSSVSNCSSPSVSCVSHYHRDDRDPRDPPPRPDDHDHDHHHNDFAPQSGIDTPPPDFDDDDPVLAFDDDPVLVVQFAEEEEEEDDLVCLVVQVVLCVLLVHAEYEYAYQQVLLVDPVSLVVSLVSNVVVLVVDNHAYAYEHEQLRFDAPDAAWAFLQRDGDSHHQLQPPCSLPPTVLSSLQSRLCSCPPPLSNHQAYEYECQNCLVVLSGTQLPLRSQLQLLVQQPDDPVVSVVLSPDRSRCNSVVCSRNSSVVSSLVSSLQSLLVSLLVSLVVSCVSPVNHAYEYEDQDDRGGSNVLSNQQNRADSHHAYEYEYQDQQQVSVQSVSVVSNGGHFYAHEDDLPQPPDPVSLVVCLCSAVVNGSHHYYHDGDDSVSSNVSNVSSD